Protein AF-A0A7R8W6T8-F1 (afdb_monomer_lite)

Secondary structure (DSSP, 8-state):
-----------------GGGTTTS--PPEEEEHHHHHHH--SPPP-HHHHHHHHHHHHHHHHHHHHTTEE-----TTSEEEETTS-EEE---TT-EEHHHHS-----S--------S-TTT--HHHH-TTS-SPP-HHHHHHHHHHHHHHHH---SSHHHHHHHHHHHHHH----HHHHHH-HHHHHHHHHHT-SSGGGSPPHHHHHHHHHHHS---SS---S---TTTHHHHHHHHHHHHHHHHHHHHHHHHHHHHHHHHHHHHHHGGGS----S----HHHHHHHHHHHHHHHTTPPPPHHHHHHHHHHHHHHHTSS-SEEEEPSS-EEE---TT-HHHHHHHHHHH--TTTS-EEE-S--SSSSS-HHHHHHHHHHHHHH-TTTEEEB--SSSSHHHHHHSSHHHHHHHHHSSTHHHHHHHHHHTTSBSEEEETTEE--

Structure (mmCIF, N/CA/C/O backbone):
data_AF-A0A7R8W6T8-F1
#
_entry.id   AF-A0A7R8W6T8-F1
#
loop_
_atom_site.group_PDB
_atom_site.id
_atom_site.type_symbol
_atom_site.label_atom_id
_atom_site.label_alt_id
_atom_site.label_comp_id
_atom_site.label_asym_id
_atom_site.label_entity_id
_atom_site.label_seq_id
_atom_site.pdbx_PDB_ins_code
_atom_site.Cartn_x
_atom_site.Cartn_y
_atom_site.Cartn_z
_atom_site.occupancy
_atom_site.B_iso_or_equiv
_atom_site.auth_seq_id
_atom_site.auth_comp_id
_atom_site.auth_asym_id
_atom_site.auth_atom_id
_atom_site.pdbx_PDB_model_num
ATOM 1 N N . MET A 1 1 ? -15.216 48.555 10.030 1.00 30.39 1 MET A N 1
ATOM 2 C CA . MET A 1 1 ? -15.518 48.638 8.583 1.00 30.39 1 MET A CA 1
ATOM 3 C C . MET A 1 1 ? -14.237 48.261 7.843 1.00 30.39 1 MET A C 1
ATOM 5 O O . MET A 1 1 ? -13.225 48.871 8.143 1.00 30.39 1 MET A O 1
ATOM 9 N N . PHE A 1 2 ? -14.154 47.048 7.277 1.00 25.89 2 PHE A N 1
ATOM 10 C CA . PHE A 1 2 ? -14.163 46.761 5.818 1.00 25.89 2 PHE A CA 1
ATOM 11 C C . PHE A 1 2 ? -13.056 47.513 5.044 1.00 25.89 2 PHE A C 1
ATOM 13 O O . PHE A 1 2 ? -12.998 48.726 5.148 1.00 25.89 2 PHE A O 1
ATOM 20 N N . GLY A 1 3 ? -12.166 46.914 4.243 1.00 25.41 3 GLY A N 1
ATOM 21 C CA . GLY A 1 3 ? -12.012 45.554 3.699 1.00 25.41 3 GLY A CA 1
ATOM 22 C C . GLY A 1 3 ? -10.555 45.352 3.219 1.00 25.41 3 GLY A C 1
ATOM 23 O O . GLY A 1 3 ? -9.828 46.316 3.020 1.00 25.41 3 GLY A O 1
ATOM 24 N N . ASN A 1 4 ? -9.989 44.143 3.263 1.00 27.11 4 ASN A N 1
ATOM 25 C CA . ASN A 1 4 ? -10.082 43.073 2.256 1.00 27.11 4 ASN A CA 1
ATOM 26 C C . ASN A 1 4 ? -9.732 43.510 0.819 1.00 27.11 4 ASN A C 1
ATOM 28 O O . ASN A 1 4 ? -10.568 44.109 0.164 1.00 27.11 4 ASN A O 1
ATOM 32 N N . THR A 1 5 ? -8.542 43.129 0.324 1.00 26.47 5 THR A N 1
ATOM 33 C CA . THR A 1 5 ? -8.365 42.051 -0.682 1.00 26.47 5 THR A CA 1
ATOM 34 C C . THR A 1 5 ? -6.877 41.818 -0.983 1.00 26.47 5 THR A C 1
ATOM 36 O O . THR A 1 5 ? -6.281 42.482 -1.823 1.00 26.47 5 THR A O 1
ATOM 39 N N . SER A 1 6 ? -6.283 40.815 -0.329 1.00 28.17 6 SER A N 1
ATOM 40 C CA . SER A 1 6 ? -5.093 40.128 -0.843 1.00 28.17 6 SER A CA 1
ATOM 41 C C . SER A 1 6 ? -5.524 39.189 -1.973 1.00 28.17 6 SER A C 1
ATOM 43 O O . SER A 1 6 ? -6.007 38.086 -1.719 1.00 28.17 6 SER A O 1
ATOM 45 N N . GLN A 1 7 ? -5.335 39.604 -3.225 1.00 27.08 7 GLN A N 1
ATOM 46 C CA . GLN A 1 7 ? -5.281 38.691 -4.368 1.00 27.08 7 GLN A CA 1
ATOM 47 C C . GLN A 1 7 ? -3.938 37.943 -4.343 1.00 27.08 7 GLN A C 1
ATOM 49 O O . GLN A 1 7 ? -3.032 38.217 -5.121 1.00 27.08 7 GLN A O 1
ATOM 54 N N . LYS A 1 8 ? -3.795 36.969 -3.437 1.00 31.09 8 LYS A N 1
ATOM 55 C CA . LYS A 1 8 ? -2.850 35.869 -3.658 1.00 31.09 8 LYS A CA 1
ATOM 56 C C . LYS A 1 8 ? -3.564 34.855 -4.541 1.00 31.09 8 LYS A C 1
ATOM 58 O O . LYS A 1 8 ? -4.551 34.247 -4.128 1.00 31.09 8 LYS A O 1
ATOM 63 N N . GLN A 1 9 ? -3.093 34.752 -5.780 1.00 26.25 9 GLN A N 1
ATOM 64 C CA . GLN A 1 9 ? -3.536 33.797 -6.786 1.00 26.25 9 GLN A CA 1
ATOM 65 C C . GLN A 1 9 ? -3.600 32.386 -6.188 1.00 26.25 9 GLN A C 1
ATOM 67 O O . GLN A 1 9 ? -2.596 31.698 -6.026 1.00 26.25 9 GLN A O 1
ATOM 72 N N . LYS A 1 10 ? -4.823 31.949 -5.872 1.00 26.31 10 LYS A N 1
ATOM 73 C CA . LYS A 1 10 ? -5.190 30.538 -5.809 1.00 26.31 10 LYS A CA 1
ATOM 74 C C . LYS A 1 10 ? -4.971 29.965 -7.209 1.00 26.31 10 LYS A C 1
ATOM 76 O O . LYS A 1 10 ? -5.869 30.043 -8.048 1.00 26.31 10 LYS A O 1
ATOM 81 N N . LEU A 1 11 ? -3.808 29.368 -7.457 1.00 24.78 11 LEU A N 1
ATOM 82 C CA . LEU A 1 11 ? -3.670 28.346 -8.491 1.00 24.78 11 LEU A CA 1
ATOM 83 C C . LEU A 1 11 ? -4.517 27.151 -8.040 1.00 24.78 11 LEU A C 1
ATOM 85 O O . LEU A 1 11 ? -4.062 26.234 -7.364 1.00 24.78 11 LEU A O 1
ATOM 89 N N . ARG A 1 12 ? -5.816 27.229 -8.353 1.00 24.45 12 ARG A N 1
ATOM 90 C CA . ARG A 1 12 ? -6.712 26.079 -8.405 1.00 24.45 12 ARG A CA 1
ATOM 91 C C . ARG A 1 12 ? -6.044 25.078 -9.343 1.00 24.45 12 ARG A C 1
ATOM 93 O O . ARG A 1 12 ? -6.051 25.293 -10.552 1.00 24.45 12 ARG A O 1
ATOM 100 N N . PHE A 1 13 ? -5.523 23.982 -8.795 1.00 25.42 13 PHE A N 1
ATOM 101 C CA . PHE A 1 13 ? -5.468 22.728 -9.531 1.00 25.42 13 PHE A CA 1
ATOM 102 C C . PHE A 1 13 ? -6.903 22.441 -9.976 1.00 25.42 13 PHE A C 1
ATOM 104 O O . PHE A 1 13 ? -7.748 21.999 -9.195 1.00 25.42 13 PHE A O 1
ATOM 111 N N . GLN A 1 14 ? -7.221 22.819 -11.213 1.00 26.86 14 GLN A N 1
ATOM 112 C CA . GLN A 1 14 ? -8.406 22.324 -11.880 1.00 26.86 14 GLN A CA 1
ATOM 113 C C . GLN A 1 14 ? -8.286 20.806 -11.850 1.00 26.86 14 GLN A C 1
ATOM 115 O O . GLN A 1 14 ? -7.311 20.241 -12.340 1.00 26.86 14 GLN A O 1
ATOM 120 N N . ARG A 1 15 ? -9.264 20.171 -11.199 1.00 31.78 15 ARG A N 1
ATOM 121 C CA . ARG A 1 15 ? -9.531 18.742 -11.297 1.00 31.78 15 ARG A CA 1
ATOM 122 C C . ARG A 1 15 ? -9.466 18.361 -12.776 1.00 31.78 15 ARG A C 1
ATOM 124 O O . ARG A 1 15 ? -10.402 18.640 -13.521 1.00 31.78 15 ARG A O 1
ATOM 131 N N . PHE A 1 16 ? -8.367 17.741 -13.195 1.00 31.56 16 PHE A N 1
ATOM 132 C CA . PHE A 1 16 ? -8.361 16.971 -14.427 1.00 31.56 16 PHE A CA 1
ATOM 133 C C . PHE A 1 16 ? -9.416 15.869 -14.266 1.00 31.56 16 PHE A C 1
ATOM 135 O O . PHE A 1 16 ? -9.489 15.257 -13.194 1.00 31.56 16 PHE A O 1
ATOM 142 N N . PRO A 1 17 ? -10.253 15.596 -15.277 1.00 29.56 17 PRO A N 1
ATOM 143 C CA . PRO A 1 17 ? -11.253 14.546 -15.191 1.00 29.56 17 PRO A CA 1
ATOM 144 C C . PRO A 1 17 ? -10.571 13.176 -15.351 1.00 29.56 17 PRO A C 1
ATOM 146 O O . PRO A 1 17 ? -10.719 12.492 -16.365 1.00 29.56 17 PRO A O 1
ATOM 149 N N . LEU A 1 18 ? -9.857 12.741 -14.306 1.00 35.06 18 LEU A N 1
ATOM 150 C CA . LEU A 1 18 ? -9.364 11.366 -14.117 1.00 35.06 18 LEU A CA 1
ATOM 151 C C . LEU A 1 18 ? -10.511 10.340 -14.057 1.00 35.06 18 LEU A C 1
ATOM 153 O O . LEU A 1 18 ? -10.280 9.137 -14.129 1.00 35.06 18 LEU A O 1
ATOM 157 N N . GLN A 1 19 ? -11.760 10.807 -13.993 1.00 31.64 19 GLN A N 1
ATOM 158 C CA . GLN A 1 19 ? -12.966 9.988 -14.079 1.00 31.64 19 GLN A CA 1
ATOM 159 C C . GLN A 1 19 ? -13.034 9.159 -15.374 1.00 31.64 19 GLN A C 1
ATOM 161 O O . GLN A 1 19 ? -13.584 8.066 -15.350 1.00 31.64 19 GLN A O 1
ATOM 166 N N . SER A 1 20 ? -12.412 9.622 -16.466 1.00 29.53 20 SER A N 1
ATOM 167 C CA . SER A 1 20 ? -12.320 8.859 -17.723 1.00 29.53 20 SER A CA 1
ATOM 168 C C . SER A 1 20 ? -11.230 7.772 -17.714 1.00 29.53 20 SER A C 1
ATOM 170 O O . SER A 1 20 ? -11.386 6.749 -18.375 1.00 29.53 20 SER A O 1
ATOM 172 N N . LEU A 1 21 ? -10.170 7.935 -16.909 1.00 35.84 21 LEU A N 1
ATOM 173 C CA . LEU A 1 21 ? -9.121 6.924 -16.689 1.00 35.84 21 LEU A CA 1
ATOM 174 C C . LEU A 1 21 ? -9.576 5.830 -15.706 1.00 35.84 21 LEU A C 1
ATOM 176 O O . LEU A 1 21 ? -9.237 4.661 -15.872 1.00 35.84 21 LEU A O 1
ATOM 180 N N . LEU A 1 22 ? -10.432 6.184 -14.744 1.00 35.41 22 LEU A N 1
ATOM 181 C CA . LEU A 1 22 ? -11.109 5.242 -13.841 1.00 35.41 22 LEU A CA 1
ATOM 182 C C . LEU A 1 22 ? -12.186 4.384 -14.536 1.00 35.41 22 LEU A C 1
ATOM 184 O O . LEU A 1 22 ? -12.655 3.406 -13.955 1.00 35.41 22 LEU A O 1
ATOM 188 N N . GLN A 1 23 ? -12.581 4.719 -15.771 1.00 33.34 23 GLN A N 1
ATOM 189 C CA . GLN A 1 23 ? -13.711 4.085 -16.460 1.00 33.34 23 GLN A CA 1
ATOM 190 C C . GLN A 1 23 ? -13.341 2.838 -17.285 1.00 33.34 23 GLN A C 1
ATOM 192 O O . GLN A 1 23 ? -14.231 2.126 -17.756 1.00 33.34 23 GLN A O 1
ATOM 197 N N . TYR A 1 24 ? -12.055 2.480 -17.389 1.00 33.53 24 TYR A N 1
ATOM 198 C CA . TYR A 1 24 ? -11.638 1.187 -17.946 1.00 33.53 24 TYR A CA 1
ATOM 199 C C . TYR A 1 24 ? -11.774 0.063 -16.899 1.00 33.53 24 TYR A C 1
ATOM 201 O O . TYR A 1 24 ? -10.810 -0.441 -16.328 1.00 33.53 24 TYR A O 1
ATOM 209 N N . HIS A 1 25 ? -13.030 -0.350 -16.708 1.00 35.59 25 HIS A N 1
ATOM 210 C CA . HIS A 1 25 ? -13.549 -1.580 -16.092 1.00 35.59 25 HIS A CA 1
ATOM 211 C C . HIS A 1 25 ? -13.512 -1.752 -14.560 1.00 35.59 25 HIS A C 1
ATOM 213 O O . HIS A 1 25 ? -12.481 -1.992 -13.935 1.00 35.59 25 HIS A O 1
ATOM 219 N N . LEU A 1 26 ? -14.728 -1.812 -14.015 1.00 36.34 26 LEU A N 1
ATOM 220 C CA . LEU A 1 26 ? -15.161 -2.347 -12.721 1.00 36.34 26 LEU A CA 1
ATOM 221 C C . LEU A 1 26 ? -14.934 -3.872 -12.616 1.00 36.34 26 LEU A C 1
ATOM 223 O O . LEU A 1 26 ? -15.868 -4.645 -12.428 1.00 36.34 26 LEU A O 1
ATOM 227 N N . SER A 1 27 ? -13.696 -4.328 -12.772 1.00 34.44 27 SER A N 1
ATOM 228 C CA . SER A 1 27 ? -13.297 -5.709 -12.482 1.00 34.44 27 SER A CA 1
ATOM 229 C C . SER A 1 27 ? -12.624 -5.733 -11.105 1.00 34.44 27 SER A C 1
ATOM 231 O O . SER A 1 27 ? -11.646 -4.995 -10.938 1.00 34.44 27 SER A O 1
ATOM 233 N N . PRO A 1 28 ? -13.083 -6.536 -10.126 1.00 43.97 28 PRO A N 1
ATOM 234 C CA . PRO A 1 28 ? -12.422 -6.609 -8.828 1.00 43.97 28 PRO A CA 1
ATOM 235 C C . PRO A 1 28 ? -10.939 -6.966 -9.012 1.00 43.97 28 PRO A C 1
ATOM 237 O O . PRO A 1 28 ? -10.585 -7.907 -9.723 1.00 43.97 28 PRO A O 1
ATOM 240 N N . LEU A 1 29 ? -10.062 -6.142 -8.440 1.00 49.09 29 LEU A N 1
ATOM 241 C CA . LEU A 1 29 ? -8.615 -6.342 -8.461 1.00 49.09 29 LEU A CA 1
ATOM 242 C C . LEU A 1 29 ? -8.265 -7.345 -7.368 1.00 49.09 29 LEU A C 1
ATOM 244 O O . LEU A 1 29 ? -8.671 -7.156 -6.222 1.00 49.09 29 LEU A O 1
ATOM 248 N N . ARG A 1 30 ? -7.546 -8.411 -7.720 1.00 49.72 30 ARG A N 1
ATOM 249 C CA . ARG A 1 30 ? -7.365 -9.568 -6.837 1.00 49.72 30 ARG A CA 1
ATOM 250 C C . ARG A 1 30 ? -5.975 -9.618 -6.201 1.00 49.72 30 ARG A C 1
ATOM 252 O O . ARG A 1 30 ? -5.889 -9.885 -5.011 1.00 49.72 30 ARG A O 1
ATOM 259 N N . PHE A 1 31 ? -4.913 -9.332 -6.963 1.00 63.97 31 PHE A N 1
ATOM 260 C CA . PHE A 1 31 ? -3.514 -9.462 -6.515 1.00 63.97 31 PHE A CA 1
ATOM 261 C C . PHE A 1 31 ? -2.583 -8.480 -7.241 1.00 63.97 31 PHE A C 1
ATOM 263 O O . PHE A 1 31 ? -2.912 -8.030 -8.337 1.00 63.97 31 PHE A O 1
ATOM 270 N N . ARG A 1 32 ? -1.418 -8.157 -6.669 1.00 71.75 32 ARG A N 1
ATOM 271 C CA . ARG A 1 32 ? -0.360 -7.374 -7.337 1.00 71.75 32 ARG A CA 1
ATOM 272 C C . ARG A 1 32 ? 0.651 -8.298 -8.013 1.00 71.75 32 ARG A C 1
ATOM 274 O O . ARG A 1 32 ? 0.847 -9.428 -7.566 1.00 71.75 32 ARG A O 1
ATOM 281 N N . ILE A 1 33 ? 1.368 -7.811 -9.028 1.00 73.75 33 ILE A N 1
ATOM 282 C CA . ILE A 1 33 ? 2.510 -8.555 -9.597 1.00 73.75 33 ILE A CA 1
ATOM 283 C C . ILE A 1 33 ? 3.551 -8.849 -8.514 1.00 73.75 33 ILE A C 1
ATOM 285 O O . ILE A 1 33 ? 4.144 -9.922 -8.516 1.00 73.75 33 ILE A O 1
ATOM 289 N N . TRP A 1 34 ? 3.727 -7.950 -7.543 1.00 68.69 34 TRP A N 1
ATOM 290 C CA . TRP A 1 34 ? 4.584 -8.197 -6.381 1.00 68.69 34 TRP A CA 1
ATOM 291 C C . TRP A 1 34 ? 4.239 -9.496 -5.636 1.00 68.69 34 TRP A C 1
ATOM 293 O O . TRP A 1 34 ? 5.136 -10.235 -5.235 1.00 68.69 34 TRP A O 1
ATOM 303 N N . ASP A 1 35 ? 2.951 -9.802 -5.479 1.00 65.50 35 ASP A N 1
ATOM 304 C CA . ASP A 1 35 ? 2.501 -11.005 -4.775 1.00 65.50 35 ASP A CA 1
ATOM 305 C C . ASP A 1 35 ? 2.845 -12.266 -5.596 1.00 65.50 35 ASP A C 1
ATOM 307 O O . ASP A 1 35 ? 3.329 -13.254 -5.046 1.00 65.50 35 ASP A O 1
ATOM 311 N N . TYR A 1 36 ? 2.710 -12.199 -6.927 1.00 72.88 36 TYR A N 1
ATOM 312 C CA . TYR A 1 36 ? 3.156 -13.253 -7.850 1.00 72.88 36 TYR A CA 1
ATOM 313 C C . TYR A 1 36 ? 4.676 -13.477 -7.797 1.00 72.88 36 TYR A C 1
ATOM 315 O O . TYR A 1 36 ? 5.130 -14.616 -7.682 1.00 72.88 36 TYR A O 1
ATOM 323 N N . LEU A 1 37 ? 5.467 -12.400 -7.834 1.00 71.62 37 LEU A N 1
ATOM 324 C CA . LEU A 1 37 ? 6.932 -12.473 -7.826 1.00 71.62 37 LEU A CA 1
ATOM 325 C C . LEU A 1 37 ? 7.494 -13.082 -6.535 1.00 71.62 37 LEU A C 1
ATOM 327 O O . LEU A 1 37 ? 8.539 -13.726 -6.594 1.00 71.62 37 LEU A O 1
ATOM 331 N N . ASN A 1 38 ? 6.815 -12.890 -5.399 1.00 68.69 38 ASN A N 1
ATOM 332 C CA . ASN A 1 38 ? 7.219 -13.459 -4.109 1.00 68.69 38 ASN A CA 1
ATOM 333 C C . ASN A 1 38 ? 6.684 -14.877 -3.872 1.00 68.69 38 ASN A C 1
ATOM 335 O O . ASN A 1 38 ? 7.285 -15.632 -3.114 1.00 68.69 38 ASN A O 1
ATOM 339 N N . ALA A 1 39 ? 5.551 -15.237 -4.483 1.00 63.88 39 ALA A N 1
ATOM 340 C CA . ALA A 1 39 ? 4.957 -16.564 -4.337 1.00 63.88 39 ALA A CA 1
ATOM 341 C C . ALA A 1 39 ? 5.543 -17.600 -5.308 1.00 63.88 39 ALA A C 1
ATOM 343 O O . ALA A 1 39 ? 5.455 -18.802 -5.045 1.00 63.88 39 ALA A O 1
ATOM 344 N N . ARG A 1 40 ? 6.115 -17.167 -6.441 1.00 64.88 40 ARG A N 1
ATOM 345 C CA . ARG A 1 40 ? 6.764 -18.081 -7.389 1.00 64.88 40 ARG A CA 1
ATOM 346 C C . ARG A 1 40 ? 8.043 -18.655 -6.769 1.00 64.88 40 ARG A C 1
ATOM 348 O O . ARG A 1 40 ? 8.844 -17.928 -6.194 1.00 64.88 40 ARG A O 1
ATOM 355 N N . GLY A 1 41 ? 8.232 -19.965 -6.896 1.00 59.25 41 GLY A N 1
ATOM 356 C CA . GLY A 1 41 ? 9.518 -20.609 -6.630 1.00 59.25 41 GLY A CA 1
ATOM 357 C C . GLY A 1 41 ? 10.462 -20.499 -7.838 1.00 59.25 41 GLY A C 1
ATOM 358 O O . GLY A 1 41 ? 10.132 -19.823 -8.813 1.00 59.25 41 GLY A O 1
ATOM 359 N N . PRO A 1 42 ? 11.587 -21.236 -7.851 1.00 61.50 42 PRO A N 1
ATOM 360 C CA . PRO A 1 42 ? 12.537 -21.276 -8.974 1.00 61.50 42 PRO A CA 1
ATOM 361 C C . PRO A 1 42 ? 11.985 -21.951 -10.248 1.00 61.50 42 PRO A C 1
ATOM 363 O O . PRO A 1 42 ? 12.729 -22.226 -11.186 1.00 61.50 42 PRO A O 1
ATOM 366 N N . THR A 1 43 ? 10.690 -22.273 -10.285 1.00 55.94 43 THR A N 1
ATOM 367 C CA . THR A 1 43 ? 10.010 -22.871 -11.438 1.00 55.94 43 THR A CA 1
ATOM 368 C C . THR A 1 43 ? 10.131 -22.005 -12.688 1.00 55.94 43 THR A C 1
ATOM 370 O O . THR A 1 43 ? 10.056 -20.780 -12.621 1.00 55.94 43 THR A O 1
ATOM 373 N N . GLN A 1 44 ? 10.275 -22.675 -13.834 1.00 54.59 44 GLN A N 1
ATOM 374 C CA . GLN A 1 44 ? 10.416 -22.060 -15.150 1.00 54.59 44 GLN A CA 1
ATOM 375 C C . GLN A 1 44 ? 9.265 -21.085 -15.426 1.00 54.59 44 GLN A C 1
ATOM 377 O O . GLN A 1 44 ? 8.091 -21.454 -15.359 1.00 54.59 44 GLN A O 1
ATOM 382 N N . VAL A 1 45 ? 9.612 -19.828 -15.699 1.00 63.34 45 VAL A N 1
ATOM 383 C CA . VAL A 1 45 ? 8.637 -18.772 -15.968 1.00 63.34 45 VAL A CA 1
ATOM 384 C C . VAL A 1 45 ? 8.092 -18.938 -17.386 1.00 63.34 45 VAL A C 1
ATOM 386 O O . VAL A 1 45 ? 8.864 -19.122 -18.324 1.00 63.34 45 VAL A O 1
ATOM 389 N N . SER A 1 46 ? 6.767 -18.891 -17.555 1.00 75.62 46 SER A N 1
ATOM 390 C CA . SER A 1 46 ? 6.159 -18.938 -18.889 1.00 75.62 46 SER A CA 1
ATOM 391 C C . SER A 1 46 ? 6.453 -17.635 -19.630 1.00 75.62 46 SER A C 1
ATOM 393 O O . SER A 1 46 ? 5.971 -16.566 -19.249 1.00 75.62 46 SER A O 1
ATOM 395 N N . ASP A 1 47 ? 7.249 -17.735 -20.694 1.00 78.94 47 ASP A N 1
ATOM 396 C CA . ASP A 1 47 ? 7.598 -16.609 -21.563 1.00 78.94 47 ASP A CA 1
ATOM 397 C C . ASP A 1 47 ? 6.338 -15.942 -22.137 1.00 78.94 47 ASP A C 1
ATOM 399 O O . ASP A 1 47 ? 6.186 -14.725 -22.061 1.00 78.94 47 ASP A O 1
ATOM 403 N N . GLY A 1 48 ? 5.363 -16.739 -22.590 1.00 76.06 48 GLY A N 1
ATOM 404 C CA . GLY A 1 48 ? 4.084 -16.234 -23.098 1.00 76.06 48 GLY A CA 1
ATOM 405 C C . GLY A 1 48 ? 3.275 -15.464 -22.048 1.00 76.06 48 GLY A C 1
ATOM 406 O O . GLY A 1 48 ? 2.679 -14.430 -22.356 1.00 76.06 48 GLY A O 1
ATOM 407 N N . PHE A 1 49 ? 3.293 -15.907 -20.786 1.00 79.44 49 PHE A N 1
ATOM 408 C CA . PHE A 1 49 ? 2.627 -15.185 -19.698 1.00 79.44 49 PHE A CA 1
ATOM 409 C C . PHE A 1 49 ? 3.305 -13.840 -19.402 1.00 79.44 49 PHE A C 1
ATOM 411 O O . PHE A 1 49 ? 2.626 -12.817 -19.292 1.00 79.44 49 PHE A O 1
ATOM 418 N N . ASN A 1 50 ? 4.639 -13.815 -19.342 1.00 86.00 50 ASN A N 1
ATOM 419 C CA . ASN A 1 50 ? 5.404 -12.582 -19.152 1.00 86.00 50 ASN A CA 1
ATOM 420 C C . ASN A 1 50 ? 5.210 -11.597 -20.316 1.00 86.00 50 ASN A C 1
ATOM 422 O O . ASN A 1 50 ? 5.045 -10.399 -20.084 1.00 86.00 50 ASN A O 1
ATOM 426 N N . GLN A 1 51 ? 5.163 -12.092 -21.554 1.00 85.06 51 GLN A N 1
ATOM 427 C CA . GLN A 1 51 ? 4.880 -11.280 -22.740 1.00 85.06 51 GLN A CA 1
ATOM 428 C C . GLN A 1 51 ? 3.465 -10.700 -22.721 1.00 85.06 51 GLN A C 1
ATOM 430 O O . GLN A 1 51 ? 3.283 -9.538 -23.082 1.00 85.06 51 GLN A O 1
ATOM 435 N N . LYS A 1 52 ? 2.467 -11.457 -22.242 1.00 82.81 52 LYS A N 1
ATOM 436 C CA . LYS A 1 52 ? 1.106 -10.936 -22.046 1.00 82.81 52 LYS A CA 1
ATOM 437 C C . LYS A 1 52 ? 1.089 -9.789 -21.032 1.00 82.81 52 LYS A C 1
ATOM 439 O O . LYS A 1 52 ? 0.478 -8.757 -21.298 1.00 82.81 52 LYS A O 1
ATOM 444 N N . ILE A 1 53 ? 1.785 -9.946 -19.901 1.00 85.38 53 ILE A N 1
ATOM 445 C CA . ILE A 1 53 ? 1.924 -8.878 -18.899 1.00 85.38 53 ILE A CA 1
ATOM 446 C C . ILE A 1 53 ? 2.576 -7.643 -19.524 1.00 85.38 53 ILE A C 1
ATOM 448 O O . ILE A 1 53 ? 2.073 -6.533 -19.361 1.00 85.38 53 ILE A O 1
ATOM 452 N N . LEU A 1 54 ? 3.677 -7.835 -20.256 1.00 92.69 54 LEU A N 1
ATOM 453 C CA . LEU A 1 54 ? 4.385 -6.755 -20.933 1.00 92.69 54 LEU A CA 1
ATOM 454 C C . LEU A 1 54 ? 3.475 -6.021 -21.930 1.00 92.69 54 LEU A C 1
ATOM 456 O O . LEU A 1 54 ? 3.426 -4.794 -21.916 1.00 92.69 54 LEU A O 1
ATOM 460 N N . TYR A 1 55 ? 2.731 -6.760 -22.753 1.00 88.69 55 TYR A N 1
ATOM 461 C CA . TYR A 1 55 ? 1.792 -6.203 -23.725 1.00 88.69 55 TYR A CA 1
ATOM 462 C C . TYR A 1 55 ? 0.724 -5.329 -23.054 1.00 88.69 55 TYR A C 1
ATOM 464 O O . TYR A 1 55 ? 0.509 -4.187 -23.455 1.00 88.69 55 TYR A O 1
ATOM 472 N N . GLU A 1 56 ? 0.083 -5.830 -21.996 1.00 87.06 56 GLU A N 1
ATOM 473 C CA . GLU A 1 56 ? -0.969 -5.094 -21.287 1.00 87.06 56 GLU A CA 1
ATOM 474 C C . GLU A 1 56 ? -0.421 -3.863 -20.540 1.00 87.06 56 GLU A C 1
ATOM 476 O O . GLU A 1 56 ? -1.070 -2.814 -20.524 1.00 87.06 56 GLU A O 1
ATOM 481 N N . LEU A 1 57 ? 0.797 -3.940 -19.991 1.00 91.88 57 LEU A N 1
ATOM 482 C CA . LEU A 1 57 ? 1.481 -2.789 -19.390 1.00 91.88 57 LEU A CA 1
ATOM 483 C C . LEU A 1 57 ? 1.832 -1.718 -20.417 1.00 91.88 57 LEU A C 1
ATOM 485 O O . LEU A 1 57 ? 1.615 -0.534 -20.166 1.00 91.88 57 LEU A O 1
ATOM 489 N N . LEU A 1 58 ? 2.342 -2.121 -21.578 1.00 94.75 58 LEU A N 1
ATOM 490 C CA . LEU A 1 58 ? 2.651 -1.199 -22.662 1.00 94.75 58 LEU A CA 1
ATOM 491 C C . LEU A 1 58 ? 1.387 -0.534 -23.224 1.00 94.75 58 LEU A C 1
ATOM 493 O O . LEU A 1 58 ? 1.415 0.662 -23.503 1.00 94.75 58 LEU A O 1
ATOM 497 N N . LEU A 1 59 ? 0.262 -1.255 -23.323 1.00 90.25 59 LEU A N 1
ATOM 498 C CA . LEU A 1 59 ? -1.034 -0.662 -23.676 1.00 90.25 59 LEU A CA 1
ATOM 499 C C . LEU A 1 59 ? -1.468 0.401 -22.661 1.00 90.25 59 LEU A C 1
ATOM 501 O O . LEU A 1 59 ? -1.905 1.486 -23.053 1.00 90.25 59 LEU A O 1
ATOM 505 N N . ALA A 1 60 ? -1.337 0.103 -21.365 1.00 88.00 60 ALA A N 1
ATOM 506 C CA . ALA A 1 60 ? -1.681 1.039 -20.301 1.00 88.00 60 ALA A CA 1
ATOM 507 C C . ALA A 1 60 ? -0.788 2.289 -20.332 1.00 88.00 60 ALA A C 1
ATOM 509 O O . ALA A 1 60 ? -1.304 3.406 -20.296 1.00 88.00 60 ALA A O 1
ATOM 510 N N . LEU A 1 61 ? 0.532 2.115 -20.453 1.00 93.12 61 LEU A N 1
ATOM 511 C CA . LEU A 1 61 ? 1.480 3.227 -20.549 1.00 93.12 61 LEU A CA 1
ATOM 512 C C . LEU A 1 61 ? 1.242 4.065 -21.801 1.00 93.12 61 LEU A C 1
ATOM 514 O O . LEU A 1 61 ? 1.119 5.275 -21.683 1.00 93.12 61 LEU A O 1
ATOM 518 N N . ASN A 1 62 ? 1.066 3.442 -22.969 1.00 93.94 62 ASN A N 1
ATOM 519 C CA . ASN A 1 62 ? 0.770 4.163 -24.207 1.00 93.94 62 ASN A CA 1
ATOM 520 C C . ASN A 1 62 ? -0.496 5.022 -24.069 1.00 93.94 62 ASN A C 1
ATOM 522 O O . ASN A 1 62 ? -0.523 6.182 -24.475 1.00 93.94 62 ASN A O 1
ATOM 526 N N . HIS A 1 63 ? -1.537 4.488 -23.424 1.00 87.44 63 HIS A N 1
ATOM 527 C CA . HIS A 1 63 ? -2.740 5.259 -23.135 1.00 87.44 63 HIS A CA 1
ATOM 528 C C . HIS A 1 63 ? -2.460 6.449 -22.206 1.00 87.44 63 HIS A C 1
ATOM 530 O O . HIS A 1 63 ? -2.863 7.569 -22.518 1.00 87.44 63 HIS A O 1
ATOM 536 N N . VAL A 1 64 ? -1.758 6.234 -21.092 1.00 86.88 64 VAL A N 1
ATOM 537 C CA . VAL A 1 64 ? -1.425 7.285 -20.115 1.00 86.88 64 VAL A CA 1
ATOM 538 C C . VAL A 1 64 ? -0.544 8.373 -20.751 1.00 86.88 64 VAL A C 1
ATOM 540 O O . VAL A 1 64 ? -0.860 9.561 -20.649 1.00 86.88 64 VAL A O 1
ATOM 543 N N . HIS A 1 65 ? 0.483 7.976 -21.502 1.00 92.62 65 HIS A N 1
ATOM 544 C CA . HIS A 1 65 ? 1.401 8.864 -22.221 1.00 92.62 65 HIS A CA 1
ATOM 545 C C . HIS A 1 65 ? 0.690 9.648 -23.329 1.00 92.62 65 HIS A C 1
ATOM 547 O O . HIS A 1 65 ? 0.916 10.847 -23.465 1.00 92.62 65 HIS A O 1
ATOM 553 N N . SER A 1 66 ? -0.265 9.040 -24.047 1.00 88.06 66 SER A N 1
ATOM 554 C CA . SER A 1 66 ? -1.080 9.749 -25.057 1.00 88.06 66 SER A CA 1
ATOM 555 C C . SER A 1 66 ? -1.939 10.880 -24.473 1.00 88.06 66 SER A C 1
ATOM 557 O O . SER A 1 66 ? -2.388 11.771 -25.193 1.00 88.06 66 SER A O 1
ATOM 559 N N . LYS A 1 67 ? -2.175 10.859 -23.155 1.00 87.06 67 LYS A N 1
ATOM 560 C CA . LYS A 1 67 ? -2.850 11.929 -22.408 1.00 87.06 67 LYS A CA 1
ATOM 561 C C . LYS A 1 67 ? -1.876 12.959 -21.829 1.00 87.06 67 LYS A C 1
ATOM 563 O O . LYS A 1 67 ? -2.311 13.835 -21.085 1.00 87.06 67 LYS A O 1
ATOM 568 N N . GLY A 1 68 ? -0.587 12.866 -22.155 1.00 83.69 68 GLY A N 1
ATOM 569 C CA . GLY A 1 68 ? 0.463 13.745 -21.643 1.00 83.69 68 GLY A CA 1
ATOM 570 C C . GLY A 1 68 ? 0.746 13.549 -20.153 1.00 83.69 68 GLY A C 1
ATOM 571 O O . GLY A 1 68 ? 1.179 14.493 -19.495 1.00 83.69 68 GLY A O 1
ATOM 572 N N . VAL A 1 69 ? 0.461 12.365 -19.603 1.00 83.75 69 VAL A N 1
ATOM 573 C CA . VAL A 1 69 ? 0.712 12.016 -18.197 1.00 83.75 69 VAL A CA 1
ATOM 574 C C . VAL A 1 69 ? 1.883 11.044 -18.133 1.00 83.75 69 VAL A C 1
ATOM 576 O O . VAL A 1 69 ? 1.938 10.118 -18.929 1.00 83.75 69 VAL A O 1
ATOM 579 N N . ILE A 1 70 ? 2.790 11.227 -17.175 1.00 86.31 70 ILE A N 1
ATOM 580 C CA . ILE A 1 70 ? 3.883 10.292 -16.864 1.00 86.31 70 ILE A CA 1
ATOM 581 C C . ILE A 1 70 ? 3.595 9.690 -15.488 1.00 86.31 70 ILE A C 1
ATOM 583 O O . ILE A 1 70 ? 3.274 10.435 -14.559 1.00 86.31 70 ILE A O 1
ATOM 587 N N . HIS A 1 71 ? 3.697 8.369 -15.341 1.00 86.00 71 HIS A N 1
ATOM 588 C CA . HIS A 1 71 ? 3.341 7.656 -14.111 1.00 86.00 71 HIS A CA 1
ATOM 589 C C . HIS A 1 71 ? 4.357 7.875 -12.979 1.00 86.00 71 HIS A C 1
ATOM 591 O O . HIS A 1 71 ? 3.972 8.109 -11.835 1.00 86.00 71 HIS A O 1
ATOM 597 N N . ARG A 1 72 ? 5.659 7.817 -13.290 1.00 83.69 72 ARG A N 1
ATOM 598 C CA . ARG A 1 72 ? 6.821 8.095 -12.415 1.00 83.69 72 ARG A CA 1
ATOM 599 C C . ARG A 1 72 ? 7.069 7.135 -11.247 1.00 83.69 72 ARG A C 1
ATOM 601 O O . ARG A 1 72 ? 8.164 7.164 -10.691 1.00 83.69 72 ARG A O 1
ATOM 608 N N . ASP A 1 73 ? 6.119 6.266 -10.903 1.00 80.75 73 ASP A N 1
ATOM 609 C CA . ASP A 1 73 ? 6.299 5.220 -9.875 1.00 80.75 73 ASP A CA 1
ATOM 610 C C . ASP A 1 73 ? 5.842 3.827 -10.346 1.00 80.75 73 ASP A C 1
ATOM 612 O O . ASP A 1 73 ? 5.096 3.120 -9.668 1.00 80.75 73 ASP A O 1
ATOM 616 N N . LEU A 1 74 ? 6.245 3.437 -11.559 1.00 87.69 74 LEU A N 1
ATOM 617 C CA . LEU A 1 74 ? 5.962 2.102 -12.082 1.00 87.69 74 LEU A CA 1
ATOM 618 C C . LEU A 1 74 ? 6.812 1.050 -11.347 1.00 87.69 74 LEU A C 1
ATOM 620 O O . LEU A 1 74 ? 8.040 1.059 -11.407 1.00 87.69 74 LEU A O 1
ATOM 624 N N . LYS A 1 75 ? 6.145 0.128 -10.652 1.00 83.88 75 LYS A N 1
ATOM 625 C CA . LYS A 1 75 ? 6.763 -0.958 -9.876 1.00 83.88 75 LYS A CA 1
ATOM 626 C C . LYS A 1 75 ? 5.768 -2.109 -9.680 1.00 83.88 75 LYS A C 1
ATOM 628 O O . LYS A 1 75 ? 4.563 -1.874 -9.761 1.00 83.88 75 LYS A O 1
ATOM 633 N N . PRO A 1 76 ? 6.205 -3.339 -9.359 1.00 80.50 76 PRO A N 1
ATOM 634 C CA . PRO A 1 76 ? 5.323 -4.494 -9.195 1.00 80.50 76 PRO A CA 1
ATOM 635 C C . PRO A 1 76 ? 4.218 -4.316 -8.147 1.00 80.50 76 PRO A C 1
ATOM 637 O O . PRO A 1 76 ? 3.195 -4.991 -8.234 1.00 80.50 76 PRO A O 1
ATOM 640 N N . GLN A 1 77 ? 4.405 -3.440 -7.153 1.00 77.31 77 GLN A N 1
ATOM 641 C CA . GLN A 1 77 ? 3.383 -3.112 -6.153 1.00 77.31 77 GLN A CA 1
ATOM 642 C C . GLN A 1 77 ? 2.221 -2.296 -6.742 1.00 77.31 77 GLN A C 1
ATOM 644 O O . GLN A 1 77 ? 1.101 -2.395 -6.248 1.00 77.31 77 GLN A O 1
ATOM 649 N N . ASN A 1 78 ? 2.486 -1.543 -7.809 1.00 80.56 78 ASN A N 1
ATOM 650 C CA . ASN A 1 78 ? 1.537 -0.646 -8.469 1.00 80.56 78 ASN A CA 1
ATOM 651 C C . ASN A 1 78 ? 0.915 -1.291 -9.720 1.00 80.56 78 ASN A C 1
ATOM 653 O O . ASN A 1 78 ? 0.111 -0.679 -10.418 1.00 80.56 78 ASN A O 1
ATOM 657 N N . ILE A 1 79 ? 1.253 -2.556 -9.993 1.00 80.94 79 ILE A N 1
ATOM 658 C CA . ILE A 1 79 ? 0.710 -3.337 -11.102 1.00 80.94 79 ILE A CA 1
ATOM 659 C C . ILE A 1 79 ? -0.189 -4.436 -10.544 1.00 80.94 79 ILE A C 1
ATOM 661 O O . ILE A 1 79 ? 0.237 -5.249 -9.722 1.00 80.94 79 ILE A O 1
ATOM 665 N N . LEU A 1 80 ? -1.437 -4.466 -10.997 1.00 74.44 80 LEU A N 1
ATOM 666 C CA . LEU A 1 80 ? -2.506 -5.274 -10.423 1.00 74.44 80 LEU A CA 1
ATOM 667 C C . LEU A 1 80 ? -3.085 -6.249 -11.447 1.00 74.44 80 LEU A C 1
ATOM 669 O O . LEU A 1 80 ? -3.268 -5.895 -12.606 1.00 74.44 80 LEU A O 1
ATOM 673 N N . PHE A 1 81 ? -3.457 -7.441 -10.992 1.00 66.50 81 PHE A N 1
ATOM 674 C CA . PHE A 1 81 ? -4.274 -8.384 -11.741 1.00 66.50 81 PHE A CA 1
ATOM 675 C C . PHE A 1 81 ? -5.751 -8.228 -11.390 1.00 66.50 81 PHE A C 1
ATOM 677 O O . PHE A 1 81 ? -6.143 -8.174 -10.217 1.00 66.50 81 PHE A O 1
ATOM 684 N N . THR A 1 82 ? -6.587 -8.208 -12.415 1.00 60.59 82 THR A N 1
ATOM 685 C CA . THR A 1 82 ? -8.035 -8.339 -12.292 1.00 60.59 82 THR A CA 1
ATOM 686 C C . THR A 1 82 ? -8.436 -9.802 -12.085 1.00 60.59 82 THR A C 1
ATOM 688 O O . THR A 1 82 ? -7.665 -10.723 -12.366 1.00 60.59 82 THR A O 1
ATOM 691 N N . VAL A 1 83 ? -9.666 -10.040 -11.619 1.00 52.56 83 VAL A N 1
ATOM 692 C CA . VAL A 1 83 ? -10.240 -11.398 -11.520 1.00 52.56 83 VAL A CA 1
ATOM 693 C C . VAL A 1 83 ? -10.254 -12.169 -12.845 1.00 52.56 83 VAL A C 1
ATOM 695 O O . VAL A 1 83 ? -10.164 -13.392 -12.819 1.00 52.56 83 VAL A O 1
ATOM 698 N N . ASP A 1 84 ? -10.335 -11.476 -13.984 1.00 59.25 84 ASP A N 1
ATOM 699 C CA . ASP A 1 84 ? -10.283 -12.044 -15.338 1.00 59.25 84 ASP A CA 1
ATOM 700 C C . ASP A 1 84 ? -8.849 -12.200 -15.885 1.00 59.25 84 ASP A C 1
ATOM 702 O O . ASP A 1 84 ? -8.662 -12.566 -17.044 1.00 59.25 84 ASP A O 1
ATOM 706 N N . GLY A 1 85 ? -7.822 -11.960 -15.060 1.00 60.84 85 GLY A N 1
ATOM 707 C CA . GLY A 1 85 ? -6.422 -12.190 -15.427 1.00 60.84 85 GLY A CA 1
ATOM 708 C C . GLY A 1 85 ? -5.848 -11.155 -16.399 1.00 60.84 85 GLY A C 1
ATOM 709 O O . GLY A 1 85 ? -4.953 -11.496 -17.180 1.00 60.84 85 GLY A O 1
ATOM 710 N N . LYS A 1 86 ? -6.374 -9.922 -16.366 1.00 71.31 86 LYS A N 1
ATOM 711 C CA . LYS A 1 86 ? -5.808 -8.743 -17.039 1.00 71.31 86 LYS A CA 1
ATOM 712 C C . LYS A 1 86 ? -4.953 -7.933 -16.074 1.00 71.31 86 LYS A C 1
ATOM 714 O O . LYS A 1 86 ? -5.217 -7.900 -14.873 1.00 71.31 86 LYS A O 1
ATOM 719 N N . VAL A 1 87 ? -3.970 -7.235 -16.612 1.00 77.94 87 VAL A N 1
ATOM 720 C CA . VAL A 1 87 ? -3.057 -6.349 -15.907 1.00 77.94 87 VAL A CA 1
ATOM 721 C C . VAL A 1 87 ? -3.580 -4.919 -15.963 1.00 77.94 87 VAL A C 1
ATOM 723 O O . VAL A 1 87 ? -4.002 -4.422 -17.007 1.00 77.94 87 VAL A O 1
ATOM 726 N N . LYS A 1 88 ? -3.547 -4.241 -14.817 1.00 76.38 88 LYS A N 1
ATOM 727 C CA . LYS A 1 88 ? -3.886 -2.828 -14.674 1.00 76.38 88 LYS A CA 1
ATOM 728 C C . LYS A 1 88 ? -2.800 -2.084 -13.926 1.00 76.38 88 LYS A C 1
ATOM 730 O O . LYS A 1 88 ? -2.272 -2.570 -12.928 1.00 76.38 88 LYS A O 1
ATOM 735 N N . LEU A 1 89 ? -2.524 -0.878 -14.400 1.00 79.12 89 LEU A N 1
ATOM 736 C CA . LEU A 1 89 ? -1.662 0.075 -13.725 1.00 79.12 89 LEU A CA 1
ATOM 737 C C . LEU A 1 89 ? -2.480 0.858 -12.688 1.00 79.12 89 LEU A C 1
ATOM 739 O O . LEU A 1 89 ? -3.591 1.301 -12.983 1.00 79.12 89 LEU A O 1
ATOM 743 N N . GLY A 1 90 ? -1.958 0.988 -11.473 1.00 72.75 90 GLY A N 1
ATOM 744 C CA . GLY A 1 90 ? -2.573 1.734 -10.378 1.00 72.75 90 GLY A CA 1
ATOM 745 C C . GLY A 1 90 ? -1.563 2.624 -9.658 1.00 72.75 90 GLY A C 1
ATOM 746 O O . GLY A 1 90 ? -0.381 2.568 -9.955 1.00 72.75 90 GLY A O 1
ATOM 747 N N . ASP A 1 91 ? -2.052 3.402 -8.689 1.00 68.12 91 ASP A N 1
ATOM 748 C CA . ASP A 1 91 ? -1.270 4.354 -7.883 1.00 68.12 91 ASP A CA 1
ATOM 749 C C . ASP A 1 91 ? -0.568 5.464 -8.696 1.00 68.12 91 ASP A C 1
ATOM 751 O O . ASP A 1 91 ? 0.630 5.446 -8.963 1.00 68.12 91 ASP A O 1
ATOM 755 N N . PHE A 1 92 ? -1.355 6.486 -9.043 1.00 73.94 92 PHE A N 1
ATOM 756 C CA . PHE A 1 92 ? -0.905 7.691 -9.745 1.00 73.94 92 PHE A CA 1
ATOM 757 C C . PHE A 1 92 ? -0.489 8.817 -8.779 1.00 73.94 92 PHE A C 1
ATOM 759 O O . PHE A 1 92 ? -0.460 9.981 -9.180 1.00 73.94 92 PHE A O 1
ATOM 766 N N . GLY A 1 93 ? -0.181 8.512 -7.510 1.00 55.84 93 GLY A N 1
ATOM 767 C CA . GLY A 1 93 ? 0.131 9.524 -6.489 1.00 55.84 93 GLY A CA 1
ATOM 768 C C . GLY A 1 93 ? 1.345 10.403 -6.817 1.00 55.84 93 GLY A C 1
ATOM 769 O O . GLY A 1 93 ? 1.457 11.519 -6.315 1.00 55.84 93 GLY A O 1
ATOM 770 N N . LEU A 1 94 ? 2.229 9.926 -7.700 1.00 62.44 94 LEU A N 1
ATOM 771 C CA . LEU A 1 94 ? 3.423 10.636 -8.172 1.00 62.44 94 LEU A CA 1
ATOM 772 C C . LEU A 1 94 ? 3.344 11.043 -9.654 1.00 62.44 94 LEU A C 1
ATOM 774 O O . LEU A 1 94 ? 4.319 11.575 -10.197 1.00 62.44 94 LEU A O 1
ATOM 778 N N . ALA A 1 95 ? 2.199 10.812 -10.304 1.00 75.12 95 ALA A N 1
ATOM 779 C CA . ALA A 1 95 ? 2.023 11.097 -11.718 1.00 75.12 95 ALA A CA 1
ATOM 780 C C . ALA A 1 95 ? 2.053 12.606 -11.991 1.00 75.12 95 ALA A C 1
ATOM 782 O O . ALA A 1 95 ? 1.531 13.410 -11.216 1.00 75.12 95 ALA A O 1
ATOM 783 N N . ALA A 1 96 ? 2.659 13.000 -13.110 1.00 73.62 96 ALA A N 1
ATOM 784 C CA . ALA A 1 96 ? 2.822 14.406 -13.468 1.00 73.62 96 ALA A CA 1
ATOM 785 C C . ALA A 1 96 ? 2.551 14.657 -14.960 1.00 73.62 96 ALA A C 1
ATOM 787 O O . ALA A 1 96 ? 2.820 13.779 -15.785 1.00 73.62 96 ALA A O 1
ATOM 788 N N . PRO A 1 97 ? 2.055 15.852 -15.332 1.00 76.44 97 PRO A N 1
ATOM 789 C CA . PRO A 1 97 ? 1.960 16.259 -16.727 1.00 76.44 97 PRO A CA 1
ATOM 790 C C . PRO A 1 97 ? 3.346 16.368 -17.371 1.00 76.44 97 PRO A C 1
ATOM 792 O O . PRO A 1 97 ? 4.246 16.999 -16.815 1.00 76.44 97 PRO A O 1
ATOM 795 N N . GLN A 1 98 ? 3.495 15.841 -18.583 1.00 70.12 98 GLN A N 1
ATOM 796 C CA . GLN A 1 98 ? 4.746 15.869 -19.346 1.00 70.12 98 GLN A CA 1
ATOM 797 C C . GLN A 1 98 ? 5.247 17.302 -19.599 1.00 70.12 98 GLN A C 1
ATOM 799 O O . GLN A 1 98 ? 6.430 17.586 -19.436 1.00 70.12 98 GLN A O 1
ATOM 804 N N . VAL A 1 99 ? 4.338 18.240 -19.883 1.00 59.84 99 VAL A N 1
ATOM 805 C CA . VAL A 1 99 ? 4.658 19.651 -20.188 1.00 59.84 99 VAL A CA 1
ATOM 806 C C . VAL A 1 99 ? 5.288 20.396 -19.003 1.00 59.84 99 VAL A C 1
ATOM 808 O O . VAL A 1 99 ? 6.104 21.294 -19.197 1.00 59.84 99 VAL A O 1
ATOM 811 N N . GLN A 1 100 ? 4.936 20.028 -17.766 1.00 57.22 100 GLN A N 1
ATOM 812 C CA . GLN A 1 100 ? 5.498 20.664 -16.567 1.00 57.22 100 GLN A CA 1
ATOM 813 C C . GLN A 1 100 ? 6.956 20.267 -16.323 1.00 57.22 100 GLN A C 1
ATOM 815 O O . GLN A 1 100 ? 7.674 20.975 -15.625 1.00 57.22 100 GLN A O 1
ATOM 820 N N . LEU A 1 101 ? 7.391 19.150 -16.905 1.00 56.25 101 LEU A N 1
ATOM 821 C CA . LEU A 1 101 ? 8.732 18.610 -16.727 1.00 56.25 101 LEU A CA 1
ATOM 822 C C . LEU A 1 101 ? 9.674 19.065 -17.853 1.00 56.25 101 LEU A C 1
ATOM 824 O O . LEU A 1 101 ? 10.856 19.258 -17.598 1.00 56.25 101 LEU A O 1
ATOM 828 N N . THR A 1 102 ? 9.165 19.337 -19.063 1.00 51.88 102 THR A N 1
ATOM 829 C CA . THR A 1 102 ? 9.966 19.697 -20.255 1.00 51.88 102 THR A CA 1
ATOM 830 C C . THR A 1 102 ? 10.354 21.176 -20.389 1.00 51.88 102 THR A C 1
ATOM 832 O O . THR A 1 102 ? 10.858 21.580 -21.436 1.00 51.88 102 THR A O 1
ATOM 835 N N . GLY A 1 103 ? 10.145 21.994 -19.352 1.00 51.84 103 GLY A N 1
ATOM 836 C CA . GLY A 1 103 ? 10.781 23.310 -19.200 1.00 51.84 103 GLY A CA 1
ATOM 837 C C . GLY A 1 103 ? 10.706 24.247 -20.413 1.00 51.84 103 GLY A C 1
ATOM 838 O O . GLY A 1 103 ? 11.743 24.638 -20.931 1.00 51.84 103 GLY A O 1
ATOM 839 N N . HIS A 1 104 ? 9.505 24.632 -20.859 1.00 37.94 104 HIS A N 1
ATOM 840 C CA . HIS A 1 104 ? 9.309 25.699 -21.861 1.00 37.94 104 HIS A CA 1
ATOM 841 C C . HIS A 1 104 ? 8.163 26.646 -21.461 1.00 37.94 104 HIS A C 1
ATOM 843 O O . HIS A 1 104 ? 7.201 26.854 -22.194 1.00 37.94 104 HIS A O 1
ATOM 849 N N . GLY A 1 105 ? 8.254 27.224 -20.264 1.00 33.53 105 GLY A N 1
ATOM 850 C CA . GLY A 1 105 ? 7.342 28.269 -19.801 1.00 33.53 105 GLY A CA 1
ATOM 851 C C . GLY A 1 105 ? 8.036 29.144 -18.769 1.00 33.53 105 GLY A C 1
ATOM 852 O O . GLY A 1 105 ? 8.266 28.709 -17.645 1.00 33.53 105 GLY A O 1
ATOM 853 N N . GLY A 1 106 ? 8.426 30.351 -19.176 1.00 42.69 106 GLY A N 1
ATOM 854 C CA . GLY A 1 106 ? 9.094 31.321 -18.316 1.00 42.69 106 GLY A CA 1
ATOM 855 C C . GLY A 1 106 ? 8.237 31.755 -17.122 1.00 42.69 106 GLY A C 1
ATOM 856 O O . GLY A 1 106 ? 7.018 31.860 -17.219 1.00 42.69 106 GLY A O 1
ATOM 857 N N . ASN A 1 107 ? 8.941 32.075 -16.033 1.00 36.72 107 ASN A N 1
ATOM 858 C CA . ASN A 1 107 ? 8.488 32.646 -14.761 1.00 36.72 107 ASN A CA 1
ATOM 859 C C . ASN A 1 107 ? 7.728 31.732 -13.789 1.00 36.72 107 ASN A C 1
ATOM 861 O O . ASN A 1 107 ? 6.506 31.637 -13.808 1.00 36.72 107 ASN A O 1
ATOM 865 N N . SER A 1 108 ? 8.479 31.205 -12.814 1.00 33.94 108 SER A N 1
ATOM 866 C CA . SER A 1 108 ? 8.352 31.460 -11.360 1.00 33.94 108 SER A CA 1
ATOM 867 C C . SER A 1 108 ? 8.738 30.214 -10.552 1.00 33.94 108 SER A C 1
ATOM 869 O O . SER A 1 108 ? 8.157 29.154 -10.736 1.00 33.94 108 SER A O 1
ATOM 871 N N . ASN A 1 109 ? 9.736 30.351 -9.667 1.00 33.94 109 ASN A N 1
ATOM 872 C CA . ASN A 1 109 ? 10.064 29.459 -8.542 1.00 33.94 109 ASN A CA 1
ATOM 873 C C . ASN A 1 109 ? 9.792 27.954 -8.736 1.00 33.94 109 ASN A C 1
ATOM 875 O O . ASN A 1 109 ? 9.185 27.311 -7.878 1.00 33.94 109 ASN A O 1
ATOM 879 N N . SER A 1 110 ? 10.262 27.374 -9.839 1.00 36.81 110 SER A N 1
ATOM 880 C CA . SER A 1 110 ? 10.227 25.931 -10.049 1.00 36.81 110 SER A CA 1
ATOM 881 C C . SER A 1 110 ? 11.248 25.281 -9.120 1.00 36.81 110 SER A C 1
ATOM 883 O O . SER A 1 110 ? 12.443 25.237 -9.412 1.00 36.81 110 SER A O 1
ATOM 885 N N . SER A 1 111 ? 10.753 24.831 -7.966 1.00 32.19 111 SER A N 1
ATOM 886 C CA . SER A 1 111 ? 11.403 23.873 -7.080 1.00 32.19 111 SER A CA 1
ATOM 887 C C . SER A 1 111 ? 12.119 22.819 -7.917 1.00 32.19 111 SER A C 1
ATOM 889 O O . SER A 1 111 ? 11.463 22.114 -8.688 1.00 32.19 111 SER A O 1
ATOM 891 N N . ALA A 1 112 ? 13.445 22.744 -7.780 1.00 33.78 112 ALA A N 1
ATOM 892 C CA . ALA A 1 112 ? 14.252 21.679 -8.355 1.00 33.78 112 ALA A CA 1
ATOM 893 C C . ALA A 1 112 ? 13.529 20.339 -8.152 1.00 33.78 112 ALA A C 1
ATOM 895 O O . ALA A 1 112 ? 13.025 20.065 -7.059 1.00 33.78 112 ALA A O 1
ATOM 896 N N . ALA A 1 113 ? 13.408 19.551 -9.220 1.00 41.09 113 ALA A N 1
ATOM 897 C CA . ALA A 1 113 ? 12.735 18.264 -9.178 1.00 41.09 113 ALA A CA 1
ATOM 898 C C . ALA A 1 113 ? 13.494 17.351 -8.204 1.00 41.09 113 ALA A C 1
ATOM 900 O O . ALA A 1 113 ? 14.554 16.825 -8.528 1.00 41.09 113 ALA A O 1
ATOM 901 N N . TYR A 1 114 ? 12.984 17.220 -6.978 1.00 39.53 114 TYR A N 1
ATOM 902 C CA . TYR A 1 114 ? 13.521 16.291 -5.990 1.00 39.53 114 TYR A CA 1
ATOM 903 C C . TYR A 1 114 ? 13.482 14.855 -6.546 1.00 39.53 114 TYR A C 1
ATOM 905 O O . TYR A 1 114 ? 12.625 14.557 -7.386 1.00 39.53 114 TYR A O 1
ATOM 913 N N . PRO A 1 115 ? 14.356 13.946 -6.078 1.00 48.78 115 PRO A N 1
ATOM 914 C CA . PRO A 1 115 ? 14.263 12.533 -6.423 1.00 48.78 115 PRO A CA 1
ATOM 915 C C . PRO A 1 115 ? 12.886 11.997 -6.010 1.00 48.78 115 PRO A C 1
ATOM 917 O O . PRO A 1 115 ? 12.545 11.992 -4.828 1.00 48.78 115 PRO A O 1
ATOM 920 N N . VAL A 1 116 ? 12.071 11.580 -6.980 1.00 46.81 116 VAL A N 1
ATOM 921 C CA . VAL A 1 116 ? 10.715 11.053 -6.757 1.00 46.81 116 VAL A CA 1
ATOM 922 C C . VAL A 1 116 ? 10.618 9.646 -7.340 1.00 46.81 116 VAL A C 1
ATOM 924 O O . VAL A 1 116 ? 11.097 9.394 -8.446 1.00 46.81 116 VAL A O 1
ATOM 927 N N . GLY A 1 117 ? 9.953 8.752 -6.605 1.00 51.78 117 GLY A N 1
ATOM 928 C CA . GLY A 1 117 ? 9.722 7.358 -6.981 1.00 51.78 117 GLY A CA 1
ATOM 929 C C . GLY A 1 117 ? 10.529 6.371 -6.139 1.00 51.78 117 GLY A C 1
ATOM 930 O O . GLY A 1 117 ? 11.412 6.730 -5.357 1.00 51.78 117 GLY A O 1
ATOM 931 N N . THR A 1 118 ? 10.220 5.085 -6.284 1.00 61.44 118 THR A N 1
ATOM 932 C CA . THR A 1 118 ? 10.973 4.025 -5.601 1.00 61.44 118 THR A CA 1
ATOM 933 C C . THR A 1 118 ? 12.364 3.883 -6.236 1.00 61.44 118 THR A C 1
ATOM 935 O O . THR A 1 118 ? 12.484 3.348 -7.337 1.00 61.44 118 THR A O 1
ATOM 938 N N . ALA A 1 119 ? 13.421 4.314 -5.532 1.00 73.19 119 ALA A N 1
ATOM 939 C CA . ALA A 1 119 ? 14.797 4.462 -6.050 1.00 73.19 119 ALA A CA 1
ATOM 940 C C . ALA A 1 119 ? 15.347 3.268 -6.861 1.00 73.19 119 ALA A C 1
ATOM 942 O O . ALA A 1 119 ? 16.150 3.443 -7.773 1.00 73.19 119 ALA A O 1
ATOM 943 N N . LEU A 1 120 ? 14.900 2.047 -6.554 1.00 82.12 120 LEU A N 1
ATOM 944 C CA . LEU A 1 120 ? 15.321 0.834 -7.253 1.00 82.12 120 LEU A CA 1
ATOM 945 C C . LEU A 1 120 ? 14.849 0.773 -8.721 1.00 82.12 120 LEU A C 1
ATOM 947 O O . LEU A 1 120 ? 15.594 0.281 -9.565 1.00 82.12 120 LEU A O 1
ATOM 951 N N . TYR A 1 121 ? 13.648 1.282 -9.009 1.00 86.75 121 TYR A N 1
ATOM 952 C CA . TYR A 1 121 ? 13.018 1.288 -10.340 1.00 86.75 121 TYR A CA 1
ATOM 953 C C . TYR A 1 121 ? 13.199 2.608 -11.080 1.00 86.75 121 TYR A C 1
ATOM 955 O O . TYR A 1 121 ? 13.065 2.651 -12.299 1.00 86.75 121 TYR A O 1
ATOM 963 N N . ALA A 1 122 ? 13.487 3.674 -10.334 1.00 87.94 122 ALA A N 1
ATOM 964 C CA . ALA A 1 122 ? 13.639 5.013 -10.869 1.00 87.94 122 ALA A CA 1
ATOM 965 C C . ALA A 1 122 ? 14.760 5.068 -11.917 1.00 87.94 122 ALA A C 1
ATOM 967 O O . ALA A 1 122 ? 15.878 4.579 -11.683 1.00 87.94 122 ALA A O 1
ATOM 968 N N . ALA A 1 123 ? 14.447 5.683 -13.056 1.00 90.31 123 ALA A N 1
ATOM 969 C CA . ALA A 1 123 ? 15.380 5.913 -14.146 1.00 90.31 123 ALA A CA 1
ATOM 970 C C . ALA A 1 123 ? 16.548 6.819 -13.704 1.00 90.31 123 ALA A C 1
ATOM 972 O O . ALA A 1 123 ? 16.397 7.569 -12.737 1.00 90.31 123 ALA A O 1
ATOM 973 N N . PRO A 1 124 ? 17.724 6.766 -14.359 1.00 89.38 124 PRO A N 1
ATOM 974 C CA . PRO A 1 124 ? 18.877 7.594 -13.999 1.00 89.38 124 PRO A CA 1
ATOM 975 C C . PRO A 1 124 ? 18.548 9.086 -13.886 1.00 89.38 124 PRO A C 1
ATOM 977 O O . PRO A 1 124 ? 18.933 9.718 -12.906 1.00 89.38 124 PRO A O 1
ATOM 980 N N . GLU A 1 125 ? 17.750 9.616 -14.813 1.00 86.31 125 GLU A N 1
ATOM 981 C CA . GLU A 1 125 ? 17.296 11.007 -14.806 1.00 86.31 125 GLU A CA 1
ATOM 982 C C . GLU A 1 125 ? 16.390 11.363 -13.615 1.00 86.31 125 GLU A C 1
ATOM 984 O O . GLU A 1 125 ? 16.299 12.528 -13.244 1.00 86.31 125 GLU A O 1
ATOM 989 N N . GLN A 1 126 ? 15.732 10.380 -12.988 1.00 80.12 126 GLN A N 1
ATOM 990 C CA . GLN A 1 126 ? 14.867 10.596 -11.821 1.00 80.12 126 GLN A CA 1
ATOM 991 C C . GLN A 1 126 ? 15.645 10.659 -10.501 1.00 80.12 126 GLN A C 1
ATOM 993 O O . GLN A 1 126 ? 15.109 11.128 -9.498 1.00 80.12 126 GLN A O 1
ATOM 998 N N . ILE A 1 127 ? 16.876 10.143 -10.477 1.00 79.12 127 ILE A N 1
ATOM 999 C CA . ILE A 1 127 ? 17.721 10.070 -9.275 1.00 79.12 127 ILE A CA 1
ATOM 1000 C C . ILE A 1 127 ? 18.976 10.939 -9.386 1.00 79.12 127 ILE A C 1
ATOM 1002 O O . ILE A 1 127 ? 19.820 10.908 -8.490 1.00 79.12 127 ILE A O 1
ATOM 1006 N N . GLU A 1 128 ? 19.118 11.694 -10.478 1.00 71.19 128 GLU A N 1
ATOM 1007 C CA . GLU A 1 128 ? 20.272 12.551 -10.697 1.00 71.19 128 GLU A CA 1
ATOM 1008 C C . GLU A 1 128 ? 20.287 13.703 -9.668 1.00 71.19 128 GLU A C 1
ATOM 1010 O O . GLU A 1 128 ? 19.361 14.517 -9.640 1.00 71.19 128 GLU A O 1
ATOM 1015 N N . PRO A 1 129 ? 21.344 13.836 -8.842 1.00 57.19 129 PRO A N 1
ATOM 1016 C CA . PRO A 1 129 ? 21.396 14.845 -7.779 1.00 57.19 129 PRO A CA 1
ATOM 1017 C C . PRO A 1 129 ? 21.396 16.291 -8.288 1.00 57.19 129 PRO A C 1
ATOM 1019 O O . PRO A 1 129 ? 21.125 17.215 -7.525 1.00 57.19 129 PRO A O 1
ATOM 1022 N N . SER A 1 130 ? 21.746 16.498 -9.561 1.00 60.81 130 SER A N 1
ATOM 1023 C CA . SER A 1 130 ? 21.872 17.821 -10.172 1.00 60.81 130 SER A CA 1
ATOM 1024 C C . SER A 1 130 ? 20.516 18.472 -10.478 1.00 60.81 130 SER A C 1
ATOM 1026 O O . SER A 1 130 ? 20.474 19.682 -10.702 1.00 60.81 130 SER A O 1
ATOM 1028 N N . GLY A 1 131 ? 19.424 17.690 -10.511 1.00 56.84 131 GLY A N 1
ATOM 1029 C CA . GLY A 1 131 ? 18.077 18.158 -10.856 1.00 56.84 131 GLY A CA 1
ATOM 1030 C C . GLY A 1 131 ? 17.950 18.730 -12.275 1.00 56.84 131 GLY A C 1
ATOM 1031 O O . GLY A 1 131 ? 16.959 19.393 -12.571 1.00 56.84 131 GLY A O 1
ATOM 1032 N N . LYS A 1 132 ? 18.963 18.525 -13.133 1.00 56.25 132 LYS A N 1
ATOM 1033 C CA . LYS A 1 132 ? 19.012 19.061 -14.502 1.00 56.25 132 LYS A CA 1
ATOM 1034 C C . LYS A 1 132 ? 18.296 18.175 -15.516 1.00 56.25 132 LYS A C 1
ATOM 1036 O O . LYS A 1 132 ? 17.848 18.692 -16.537 1.00 56.25 132 LYS A O 1
ATOM 1041 N N . SER A 1 133 ? 18.198 16.873 -15.257 1.00 62.66 133 SER A N 1
ATOM 1042 C CA . SER A 1 133 ? 17.550 15.956 -16.190 1.00 62.66 133 SER A CA 1
ATOM 1043 C C . SER A 1 133 ? 16.029 15.993 -16.078 1.00 62.66 133 SER A C 1
ATOM 1045 O O . SER A 1 133 ? 15.441 15.952 -14.997 1.00 62.66 133 SER A O 1
ATOM 1047 N N . VAL A 1 134 ? 15.388 16.063 -17.241 1.00 74.12 134 VAL A N 1
ATOM 1048 C CA . VAL A 1 134 ? 13.936 16.128 -17.388 1.00 74.12 134 VAL A CA 1
ATOM 1049 C C . VAL A 1 134 ? 13.358 14.717 -17.430 1.00 74.12 134 VAL A C 1
ATOM 1051 O O . VAL A 1 134 ? 13.713 13.913 -18.289 1.00 74.12 134 VAL A O 1
ATOM 1054 N N . CYS A 1 135 ? 12.413 14.429 -16.535 1.00 78.88 135 CYS A N 1
ATOM 1055 C CA . CYS A 1 135 ? 11.617 13.205 -16.607 1.00 78.88 135 CYS A CA 1
ATOM 1056 C C . CYS A 1 135 ? 10.675 13.256 -17.818 1.00 78.88 135 CYS A C 1
ATOM 1058 O O . CYS A 1 135 ? 9.959 14.241 -18.013 1.00 78.88 135 CYS A O 1
ATOM 1060 N N . THR A 1 136 ? 10.630 12.175 -18.591 1.00 88.25 136 THR A N 1
ATOM 1061 C CA . THR A 1 136 ? 9.759 12.027 -19.768 1.00 88.25 136 THR A CA 1
ATOM 1062 C C . THR A 1 136 ? 8.948 10.736 -19.664 1.00 88.25 136 THR A C 1
ATOM 1064 O O . THR A 1 136 ? 9.111 9.963 -18.719 1.00 88.25 136 THR A O 1
ATOM 1067 N N . ASP A 1 137 ? 8.081 10.465 -20.637 1.00 89.88 137 ASP A N 1
ATOM 1068 C CA . ASP A 1 137 ? 7.411 9.166 -20.781 1.00 89.88 137 ASP A CA 1
ATOM 1069 C C . ASP A 1 137 ? 8.411 7.988 -20.810 1.00 89.88 137 ASP A C 1
ATOM 1071 O O . ASP A 1 137 ? 8.123 6.900 -20.301 1.00 89.88 137 ASP A O 1
ATOM 1075 N N . LYS A 1 138 ? 9.643 8.229 -21.284 1.00 94.75 138 LYS A N 1
ATOM 1076 C CA . LYS A 1 138 ? 10.740 7.250 -21.313 1.00 94.75 138 LYS A CA 1
ATOM 1077 C C . LYS A 1 138 ? 11.237 6.844 -19.924 1.00 94.75 138 LYS A C 1
ATOM 1079 O O . LYS A 1 138 ? 11.881 5.798 -19.793 1.00 94.75 138 LYS A O 1
ATOM 1084 N N . SER A 1 139 ? 10.941 7.616 -18.879 1.00 93.19 139 SER A N 1
ATOM 1085 C CA . SER A 1 139 ? 11.248 7.233 -17.496 1.00 93.19 139 SER A CA 1
ATOM 1086 C C . SER A 1 139 ? 10.384 6.048 -17.041 1.00 93.19 139 SER A C 1
ATOM 1088 O O . SER A 1 139 ? 10.889 5.132 -16.392 1.00 93.19 139 SER A O 1
ATOM 1090 N N . ASP A 1 140 ? 9.116 5.984 -17.467 1.00 94.88 140 ASP A N 1
ATOM 1091 C CA . ASP A 1 140 ? 8.249 4.831 -17.184 1.00 94.88 140 ASP A CA 1
ATOM 1092 C C . ASP A 1 140 ? 8.703 3.581 -17.952 1.00 94.88 140 ASP A C 1
ATOM 1094 O O . ASP A 1 140 ? 8.629 2.468 -17.431 1.00 94.88 140 ASP A O 1
ATOM 1098 N N . ILE A 1 141 ? 9.229 3.755 -19.170 1.00 97.31 141 ILE A N 1
ATOM 1099 C CA . ILE A 1 141 ? 9.782 2.655 -19.976 1.00 97.31 141 ILE A CA 1
ATOM 1100 C C . ILE A 1 141 ? 10.993 2.025 -19.287 1.00 97.31 141 ILE A C 1
ATOM 1102 O O . ILE A 1 141 ? 11.103 0.801 -19.225 1.00 97.31 141 ILE A O 1
ATOM 1106 N N . TYR A 1 142 ? 11.858 2.835 -18.679 1.00 96.81 142 TYR A N 1
ATOM 1107 C CA . TYR A 1 142 ? 12.967 2.319 -17.878 1.00 96.81 142 TYR A CA 1
ATOM 1108 C C . TYR A 1 142 ? 12.492 1.466 -16.707 1.00 96.81 142 TYR A C 1
ATOM 1110 O O . TYR A 1 142 ? 12.950 0.333 -16.529 1.00 96.81 142 TYR A O 1
ATOM 1118 N N . ALA A 1 143 ? 11.539 1.986 -15.933 1.00 95.31 143 ALA A N 1
ATOM 1119 C CA . ALA A 1 143 ? 10.962 1.262 -14.812 1.00 95.31 143 ALA A CA 1
ATOM 1120 C C . ALA A 1 143 ? 10.305 -0.056 -15.267 1.00 95.31 143 ALA A C 1
ATOM 1122 O O . ALA A 1 143 ? 10.466 -1.087 -14.606 1.00 95.31 143 ALA A O 1
ATOM 1123 N N . LEU A 1 144 ? 9.654 -0.065 -16.437 1.00 96.88 144 LEU A N 1
ATOM 1124 C CA . LEU A 1 144 ? 9.092 -1.271 -17.049 1.00 96.88 144 LEU A CA 1
ATOM 1125 C C . LEU A 1 144 ? 10.179 -2.298 -17.387 1.00 96.88 144 LEU A C 1
ATOM 1127 O O . LEU A 1 144 ? 9.978 -3.488 -17.162 1.00 96.88 144 LEU A O 1
ATOM 1131 N N . GLY A 1 145 ? 11.340 -1.860 -17.876 1.00 97.12 145 GLY A N 1
ATOM 1132 C CA . GLY A 1 145 ? 12.483 -2.739 -18.126 1.00 97.12 145 GLY A CA 1
ATOM 1133 C C . GLY A 1 145 ? 13.006 -3.419 -16.855 1.00 97.12 145 GLY A C 1
ATOM 1134 O O . GLY A 1 145 ? 13.337 -4.606 -16.883 1.00 97.12 145 GLY A O 1
ATOM 1135 N N . ILE A 1 146 ? 13.000 -2.714 -15.718 1.00 96.06 146 ILE A N 1
ATOM 1136 C CA . ILE A 1 146 ? 13.328 -3.310 -14.412 1.00 96.06 146 ILE A CA 1
ATOM 1137 C C . ILE A 1 146 ? 12.252 -4.314 -13.984 1.00 96.06 146 ILE A C 1
ATOM 1139 O O . ILE A 1 146 ? 12.595 -5.419 -13.573 1.00 96.06 146 ILE A O 1
ATOM 1143 N N . VAL A 1 147 ? 10.962 -3.988 -14.133 1.00 93.88 147 VAL A N 1
ATOM 1144 C CA . VAL A 1 147 ? 9.859 -4.937 -13.875 1.00 93.88 147 VAL A CA 1
ATOM 1145 C C . VAL A 1 147 ? 9.994 -6.191 -14.744 1.00 93.88 147 VAL A C 1
ATOM 1147 O O . VAL A 1 147 ? 9.781 -7.299 -14.259 1.00 93.88 147 VAL A O 1
ATOM 1150 N N . LEU A 1 148 ? 10.389 -6.036 -16.007 1.00 94.81 148 LEU A N 1
ATOM 1151 C CA . LEU A 1 148 ? 10.579 -7.143 -16.937 1.00 94.81 148 LEU A CA 1
ATOM 1152 C C . LEU A 1 148 ? 11.748 -8.042 -16.519 1.00 94.81 148 LEU A C 1
ATOM 1154 O O . LEU A 1 148 ? 11.594 -9.260 -16.511 1.00 94.81 148 LEU A O 1
ATOM 1158 N N . LEU A 1 149 ? 12.875 -7.467 -16.083 1.00 94.38 149 LEU A N 1
ATOM 1159 C CA . LEU A 1 149 ? 13.953 -8.233 -15.449 1.00 94.38 149 LEU A CA 1
ATOM 1160 C C . LEU A 1 149 ? 13.413 -9.071 -14.283 1.00 94.38 149 LEU A C 1
ATOM 1162 O O . LEU A 1 149 ? 13.739 -10.251 -14.180 1.00 94.38 149 LEU A O 1
ATOM 1166 N N . GLU A 1 150 ? 12.552 -8.493 -13.441 1.00 91.25 150 GLU A N 1
ATOM 1167 C CA . GLU A 1 150 ? 11.948 -9.236 -12.334 1.00 91.25 150 GLU A CA 1
ATOM 1168 C C . GLU A 1 150 ? 11.058 -10.371 -12.819 1.00 91.25 150 GLU A C 1
ATOM 1170 O O . GLU A 1 150 ? 11.091 -11.456 -12.254 1.00 91.25 150 GLU A O 1
ATOM 1175 N N . LEU A 1 151 ? 10.291 -10.176 -13.886 1.00 88.94 151 LEU A N 1
ATOM 1176 C CA . LEU A 1 151 ? 9.449 -11.234 -14.436 1.00 88.94 151 LEU A CA 1
ATOM 1177 C C . LEU A 1 151 ? 10.266 -12.432 -14.944 1.00 88.94 151 LEU A C 1
ATOM 1179 O O . LEU A 1 151 ? 9.796 -13.559 -14.800 1.00 88.94 151 LEU A O 1
ATOM 1183 N N . TYR A 1 152 ? 11.479 -12.231 -15.463 1.00 89.94 152 TYR A N 1
ATOM 1184 C CA . TYR A 1 152 ? 12.302 -13.311 -16.029 1.00 89.94 152 TYR A CA 1
ATOM 1185 C C . TYR A 1 152 ? 13.355 -13.899 -15.082 1.00 89.94 152 TYR A C 1
ATOM 1187 O O . TYR A 1 152 ? 13.757 -15.043 -15.284 1.00 89.94 152 TYR A O 1
ATOM 1195 N N . GLU A 1 153 ? 13.775 -13.170 -14.048 1.00 88.50 153 GLU A N 1
ATOM 1196 C CA . GLU A 1 153 ? 14.790 -13.632 -13.094 1.00 88.50 153 GLU A CA 1
ATOM 1197 C C . GLU A 1 153 ? 14.174 -13.958 -11.733 1.00 88.50 153 GLU A C 1
ATOM 1199 O O . GLU A 1 153 ? 13.431 -13.150 -11.179 1.00 88.50 153 GLU A O 1
ATOM 1204 N N . PHE A 1 154 ? 14.514 -15.116 -11.164 1.00 82.06 154 PHE A N 1
ATOM 1205 C CA . PHE A 1 154 ? 14.174 -15.480 -9.787 1.00 82.06 154 PHE A CA 1
ATOM 1206 C C . PHE A 1 154 ? 15.381 -15.267 -8.867 1.00 82.06 154 PHE A C 1
ATOM 1208 O O . PHE A 1 154 ? 16.506 -15.610 -9.214 1.00 82.06 154 PHE A O 1
ATOM 1215 N N . TRP A 1 155 ? 15.144 -14.761 -7.662 1.00 77.44 155 TRP A N 1
ATOM 1216 C CA . TRP A 1 155 ? 16.161 -14.612 -6.621 1.00 77.44 155 TRP A CA 1
ATOM 1217 C C . TRP A 1 155 ? 15.594 -15.057 -5.282 1.00 77.44 155 TRP A C 1
ATOM 1219 O O . TRP A 1 155 ? 14.385 -15.015 -5.048 1.00 77.44 155 TRP A O 1
ATOM 1229 N N . THR A 1 156 ? 16.489 -15.430 -4.374 1.00 67.50 156 THR A N 1
ATOM 1230 C CA . THR A 1 156 ? 16.113 -15.904 -3.039 1.00 67.50 156 THR A CA 1
ATOM 1231 C C . THR A 1 156 ? 16.182 -14.796 -1.998 1.00 67.50 156 THR A C 1
ATOM 1233 O O . THR A 1 156 ? 15.421 -14.806 -1.031 1.00 67.50 156 THR A O 1
ATOM 1236 N N . THR A 1 157 ? 17.052 -13.799 -2.202 1.00 71.25 157 THR A N 1
ATOM 1237 C CA . THR A 1 157 ? 17.263 -12.717 -1.232 1.00 71.25 157 THR A CA 1
ATOM 1238 C C . THR A 1 157 ? 17.115 -11.318 -1.828 1.00 71.25 157 THR A C 1
ATOM 1240 O O . THR A 1 157 ? 17.368 -11.059 -3.006 1.00 71.25 157 THR A O 1
ATOM 1243 N N . ARG A 1 158 ? 16.774 -10.350 -0.965 1.00 67.81 158 ARG A N 1
ATOM 1244 C CA . ARG A 1 158 ? 16.729 -8.921 -1.324 1.00 67.81 158 ARG A CA 1
ATOM 1245 C C . ARG A 1 158 ? 18.093 -8.386 -1.781 1.00 67.81 158 ARG A C 1
ATOM 1247 O O . ARG A 1 158 ? 18.135 -7.498 -2.629 1.00 67.81 158 ARG A O 1
ATOM 1254 N N . MET A 1 159 ? 19.192 -8.912 -1.234 1.00 68.88 159 MET A N 1
ATOM 1255 C CA . MET A 1 159 ? 20.545 -8.498 -1.619 1.00 68.88 159 MET A CA 1
ATOM 1256 C C . MET A 1 159 ? 20.910 -8.959 -3.030 1.00 68.88 159 MET A C 1
ATOM 1258 O O . MET A 1 159 ? 21.484 -8.180 -3.786 1.00 68.88 159 MET A O 1
ATOM 1262 N N . GLU A 1 160 ? 20.568 -10.194 -3.405 1.00 78.00 160 GLU A N 1
ATOM 1263 C CA . GLU A 1 160 ? 20.759 -10.699 -4.774 1.00 78.00 160 GLU A CA 1
ATOM 1264 C C . GLU A 1 160 ? 20.016 -9.829 -5.782 1.00 78.00 160 GLU A C 1
ATOM 1266 O O . GLU A 1 160 ? 20.612 -9.335 -6.738 1.00 78.00 160 GLU A O 1
ATOM 1271 N N . ARG A 1 161 ? 18.743 -9.548 -5.493 1.00 82.12 161 ARG A N 1
ATOM 1272 C CA . ARG A 1 161 ? 17.901 -8.658 -6.292 1.00 82.12 161 ARG A CA 1
ATOM 1273 C C . ARG A 1 161 ? 18.547 -7.288 -6.514 1.00 82.12 161 ARG A C 1
ATOM 1275 O O . ARG A 1 161 ? 18.639 -6.823 -7.647 1.00 82.12 161 ARG A O 1
ATOM 1282 N N . GLN A 1 162 ? 19.034 -6.649 -5.448 1.00 80.31 162 GLN A N 1
ATOM 1283 C CA . GLN A 1 162 ? 19.706 -5.349 -5.548 1.00 80.31 162 GLN A CA 1
ATOM 1284 C C . GLN A 1 162 ? 21.011 -5.423 -6.346 1.00 80.31 162 GLN A C 1
ATOM 1286 O O . GLN A 1 162 ? 21.262 -4.539 -7.158 1.00 80.31 162 GLN A O 1
ATOM 1291 N N . LYS A 1 163 ? 21.820 -6.474 -6.161 1.00 85.31 163 LYS A N 1
ATOM 1292 C CA . LYS A 1 163 ? 23.075 -6.663 -6.905 1.00 85.31 163 LYS A CA 1
ATOM 1293 C C . LYS A 1 163 ? 22.838 -6.841 -8.404 1.00 85.31 163 LYS A C 1
ATOM 1295 O O . LYS A 1 163 ? 23.566 -6.250 -9.194 1.00 85.31 163 LYS A O 1
ATOM 1300 N N . ILE A 1 164 ? 21.834 -7.628 -8.796 1.00 88.56 164 ILE A N 1
ATOM 1301 C CA . ILE A 1 164 ? 21.509 -7.866 -10.211 1.00 88.56 164 ILE A CA 1
ATOM 1302 C C . ILE A 1 164 ? 21.002 -6.580 -10.863 1.00 88.56 164 ILE A C 1
ATOM 1304 O O . ILE A 1 164 ? 21.494 -6.202 -11.925 1.00 88.56 164 ILE A O 1
ATOM 1308 N N . ILE A 1 165 ? 20.075 -5.873 -10.208 1.00 90.69 165 ILE A N 1
ATOM 1309 C CA . ILE A 1 165 ? 19.579 -4.588 -10.711 1.00 90.69 165 ILE A CA 1
ATOM 1310 C C . ILE A 1 165 ? 20.735 -3.592 -10.820 1.00 90.69 165 ILE A C 1
ATOM 1312 O O . ILE A 1 165 ? 20.912 -2.991 -11.872 1.00 90.69 165 ILE A O 1
ATOM 1316 N N . GLN A 1 166 ? 21.578 -3.468 -9.791 1.00 88.62 166 GLN A N 1
ATOM 1317 C CA . GLN A 1 166 ? 22.736 -2.576 -9.833 1.00 88.62 166 GLN A CA 1
ATOM 1318 C C . GLN A 1 166 ? 23.678 -2.915 -10.994 1.00 88.62 166 GLN A C 1
ATOM 1320 O O . GLN A 1 166 ? 24.088 -2.011 -11.714 1.00 88.62 166 GLN A O 1
ATOM 1325 N N . ARG A 1 167 ? 23.960 -4.202 -11.227 1.00 93.00 167 ARG A N 1
ATOM 1326 C CA . ARG A 1 167 ? 24.791 -4.662 -12.346 1.00 93.00 167 ARG A CA 1
ATOM 1327 C C . ARG A 1 167 ? 24.189 -4.292 -13.702 1.00 93.00 167 ARG A C 1
ATOM 1329 O O . ARG A 1 167 ? 24.912 -3.826 -14.578 1.00 93.00 167 ARG A O 1
ATOM 1336 N N . LEU A 1 168 ? 22.876 -4.433 -13.878 1.00 94.50 168 LEU A N 1
ATOM 1337 C CA . LEU A 1 168 ? 22.202 -3.970 -15.095 1.00 94.50 168 LEU A CA 1
ATOM 1338 C C . LEU A 1 168 ? 22.362 -2.452 -15.278 1.00 94.50 168 LEU A C 1
ATOM 1340 O O . LEU A 1 168 ? 22.614 -1.998 -16.394 1.00 94.50 168 LEU A O 1
ATOM 1344 N N . ARG A 1 169 ? 22.257 -1.675 -14.191 1.00 91.31 169 ARG A N 1
ATOM 1345 C CA . ARG A 1 169 ? 22.376 -0.208 -14.219 1.00 91.31 169 ARG A CA 1
ATOM 1346 C C . ARG A 1 169 ? 23.786 0.266 -14.568 1.00 91.31 169 ARG A C 1
ATOM 1348 O O . ARG A 1 169 ? 23.918 1.195 -15.355 1.00 91.31 169 ARG A O 1
ATOM 1355 N N . THR A 1 170 ? 24.818 -0.336 -13.977 1.00 89.31 170 THR A N 1
ATOM 1356 C CA . THR A 1 170 ? 26.207 0.135 -14.114 1.00 89.31 170 THR A CA 1
ATOM 1357 C C . THR A 1 170 ? 26.971 -0.548 -15.236 1.00 89.31 170 THR A C 1
ATOM 1359 O O . THR A 1 170 ? 27.742 0.101 -15.930 1.00 89.31 170 THR A O 1
ATOM 1362 N N . GLU A 1 171 ? 26.771 -1.852 -15.420 1.00 94.19 171 GLU A N 1
ATOM 1363 C CA . GLU A 1 171 ? 27.544 -2.674 -16.361 1.00 94.19 171 GLU A CA 1
ATOM 1364 C C . GLU A 1 171 ? 26.741 -3.056 -17.608 1.00 94.19 171 GLU A C 1
ATOM 1366 O O . GLU A 1 171 ? 27.278 -3.712 -18.496 1.00 94.19 171 GLU A O 1
ATOM 1371 N N . ARG A 1 172 ? 25.447 -2.703 -17.678 1.00 94.00 172 ARG A N 1
ATOM 1372 C CA . ARG A 1 172 ? 24.537 -3.112 -18.768 1.00 94.00 172 ARG A CA 1
ATOM 1373 C C . ARG A 1 172 ? 24.474 -4.636 -18.952 1.00 94.00 172 ARG A C 1
ATOM 1375 O O . ARG A 1 172 ? 24.172 -5.123 -20.038 1.00 94.00 172 ARG A O 1
ATOM 1382 N N . ARG A 1 173 ? 24.734 -5.400 -17.882 1.00 93.69 173 ARG A N 1
ATOM 1383 C CA . ARG A 1 173 ? 24.858 -6.862 -17.930 1.00 93.69 173 ARG A CA 1
ATOM 1384 C C . ARG A 1 173 ? 23.678 -7.564 -17.261 1.00 93.69 173 ARG A C 1
ATOM 1386 O O . ARG A 1 173 ? 23.407 -7.354 -16.081 1.00 93.69 173 ARG A O 1
ATOM 1393 N N . LEU A 1 174 ? 23.027 -8.444 -18.020 1.00 94.38 174 LEU A N 1
ATOM 1394 C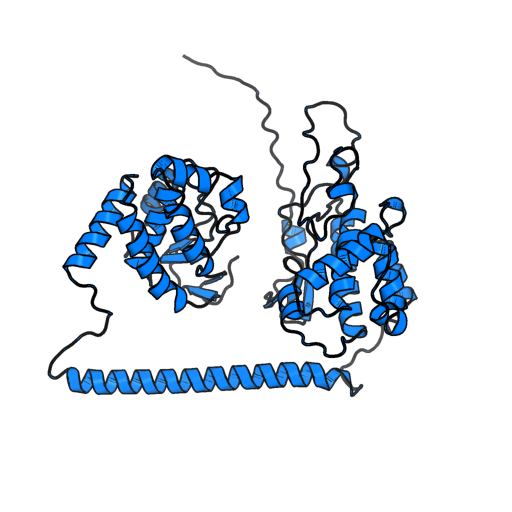 CA . LEU A 1 174 ? 21.964 -9.329 -17.541 1.00 94.38 174 LEU A CA 1
ATOM 1395 C C . LEU A 1 174 ? 22.519 -10.668 -17.028 1.00 94.38 174 LEU A C 1
ATOM 1397 O O . LEU A 1 174 ? 23.627 -11.056 -17.408 1.00 94.38 174 LEU A O 1
ATOM 1401 N N . PRO A 1 175 ? 21.759 -11.397 -16.191 1.00 93.00 175 PRO A N 1
ATOM 1402 C CA . PRO A 1 175 ? 22.057 -12.789 -15.872 1.00 93.00 175 PRO A CA 1
ATOM 1403 C C . PRO A 1 175 ? 22.147 -13.653 -17.137 1.00 93.00 175 PRO A C 1
ATOM 1405 O O . PRO A 1 175 ? 21.286 -13.578 -18.018 1.00 93.00 175 PRO A O 1
ATOM 1408 N N . ASP A 1 176 ? 23.157 -14.527 -17.209 1.00 90.62 176 ASP A N 1
ATOM 1409 C CA . ASP A 1 176 ? 23.376 -15.374 -18.390 1.00 90.62 176 ASP A CA 1
ATOM 1410 C C . ASP A 1 176 ? 22.191 -16.322 -18.660 1.00 90.62 176 ASP A C 1
ATOM 1412 O O . ASP A 1 176 ? 21.971 -16.742 -19.795 1.00 90.62 176 ASP A O 1
ATOM 1416 N N . GLY A 1 177 ? 21.409 -16.652 -17.624 1.00 88.06 177 GLY A N 1
ATOM 1417 C CA . GLY A 1 177 ? 20.176 -17.430 -17.752 1.00 88.06 177 GLY A CA 1
ATOM 1418 C C . GLY A 1 177 ? 19.140 -16.746 -18.645 1.00 88.06 177 GLY A C 1
ATOM 1419 O O . GLY A 1 177 ? 18.569 -17.403 -19.512 1.00 88.06 177 GLY A O 1
ATOM 1420 N N . ILE A 1 178 ? 18.954 -15.430 -18.503 1.00 90.69 178 ILE A N 1
ATOM 1421 C CA . ILE A 1 178 ? 18.027 -14.657 -19.342 1.00 90.69 178 ILE A CA 1
ATOM 1422 C C . ILE A 1 178 ? 18.553 -14.578 -20.774 1.00 90.69 178 ILE A C 1
ATOM 1424 O O . ILE A 1 178 ? 17.803 -14.821 -21.712 1.00 90.69 178 ILE A O 1
ATOM 1428 N N . LEU A 1 179 ? 19.849 -14.300 -20.947 1.00 90.88 179 LEU A N 1
ATOM 1429 C CA . LEU A 1 179 ? 20.471 -14.195 -22.272 1.00 90.88 179 LEU A CA 1
ATOM 1430 C C . LEU A 1 179 ? 20.354 -15.499 -23.073 1.00 90.88 179 LEU A C 1
ATOM 1432 O O . LEU A 1 179 ? 20.086 -15.457 -24.271 1.00 90.88 179 LEU A O 1
ATOM 1436 N N . ARG A 1 180 ? 20.534 -16.652 -22.415 1.00 88.69 180 ARG A N 1
ATOM 1437 C CA . ARG A 1 180 ? 20.434 -17.968 -23.062 1.00 88.69 180 ARG A CA 1
ATOM 1438 C C . ARG A 1 180 ? 18.996 -18.408 -23.310 1.00 88.69 180 ARG A C 1
ATOM 1440 O O . ARG A 1 180 ? 18.708 -18.928 -24.381 1.00 88.69 180 ARG A O 1
ATOM 1447 N N . ASN A 1 181 ? 18.115 -18.236 -22.325 1.00 86.56 181 ASN A N 1
ATOM 1448 C CA . ASN A 1 181 ? 16.775 -18.828 -22.368 1.00 86.56 181 ASN A CA 1
ATOM 1449 C C . ASN A 1 181 ? 15.726 -17.897 -22.990 1.00 86.56 181 ASN A C 1
ATOM 1451 O O . ASN A 1 181 ? 14.748 -18.382 -23.549 1.00 86.56 181 ASN A O 1
ATOM 1455 N N . TYR A 1 182 ? 15.925 -16.577 -22.906 1.00 91.06 182 TYR A N 1
ATOM 1456 C CA . TYR A 1 182 ? 14.964 -15.561 -23.346 1.00 91.06 182 TYR A CA 1
ATOM 1457 C C . TYR A 1 182 ? 15.666 -14.400 -24.077 1.00 91.06 182 TYR A C 1
ATOM 1459 O O . TYR A 1 182 ? 15.584 -13.249 -23.642 1.00 91.06 182 TYR A O 1
ATOM 1467 N N . PRO A 1 183 ? 16.362 -14.655 -25.202 1.00 90.44 183 PRO A N 1
ATOM 1468 C CA . PRO A 1 183 ? 17.162 -13.638 -25.893 1.00 90.44 183 PRO A CA 1
ATOM 1469 C C . PRO A 1 183 ? 16.331 -12.443 -26.387 1.00 90.44 183 PRO A C 1
ATOM 1471 O O . PRO A 1 183 ? 16.800 -11.306 -26.363 1.00 90.44 183 PRO A O 1
ATOM 1474 N N . ILE A 1 184 ? 15.073 -12.677 -26.776 1.00 90.12 184 ILE A N 1
ATOM 1475 C CA . ILE A 1 184 ? 14.150 -11.607 -27.178 1.00 90.12 184 ILE A CA 1
ATOM 1476 C C . ILE A 1 184 ? 13.799 -10.735 -25.963 1.00 90.12 184 ILE A C 1
ATOM 1478 O O . ILE A 1 184 ? 13.952 -9.515 -26.022 1.00 90.12 184 ILE A O 1
ATOM 1482 N N . ALA A 1 185 ? 13.430 -11.343 -24.832 1.00 91.50 185 ALA A N 1
ATOM 1483 C CA . ALA A 1 185 ? 13.152 -10.603 -23.604 1.00 91.50 185 ALA A CA 1
ATOM 1484 C C . ALA A 1 185 ? 14.381 -9.842 -23.09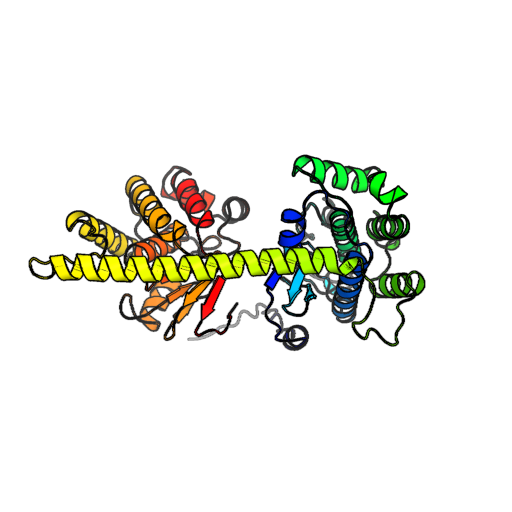3 1.00 91.50 185 ALA A C 1
ATOM 1486 O O . ALA A 1 185 ? 14.260 -8.692 -22.673 1.00 91.50 185 ALA A O 1
ATOM 1487 N N . ALA A 1 186 ? 15.574 -10.435 -23.195 1.00 94.06 186 ALA A N 1
ATOM 1488 C CA . ALA A 1 186 ? 16.828 -9.764 -22.875 1.00 94.06 186 ALA A CA 1
ATOM 1489 C C . ALA A 1 186 ? 17.028 -8.493 -23.717 1.00 94.06 186 ALA A C 1
ATOM 1491 O O . ALA A 1 186 ? 17.429 -7.463 -23.176 1.00 94.06 186 ALA A O 1
ATOM 1492 N N . SER A 1 187 ? 16.696 -8.540 -25.014 1.00 94.88 187 SER A N 1
ATOM 1493 C CA . SER A 1 187 ? 16.773 -7.370 -25.897 1.00 94.88 187 SER A CA 1
ATOM 1494 C C . SER A 1 187 ? 15.825 -6.248 -25.459 1.00 94.88 187 SER A C 1
ATOM 1496 O O . SER A 1 187 ? 16.242 -5.091 -25.406 1.00 94.88 187 SER A O 1
ATOM 1498 N N . TRP A 1 188 ? 14.598 -6.581 -25.040 1.00 95.81 188 TRP A N 1
ATOM 1499 C CA . TRP A 1 188 ? 13.649 -5.601 -24.504 1.00 95.81 188 TRP A CA 1
ATOM 1500 C C . TRP A 1 188 ? 14.137 -5.013 -23.183 1.00 95.81 188 TRP A C 1
ATOM 1502 O O . TRP A 1 188 ? 14.170 -3.795 -23.042 1.00 95.81 188 TRP A O 1
ATOM 1512 N N . ILE A 1 189 ? 14.581 -5.851 -22.236 1.00 96.88 189 ILE A N 1
ATOM 1513 C CA . ILE A 1 189 ? 15.114 -5.381 -20.948 1.00 96.88 189 ILE A CA 1
ATOM 1514 C C . ILE A 1 189 ? 16.281 -4.417 -21.187 1.00 96.88 189 ILE A C 1
ATOM 1516 O O . ILE A 1 189 ? 16.328 -3.345 -20.580 1.00 96.88 189 ILE A O 1
ATOM 1520 N N . LEU A 1 190 ? 17.209 -4.759 -22.087 1.00 96.88 190 LEU A N 1
ATOM 1521 C CA . LEU A 1 190 ? 18.358 -3.908 -22.393 1.00 96.88 190 LEU A CA 1
ATOM 1522 C C . LEU A 1 190 ? 17.947 -2.601 -23.081 1.00 96.88 190 LEU A C 1
ATOM 1524 O O . LEU A 1 190 ? 18.422 -1.541 -22.672 1.00 96.88 190 LEU A O 1
ATOM 1528 N N . SER A 1 191 ? 17.052 -2.661 -24.065 1.00 96.62 191 SER A N 1
ATOM 1529 C CA . SER A 1 191 ? 16.540 -1.483 -24.774 1.00 96.62 191 SER A CA 1
ATOM 1530 C C . SER A 1 191 ? 15.786 -0.532 -23.839 1.00 96.62 191 SER A C 1
ATOM 1532 O O . SER A 1 191 ? 15.998 0.677 -23.869 1.00 96.62 191 SER A O 1
ATOM 1534 N N . TYR A 1 192 ? 14.954 -1.064 -22.944 1.00 97.69 192 TYR A N 1
ATOM 1535 C CA . TYR A 1 192 ? 14.140 -0.246 -22.046 1.00 97.69 192 TYR A CA 1
ATOM 1536 C C . TYR A 1 192 ? 14.980 0.382 -20.936 1.00 97.69 192 TYR A C 1
ATOM 1538 O O . TYR A 1 192 ? 14.715 1.504 -20.521 1.00 97.69 192 TYR A O 1
ATOM 1546 N N . THR A 1 193 ? 16.032 -0.306 -20.482 1.00 96.81 193 THR A N 1
ATOM 1547 C CA . THR A 1 193 ? 16.917 0.178 -19.409 1.00 96.81 193 THR A CA 1
ATOM 1548 C C . THR A 1 193 ? 18.146 0.944 -19.915 1.00 96.81 193 THR A C 1
ATOM 1550 O O . THR A 1 193 ? 19.163 1.013 -19.220 1.00 96.81 193 THR A O 1
ATOM 1553 N N . CYS A 1 194 ? 18.083 1.529 -21.119 1.00 95.69 194 CYS A N 1
ATOM 1554 C CA . CYS A 1 194 ? 19.125 2.434 -21.615 1.00 95.69 194 CYS A CA 1
ATOM 1555 C C . CYS A 1 194 ? 19.344 3.617 -20.655 1.00 95.69 194 CYS A C 1
ATOM 1557 O O . CYS A 1 194 ? 18.365 4.195 -20.183 1.00 95.69 194 CYS A O 1
ATOM 1559 N N . PRO A 1 195 ? 20.599 3.993 -20.330 1.00 92.25 195 PRO A N 1
ATOM 1560 C CA . PRO A 1 195 ? 20.855 5.117 -19.436 1.00 92.25 195 PRO A CA 1
ATOM 1561 C C . PRO A 1 195 ? 20.267 6.426 -19.959 1.00 92.25 195 PRO A C 1
ATOM 1563 O O . PRO A 1 195 ? 19.611 7.128 -19.196 1.00 92.25 195 PRO A O 1
ATOM 1566 N N . GLN A 1 196 ? 20.432 6.694 -21.256 1.00 90.88 196 GLN A N 1
ATOM 1567 C CA . GLN A 1 196 ? 19.878 7.873 -21.910 1.00 90.88 196 GLN A CA 1
ATOM 1568 C C . GLN A 1 196 ? 18.398 7.653 -22.270 1.00 90.88 196 GLN A C 1
ATOM 1570 O O . GLN A 1 196 ? 18.070 6.610 -22.848 1.00 90.88 196 GLN A O 1
ATOM 1575 N N . PRO A 1 197 ? 17.485 8.574 -21.907 1.00 92.38 197 PRO A N 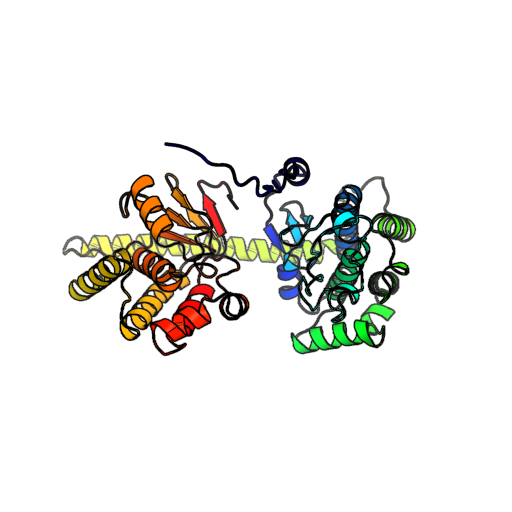1
ATOM 1576 C CA . PRO A 1 197 ? 16.059 8.469 -22.232 1.00 92.38 197 PRO A CA 1
ATOM 1577 C C . PRO A 1 197 ? 15.755 8.377 -23.734 1.00 92.38 197 PRO A C 1
ATOM 1579 O O . PRO A 1 197 ? 14.840 7.655 -24.129 1.00 92.38 197 PRO A O 1
ATOM 1582 N N . GLU A 1 198 ? 16.515 9.083 -24.569 1.00 91.38 198 GLU A N 1
ATOM 1583 C CA . GLU A 1 198 ? 16.369 9.140 -26.028 1.00 91.38 198 GLU A CA 1
ATOM 1584 C C . GLU A 1 198 ? 16.593 7.789 -26.717 1.00 91.38 198 GLU A C 1
ATOM 1586 O O . GLU A 1 198 ? 15.937 7.503 -27.716 1.00 91.38 198 GLU A O 1
ATOM 1591 N N . ASP A 1 199 ? 17.436 6.933 -26.136 1.00 94.44 199 ASP A N 1
ATOM 1592 C CA . ASP A 1 199 ? 17.746 5.597 -26.656 1.00 94.44 199 ASP A CA 1
ATOM 1593 C C . ASP A 1 199 ? 16.695 4.543 -26.267 1.00 94.44 199 ASP A C 1
ATOM 1595 O O . ASP A 1 199 ? 16.765 3.386 -26.697 1.00 94.44 199 ASP A O 1
ATOM 1599 N N . ARG A 1 200 ? 15.731 4.903 -25.412 1.00 96.25 200 ARG A N 1
ATOM 1600 C CA . ARG A 1 200 ? 14.612 4.026 -25.042 1.00 96.25 200 ARG A CA 1
ATOM 1601 C C . ARG A 1 200 ? 13.491 4.199 -26.064 1.00 96.25 200 ARG A C 1
ATOM 1603 O O . ARG A 1 200 ? 13.250 5.323 -26.494 1.00 96.25 200 ARG A O 1
ATOM 1610 N N . PRO A 1 201 ? 12.729 3.156 -26.413 1.00 96.94 201 PRO A N 1
ATOM 1611 C CA . PRO A 1 201 ? 11.531 3.316 -27.234 1.00 96.94 201 PRO A CA 1
ATOM 1612 C C . PRO A 1 201 ? 10.426 4.041 -26.455 1.00 96.94 201 PRO A C 1
ATOM 1614 O O . PRO A 1 201 ? 10.406 4.021 -25.224 1.00 96.94 201 PRO A O 1
ATOM 1617 N N . SER A 1 202 ? 9.484 4.671 -27.152 1.00 96.56 202 SER A N 1
ATOM 1618 C CA . SER A 1 202 ? 8.189 5.047 -26.571 1.00 96.56 202 SER A CA 1
ATOM 1619 C C . SER A 1 202 ? 7.342 3.803 -26.292 1.00 96.56 202 SER A C 1
ATOM 1621 O O . SER A 1 202 ? 7.603 2.721 -26.826 1.00 96.56 202 SER A O 1
ATOM 1623 N N . ALA A 1 203 ? 6.289 3.940 -25.482 1.00 95.25 203 ALA A N 1
ATOM 1624 C CA . ALA A 1 203 ? 5.350 2.839 -25.258 1.00 95.25 203 ALA A CA 1
ATOM 1625 C C . ALA A 1 203 ? 4.721 2.343 -26.578 1.00 95.25 203 ALA A C 1
ATOM 1627 O O . ALA A 1 203 ? 4.527 1.142 -26.759 1.00 95.25 203 ALA A O 1
ATOM 1628 N N . GLU A 1 204 ? 4.455 3.249 -27.524 1.00 94.69 204 GLU A N 1
ATOM 1629 C CA . GLU A 1 204 ? 3.931 2.915 -28.852 1.00 94.69 204 GLU A CA 1
ATOM 1630 C C . GLU A 1 204 ? 4.947 2.130 -29.699 1.00 94.69 204 GLU A C 1
ATOM 1632 O O . GLU A 1 204 ? 4.604 1.119 -30.314 1.00 94.69 204 GLU A O 1
ATOM 1637 N N . GLU A 1 205 ? 6.207 2.570 -29.725 1.00 94.56 205 GLU A N 1
ATOM 1638 C CA . GLU A 1 205 ? 7.291 1.894 -30.450 1.00 94.56 205 GLU A CA 1
ATOM 1639 C C . GLU A 1 205 ? 7.559 0.502 -29.872 1.00 94.56 205 GLU A C 1
ATOM 1641 O O . GLU A 1 205 ? 7.695 -0.470 -30.618 1.00 94.56 205 GLU A O 1
ATOM 1646 N N . ALA A 1 206 ? 7.556 0.389 -28.543 1.00 94.25 206 ALA A N 1
ATOM 1647 C CA . ALA A 1 206 ? 7.684 -0.873 -27.826 1.00 94.25 206 ALA A CA 1
ATOM 1648 C C . ALA A 1 206 ? 6.521 -1.836 -28.132 1.00 94.25 206 ALA A C 1
ATOM 1650 O O . ALA A 1 206 ? 6.763 -3.021 -28.367 1.00 94.25 206 ALA A O 1
ATOM 1651 N N . LEU A 1 207 ? 5.273 -1.344 -28.203 1.00 91.44 207 LEU A N 1
ATOM 1652 C CA . LEU A 1 207 ? 4.116 -2.147 -28.629 1.00 91.44 207 LEU A CA 1
ATOM 1653 C C . LEU A 1 207 ? 4.297 -2.686 -30.044 1.00 91.44 207 LEU A C 1
ATOM 1655 O O . LEU A 1 207 ? 4.141 -3.888 -30.258 1.00 91.44 207 LEU A O 1
ATOM 1659 N N . LYS A 1 208 ? 4.662 -1.815 -30.995 1.00 88.25 208 LYS A N 1
ATOM 1660 C CA . LYS A 1 208 ? 4.907 -2.205 -32.391 1.00 88.25 208 LYS A CA 1
ATOM 1661 C C . LYS A 1 208 ? 5.995 -3.273 -32.467 1.00 88.25 208 LYS A C 1
ATOM 1663 O O . LYS A 1 208 ? 5.788 -4.306 -33.104 1.00 88.25 208 LYS A O 1
ATOM 1668 N N . GLY A 1 209 ? 7.110 -3.061 -31.766 1.00 82.94 209 GLY A N 1
ATOM 1669 C CA . GLY A 1 209 ? 8.219 -4.010 -31.675 1.00 82.94 209 GLY A CA 1
ATOM 1670 C C . GLY A 1 209 ? 7.789 -5.371 -31.128 1.00 82.94 209 GLY A C 1
ATOM 1671 O O . GLY A 1 209 ? 8.151 -6.396 -31.707 1.00 82.94 209 GLY A O 1
ATOM 1672 N N . LEU A 1 210 ? 6.957 -5.388 -30.081 1.00 81.44 210 LEU A N 1
ATOM 1673 C CA . LEU A 1 210 ? 6.406 -6.611 -29.499 1.00 81.44 210 LEU A CA 1
ATOM 1674 C C . LEU A 1 210 ? 5.521 -7.359 -30.505 1.00 81.44 210 LEU A C 1
ATOM 1676 O O . LEU A 1 210 ? 5.748 -8.541 -30.733 1.00 81.44 210 LEU A O 1
ATOM 1680 N N . THR A 1 211 ? 4.585 -6.687 -31.183 1.00 73.38 211 THR A N 1
ATOM 1681 C CA . THR A 1 211 ? 3.728 -7.304 -32.224 1.00 73.38 211 THR A CA 1
ATOM 1682 C C . THR A 1 211 ? 4.466 -7.742 -33.491 1.00 73.38 211 THR A C 1
ATOM 1684 O O . THR A 1 211 ? 3.963 -8.589 -34.218 1.00 73.38 211 THR A O 1
ATOM 1687 N N . LEU A 1 212 ? 5.637 -7.174 -33.791 1.00 62.03 212 LEU A N 1
ATOM 1688 C CA . LEU A 1 212 ? 6.458 -7.596 -34.934 1.00 62.03 212 LEU A CA 1
ATOM 1689 C C . LEU A 1 212 ? 7.316 -8.823 -34.603 1.00 62.03 212 LEU A C 1
ATOM 1691 O O . LEU A 1 212 ? 7.550 -9.668 -35.464 1.00 62.03 212 LEU A O 1
ATOM 1695 N N . THR A 1 213 ? 7.780 -8.929 -33.356 1.00 61.97 213 THR A N 1
ATOM 1696 C CA . THR A 1 213 ? 8.571 -10.076 -32.876 1.00 61.97 213 THR A CA 1
ATOM 1697 C C . THR A 1 213 ? 7.703 -11.263 -32.473 1.00 61.97 213 THR A C 1
ATOM 1699 O O . THR A 1 213 ? 8.130 -12.408 -32.608 1.00 61.97 213 THR A O 1
ATOM 1702 N N . SER A 1 214 ? 6.470 -11.014 -32.038 1.00 51.91 214 SER A N 1
ATOM 1703 C CA . SER A 1 214 ? 5.486 -12.048 -31.740 1.00 51.91 214 SER A CA 1
ATOM 1704 C C . SER A 1 214 ? 4.458 -12.119 -32.865 1.00 51.91 214 SER A C 1
ATOM 1706 O O . SER A 1 214 ? 3.743 -11.163 -33.139 1.00 51.91 214 SER A O 1
ATOM 1708 N N . ARG A 1 215 ? 4.329 -13.274 -33.525 1.00 44.69 215 ARG A N 1
ATOM 1709 C CA . ARG A 1 215 ? 3.142 -13.571 -34.340 1.00 44.69 215 ARG A CA 1
ATOM 1710 C C . ARG A 1 215 ? 1.926 -13.696 -33.409 1.00 44.69 215 ARG A C 1
ATOM 1712 O O . ARG A 1 215 ? 1.449 -14.803 -33.179 1.00 44.69 215 ARG A O 1
ATOM 1719 N N . PHE A 1 216 ? 1.430 -12.598 -32.839 1.00 41.31 216 PHE A N 1
ATOM 1720 C CA . PHE A 1 216 ? 0.116 -12.587 -32.201 1.00 41.31 216 PHE A CA 1
ATOM 1721 C C . PHE A 1 216 ? -0.906 -12.878 -33.300 1.00 41.31 216 PHE A C 1
ATOM 1723 O O . PHE A 1 216 ? -1.217 -12.009 -34.114 1.00 41.31 216 PHE A O 1
ATOM 1730 N N . SER A 1 217 ? -1.404 -14.115 -33.373 1.00 33.75 217 SER A N 1
ATOM 1731 C CA . SER A 1 217 ? -2.516 -14.438 -34.259 1.00 33.75 217 SER A CA 1
ATOM 1732 C C . SER A 1 217 ? -3.756 -13.700 -33.756 1.00 33.75 217 SER A C 1
ATOM 1734 O O . SER A 1 217 ? -4.469 -14.147 -32.855 1.00 33.75 217 SER A O 1
ATOM 1736 N N . ALA A 1 218 ? -4.018 -12.538 -34.342 1.00 33.88 218 ALA A N 1
ATOM 1737 C CA . ALA A 1 218 ? -5.326 -11.914 -34.322 1.00 33.88 218 ALA A CA 1
ATOM 1738 C C . ALA A 1 218 ? -6.290 -12.815 -35.118 1.00 33.88 218 ALA A C 1
ATOM 1740 O O . ALA A 1 218 ? -6.496 -12.635 -36.312 1.00 33.88 218 ALA A O 1
ATOM 1741 N N . GLY A 1 219 ? -6.806 -13.856 -34.467 1.00 30.38 219 GLY A N 1
ATOM 1742 C CA . GLY A 1 219 ? -7.698 -14.846 -35.067 1.00 30.38 219 GLY A CA 1
ATOM 1743 C C . GLY A 1 219 ? -7.630 -16.164 -34.304 1.00 30.38 219 GLY A C 1
ATOM 1744 O O . GLY A 1 219 ? -6.595 -16.815 -34.304 1.00 30.38 219 GLY A O 1
ATOM 1745 N N . SER A 1 220 ? -8.729 -16.518 -33.633 1.00 30.28 220 SER A N 1
ATOM 1746 C CA . SER A 1 220 ? -8.960 -17.762 -32.879 1.00 30.28 220 SER A CA 1
ATOM 1747 C C . SER A 1 220 ? -7.969 -18.079 -31.749 1.00 30.28 220 SER A C 1
ATOM 1749 O O . SER A 1 220 ? -7.117 -18.947 -31.877 1.00 30.28 220 SER A O 1
ATOM 1751 N N . CYS A 1 221 ? -8.175 -17.472 -30.578 1.00 28.22 221 CYS A N 1
ATOM 1752 C CA . CYS A 1 221 ? -7.875 -18.158 -29.319 1.00 28.22 221 CYS A CA 1
ATOM 1753 C C . CYS A 1 221 ? -9.201 -18.651 -28.726 1.00 28.22 221 CYS A C 1
ATOM 1755 O O . CYS A 1 221 ? -9.726 -18.122 -27.748 1.00 28.22 221 CYS A O 1
ATOM 1757 N N . SER A 1 222 ? -9.803 -19.626 -29.406 1.00 27.12 222 SER A N 1
ATOM 1758 C CA . SER A 1 222 ? -10.718 -20.565 -28.768 1.00 27.12 222 SER A CA 1
ATOM 1759 C C . SER A 1 222 ? -9.868 -21.496 -27.910 1.00 27.12 222 SER A C 1
ATOM 1761 O O . SER A 1 222 ? -8.937 -22.125 -28.408 1.00 27.12 222 SER A O 1
ATOM 1763 N N . LEU A 1 223 ? -10.175 -21.538 -26.615 1.00 33.69 223 LEU A N 1
ATOM 1764 C CA . LEU A 1 223 ? -9.560 -22.401 -25.609 1.00 33.69 223 LEU A CA 1
ATOM 1765 C C . LEU A 1 223 ? -9.734 -23.887 -25.977 1.00 33.69 223 LEU A C 1
ATOM 1767 O O . LEU A 1 223 ? -10.644 -24.548 -25.485 1.00 33.69 223 LEU A O 1
ATOM 1771 N N . SER A 1 224 ? -8.871 -24.427 -26.833 1.00 30.12 224 SER A N 1
ATOM 1772 C CA . SER A 1 224 ? -8.780 -25.870 -27.074 1.00 30.12 224 SER A CA 1
ATOM 1773 C C . SER A 1 224 ? -7.429 -26.243 -27.696 1.00 30.12 224 SER A C 1
ATOM 1775 O O . SER A 1 224 ? -7.277 -26.226 -28.913 1.00 30.12 224 SER A O 1
ATOM 1777 N N . GLY A 1 225 ? -6.472 -26.619 -26.839 1.00 30.94 225 GLY A N 1
ATOM 1778 C CA . GLY A 1 225 ? -5.107 -27.049 -27.190 1.00 30.94 225 GLY A CA 1
ATOM 1779 C C . GLY A 1 225 ? -4.129 -25.877 -27.089 1.00 30.94 225 GLY A C 1
ATOM 1780 O O . GLY A 1 225 ? -4.323 -24.879 -27.755 1.00 30.94 225 GLY A O 1
ATOM 1781 N N . GLU A 1 226 ? -3.123 -25.869 -26.215 1.00 30.77 226 GLU A N 1
ATOM 1782 C CA . GLU A 1 226 ? -2.051 -26.862 -26.127 1.00 30.77 226 GLU A CA 1
ATOM 1783 C C . GLU A 1 226 ? -1.606 -27.158 -24.676 1.00 30.77 226 GLU A C 1
ATOM 1785 O O . GLU A 1 226 ? -1.675 -26.344 -23.757 1.00 30.77 226 GLU A O 1
ATOM 1790 N N . ARG A 1 227 ? -1.168 -28.402 -24.470 1.00 36.72 227 ARG A N 1
ATOM 1791 C CA . ARG A 1 227 ? -1.176 -29.180 -23.216 1.00 36.72 227 ARG A CA 1
ATOM 1792 C C . ARG A 1 227 ? -0.072 -28.863 -22.186 1.00 36.72 227 ARG A C 1
ATOM 1794 O O . ARG A 1 227 ? 0.112 -29.652 -21.259 1.00 36.72 227 ARG A O 1
ATOM 1801 N N . SER A 1 228 ? 0.625 -27.732 -22.284 1.00 35.94 228 SER A N 1
ATOM 1802 C CA . SER A 1 228 ? 1.749 -27.403 -21.379 1.00 35.94 228 SER A CA 1
ATOM 1803 C C . SER A 1 228 ? 1.435 -26.266 -20.397 1.00 35.94 228 SER A C 1
ATOM 1805 O O . SER A 1 228 ? 1.819 -26.356 -19.230 1.00 35.94 228 SER A O 1
ATOM 1807 N N . ASP A 1 229 ? 0.627 -25.279 -20.799 1.00 41.09 229 ASP A N 1
ATOM 1808 C CA . ASP A 1 229 ? 0.153 -24.186 -19.925 1.00 41.09 229 ASP A CA 1
ATOM 1809 C C . ASP A 1 229 ? -0.929 -24.632 -18.930 1.00 41.09 229 ASP A C 1
ATOM 1811 O O . ASP A 1 229 ? -1.139 -24.012 -17.883 1.00 41.09 229 ASP A O 1
ATOM 1815 N N . SER A 1 230 ? -1.576 -25.773 -19.190 1.00 41.81 230 SER A N 1
ATOM 1816 C CA . SER A 1 230 ? -2.523 -26.350 -18.242 1.00 41.81 230 SER A CA 1
ATOM 1817 C C . SER A 1 230 ? -1.856 -26.751 -16.936 1.00 41.81 230 SER A C 1
ATOM 1819 O O . SER A 1 230 ? -2.538 -26.725 -15.933 1.00 41.81 230 SER A O 1
ATOM 1821 N N . ARG A 1 231 ? -0.563 -27.093 -16.859 1.00 39.22 231 ARG A N 1
ATOM 1822 C CA . ARG A 1 231 ? -0.003 -27.546 -15.572 1.00 39.22 231 ARG A CA 1
ATOM 1823 C C . ARG A 1 231 ? 0.081 -26.437 -14.537 1.00 39.22 231 ARG A C 1
ATOM 1825 O O . ARG A 1 231 ? -0.250 -26.711 -13.399 1.00 39.22 231 ARG A O 1
ATOM 1832 N N . VAL A 1 232 ? 0.466 -25.213 -14.892 1.00 39.34 232 VAL A N 1
ATOM 1833 C CA . VAL A 1 232 ? 0.583 -24.121 -13.907 1.00 39.34 232 VAL A CA 1
ATOM 1834 C C . VAL A 1 232 ? -0.788 -23.569 -13.545 1.00 39.34 232 VAL A C 1
ATOM 1836 O O . VAL A 1 232 ? -1.061 -23.378 -12.367 1.00 39.34 232 VAL A O 1
ATOM 1839 N N . VAL A 1 233 ? -1.688 -23.404 -14.519 1.00 44.00 233 VAL A N 1
ATOM 1840 C CA . VAL A 1 233 ? -3.075 -23.008 -14.239 1.00 44.00 233 VAL A CA 1
ATOM 1841 C C . VAL A 1 233 ? -3.802 -24.101 -13.460 1.00 44.00 233 VAL A C 1
ATOM 1843 O O . VAL A 1 233 ? -4.473 -23.776 -12.496 1.00 44.00 233 VAL A O 1
ATOM 1846 N N . VAL A 1 234 ? -3.604 -25.385 -13.775 1.00 45.22 234 VAL A N 1
ATOM 1847 C CA . VAL A 1 234 ? -4.165 -26.512 -13.008 1.00 45.22 234 VAL A CA 1
ATOM 1848 C C . VAL A 1 234 ? -3.480 -26.663 -11.658 1.00 45.22 234 VAL A C 1
ATOM 1850 O O . VAL A 1 234 ? -4.152 -27.035 -10.715 1.00 45.22 234 VAL A O 1
ATOM 1853 N N . VAL A 1 235 ? -2.184 -26.387 -11.506 1.00 43.69 235 VAL A N 1
ATOM 1854 C CA . VAL A 1 235 ? -1.504 -26.417 -10.198 1.00 43.69 235 VAL A CA 1
ATOM 1855 C C . VAL A 1 235 ? -1.982 -25.257 -9.339 1.00 43.69 235 VAL A C 1
ATOM 1857 O O . VAL A 1 235 ? -2.315 -25.483 -8.187 1.00 43.69 235 VAL A O 1
ATOM 1860 N N . LEU A 1 236 ? -2.105 -24.047 -9.887 1.00 45.72 236 LEU A N 1
ATOM 1861 C CA . LEU A 1 236 ? -2.657 -22.897 -9.176 1.00 45.72 236 LEU A CA 1
ATOM 1862 C C . LEU A 1 236 ? -4.143 -23.098 -8.876 1.00 45.72 236 LEU A C 1
ATOM 1864 O O . LEU A 1 236 ? -4.548 -22.851 -7.753 1.00 45.72 236 LEU A O 1
ATOM 1868 N N . GLN A 1 237 ? -4.942 -23.614 -9.812 1.00 48.28 237 GLN A N 1
ATOM 1869 C CA . GLN A 1 237 ? -6.344 -23.974 -9.580 1.00 48.28 237 GLN A CA 1
ATOM 1870 C C . GLN A 1 237 ? -6.478 -25.112 -8.575 1.00 48.28 237 GLN A C 1
ATOM 1872 O O . GLN A 1 237 ? -7.355 -25.036 -7.731 1.00 48.28 237 GLN A O 1
ATOM 1877 N N . LYS A 1 238 ? -5.607 -26.128 -8.604 1.00 47.16 238 LYS A N 1
ATOM 1878 C CA . LYS A 1 238 ? -5.587 -27.210 -7.611 1.00 47.16 238 LYS A CA 1
ATOM 1879 C C . LYS A 1 238 ? -5.165 -26.698 -6.249 1.00 47.16 238 LYS A C 1
ATOM 1881 O O . LYS A 1 238 ? -5.758 -27.105 -5.267 1.00 47.16 238 LYS A O 1
ATOM 1886 N N . GLU A 1 239 ? -4.181 -25.812 -6.166 1.00 48.34 239 GLU A N 1
ATOM 1887 C CA . GLU A 1 239 ? -3.730 -25.250 -4.893 1.00 48.34 239 GLU A CA 1
ATOM 1888 C C . GLU A 1 239 ? -4.753 -24.248 -4.338 1.00 48.34 239 GLU A C 1
ATOM 1890 O O . GLU A 1 239 ? -4.951 -24.183 -3.129 1.00 48.34 239 GLU A O 1
ATOM 1895 N N . ILE A 1 240 ? -5.449 -23.509 -5.211 1.00 50.31 240 ILE A N 1
ATOM 1896 C CA . ILE A 1 240 ? -6.614 -22.677 -4.873 1.00 50.31 240 ILE A CA 1
ATOM 1897 C C . ILE A 1 240 ? -7.755 -23.567 -4.388 1.00 50.31 240 ILE A C 1
ATOM 1899 O O . ILE A 1 240 ? -8.244 -23.342 -3.295 1.00 50.31 240 ILE A O 1
ATOM 1903 N N . GLN A 1 241 ? -8.107 -24.625 -5.117 1.00 54.97 241 GLN A N 1
ATOM 1904 C CA . GLN A 1 241 ? -9.162 -25.563 -4.739 1.00 54.97 241 GLN A CA 1
ATOM 1905 C C . GLN A 1 241 ? -8.833 -26.272 -3.424 1.00 54.97 241 GLN A C 1
ATOM 1907 O O . GLN A 1 241 ? -9.690 -26.393 -2.564 1.00 54.97 241 GLN A O 1
ATOM 1912 N N . LYS A 1 242 ? -7.571 -26.644 -3.206 1.00 53.91 242 LYS A N 1
ATOM 1913 C CA . LYS A 1 242 ? -7.090 -27.248 -1.959 1.00 53.91 242 LYS A CA 1
ATOM 1914 C C . LYS A 1 242 ? -7.112 -26.256 -0.794 1.00 53.91 242 LYS A C 1
ATOM 1916 O O . LYS A 1 242 ? -7.362 -26.654 0.342 1.00 53.91 242 LYS A O 1
ATOM 1921 N N . ARG A 1 243 ? -6.866 -24.964 -1.052 1.00 53.75 243 ARG A N 1
ATOM 1922 C CA . ARG A 1 243 ? -7.021 -23.888 -0.059 1.00 53.75 243 ARG A CA 1
ATOM 1923 C C . ARG A 1 243 ? -8.488 -23.579 0.220 1.00 53.75 243 ARG A C 1
ATOM 1925 O O . ARG A 1 243 ? -8.818 -23.437 1.387 1.00 53.75 243 ARG A O 1
ATOM 1932 N N . ASP A 1 244 ? -9.345 -23.542 -0.792 1.00 58.53 244 ASP A N 1
ATOM 1933 C CA . ASP A 1 244 ? -10.786 -23.315 -0.665 1.00 58.53 244 ASP A CA 1
ATOM 1934 C C . ASP A 1 244 ? -11.456 -24.489 0.063 1.00 58.53 244 ASP A C 1
ATOM 1936 O O . ASP A 1 244 ? -12.234 -24.271 0.983 1.00 58.53 244 ASP A O 1
ATOM 1940 N N . GLU A 1 245 ? -11.084 -25.735 -0.251 1.00 72.31 245 GLU A N 1
ATOM 1941 C CA . GLU A 1 245 ? -11.491 -26.933 0.492 1.00 72.31 245 GLU A CA 1
ATOM 1942 C C . GLU A 1 245 ? -11.021 -26.860 1.942 1.00 72.31 245 GLU A C 1
ATOM 1944 O O . GLU A 1 245 ? -11.805 -27.122 2.849 1.00 72.31 245 GLU A O 1
ATOM 1949 N N . LYS A 1 246 ? -9.769 -26.453 2.189 1.00 67.06 246 LYS A N 1
ATOM 1950 C CA . LYS A 1 246 ? -9.249 -26.284 3.550 1.00 67.06 246 LYS A CA 1
ATOM 1951 C C . LYS A 1 246 ? -9.964 -25.164 4.302 1.00 67.06 246 LYS A C 1
ATOM 1953 O O . LYS A 1 246 ? -10.233 -25.339 5.483 1.00 67.06 246 LYS A O 1
ATOM 1958 N N . ILE A 1 247 ? -10.296 -24.054 3.644 1.00 68.44 247 ILE A N 1
ATOM 1959 C CA . ILE A 1 247 ? -11.106 -22.971 4.213 1.00 68.44 247 ILE A CA 1
ATOM 1960 C C . ILE A 1 247 ? -12.488 -23.506 4.564 1.00 68.44 247 ILE A C 1
ATOM 1962 O O . ILE A 1 247 ? -12.926 -23.311 5.685 1.00 68.44 247 ILE A O 1
ATOM 1966 N N . LEU A 1 248 ? -13.134 -24.246 3.668 1.00 74.00 248 LEU A N 1
ATOM 1967 C CA . LEU A 1 248 ? -14.476 -24.785 3.882 1.00 74.00 248 LEU A CA 1
ATOM 1968 C C . LEU A 1 248 ? -14.499 -25.841 5.002 1.00 74.00 248 LEU A C 1
ATOM 1970 O O . LEU A 1 248 ? -15.442 -25.906 5.789 1.00 74.00 248 LEU A O 1
ATOM 1974 N N . LEU A 1 249 ? -13.432 -26.635 5.116 1.00 77.75 249 LEU A N 1
ATOM 1975 C CA . LEU A 1 249 ? -13.243 -27.624 6.179 1.00 77.75 249 LEU A CA 1
ATOM 1976 C C . LEU A 1 249 ? -12.952 -26.942 7.521 1.00 77.75 249 LEU A C 1
ATOM 1978 O O . LEU A 1 249 ? -13.563 -27.305 8.523 1.00 77.75 249 LEU A O 1
ATOM 1982 N N . LEU A 1 250 ? -12.110 -25.904 7.525 1.00 72.81 250 LEU A N 1
ATOM 1983 C CA . LEU A 1 250 ? -11.870 -25.056 8.693 1.00 72.81 250 LEU A CA 1
ATOM 1984 C C . LEU A 1 250 ? -13.137 -24.298 9.097 1.00 72.81 250 LEU A C 1
ATOM 1986 O O . LEU A 1 250 ? -13.431 -24.228 10.277 1.00 72.81 250 LEU A O 1
ATOM 1990 N N . GLU A 1 251 ? -13.938 -23.790 8.163 1.00 82.12 251 GLU A N 1
ATOM 1991 C CA . GLU A 1 251 ? -15.225 -23.143 8.437 1.00 82.12 251 GLU A CA 1
ATOM 1992 C C . GLU A 1 251 ? -16.232 -24.133 9.034 1.00 82.12 251 GLU A C 1
ATOM 1994 O O . GLU A 1 251 ? -16.952 -23.793 9.976 1.00 82.12 251 GLU A O 1
ATOM 1999 N N . ALA A 1 252 ? -16.267 -25.374 8.537 1.00 79.00 252 ALA A N 1
ATOM 2000 C CA . ALA A 1 252 ? -17.094 -26.443 9.090 1.00 79.00 252 ALA A CA 1
ATOM 2001 C C . ALA A 1 252 ? -16.627 -26.868 10.491 1.00 79.00 252 ALA A C 1
ATOM 2003 O O . ALA A 1 252 ? -17.455 -27.068 11.383 1.00 79.00 252 ALA A O 1
ATOM 2004 N N . GLU A 1 253 ? -15.317 -26.960 10.712 1.00 82.75 253 GLU A N 1
ATOM 2005 C CA . GLU A 1 253 ? -14.717 -27.258 12.012 1.00 82.75 253 GLU A CA 1
ATOM 2006 C C . GLU A 1 253 ? -14.960 -26.120 13.004 1.00 82.75 253 GLU A C 1
ATOM 2008 O O . GLU A 1 253 ? -15.405 -26.359 14.121 1.00 82.75 253 GLU A O 1
ATOM 2013 N N . LEU A 1 254 ? -14.818 -24.873 12.567 1.00 74.88 254 LEU A N 1
ATOM 2014 C CA . LEU A 1 254 ? -15.097 -23.671 13.344 1.00 74.88 254 LEU A CA 1
ATOM 2015 C C . LEU A 1 254 ? -16.596 -23.566 13.659 1.00 74.88 254 LEU A C 1
ATOM 2017 O O . LEU A 1 254 ? -16.970 -23.182 14.765 1.00 74.88 254 LEU A O 1
ATOM 2021 N N . LYS A 1 255 ? -17.479 -24.003 12.753 1.00 80.00 255 LYS A N 1
ATOM 2022 C CA . LYS A 1 255 ? -18.923 -24.150 13.010 1.00 80.00 255 LYS A CA 1
ATOM 2023 C C . LYS A 1 255 ? -19.222 -25.271 14.011 1.00 80.00 255 LYS A C 1
ATOM 2025 O O . LYS A 1 255 ? -20.084 -25.093 14.874 1.00 80.00 255 LYS A O 1
ATOM 2030 N N . ARG A 1 256 ? -18.515 -26.404 13.939 1.00 80.25 256 ARG A N 1
ATOM 2031 C CA . ARG A 1 256 ? -18.643 -27.529 14.882 1.00 80.25 256 ARG A CA 1
ATOM 2032 C C . ARG A 1 256 ? -18.142 -27.149 16.274 1.00 80.25 256 ARG A C 1
ATOM 2034 O O . ARG A 1 256 ? -18.853 -27.396 17.242 1.00 80.25 256 ARG A O 1
ATOM 2041 N N . LEU A 1 257 ? -16.987 -26.494 16.365 1.00 71.56 257 LEU A N 1
ATOM 2042 C CA . LEU A 1 257 ? -16.419 -25.951 17.598 1.00 71.56 257 LEU A CA 1
ATOM 2043 C C . LEU A 1 257 ? -17.332 -24.874 18.183 1.00 71.56 257 LEU A C 1
ATOM 2045 O O . LEU A 1 257 ? -17.668 -24.956 19.353 1.00 71.56 257 LEU A O 1
ATOM 2049 N N . LYS A 1 258 ? -17.871 -23.952 17.374 1.00 70.62 258 LYS A N 1
ATOM 2050 C CA . LYS A 1 258 ? -18.901 -22.997 17.828 1.00 70.62 258 LYS A CA 1
ATOM 2051 C C . LYS A 1 258 ? -20.164 -23.690 18.353 1.00 70.62 258 LYS A C 1
ATOM 2053 O O . LYS A 1 258 ? -20.786 -23.195 19.289 1.00 70.62 258 LYS A O 1
ATOM 2058 N N . CYS A 1 259 ? -20.563 -24.823 17.772 1.00 66.94 259 CYS A N 1
ATOM 2059 C CA . CYS A 1 259 ? -21.706 -25.608 18.246 1.00 66.94 259 CYS A CA 1
ATOM 2060 C C . CYS A 1 259 ? -21.395 -26.360 19.552 1.00 66.94 259 CYS A C 1
ATOM 2062 O O . CYS A 1 259 ? -22.257 -26.430 20.424 1.00 66.94 259 CYS A O 1
ATOM 2064 N N . LEU A 1 260 ? -20.169 -26.868 19.709 1.00 67.50 260 LEU A N 1
ATOM 2065 C CA . LEU A 1 260 ? -19.679 -27.482 20.947 1.00 67.50 260 LEU A CA 1
ATOM 2066 C C . LEU A 1 260 ? -19.546 -26.449 22.065 1.00 67.50 260 LEU A C 1
ATOM 2068 O O . LEU A 1 260 ? -20.101 -26.672 23.129 1.00 67.50 260 LEU A O 1
ATOM 2072 N N . VAL A 1 261 ? -18.973 -25.277 21.788 1.00 66.19 261 VAL A N 1
ATOM 2073 C CA . VAL A 1 261 ? -18.932 -24.135 22.715 1.00 66.19 261 VAL A CA 1
ATOM 2074 C C . VAL A 1 261 ? -20.346 -23.677 23.085 1.00 66.19 261 VAL A C 1
ATOM 2076 O O . VAL A 1 261 ? -20.606 -23.376 24.243 1.00 66.19 261 VAL A O 1
ATOM 2079 N N . LYS A 1 262 ? -21.311 -23.694 22.151 1.00 62.16 262 LYS A N 1
ATOM 2080 C CA . LYS A 1 262 ? -22.730 -23.455 22.478 1.00 62.16 262 LYS A CA 1
ATOM 2081 C C . LYS A 1 262 ? -23.349 -24.557 23.344 1.00 62.16 262 LYS A C 1
ATOM 2083 O O . LYS A 1 262 ? -24.226 -24.245 24.139 1.00 62.16 262 LYS A O 1
ATOM 2088 N N . LYS A 1 263 ? -22.946 -25.823 23.195 1.00 57.06 263 LYS A N 1
ATOM 2089 C CA . LYS A 1 263 ? -23.451 -26.951 24.002 1.00 57.06 263 LYS A CA 1
ATOM 2090 C C . LYS A 1 263 ? -22.812 -27.012 25.390 1.00 57.06 263 LYS A C 1
ATOM 2092 O O . LYS A 1 263 ? -23.530 -27.243 26.355 1.00 57.06 263 LYS A O 1
ATOM 2097 N N . GLU A 1 264 ? -21.516 -26.747 25.508 1.00 53.44 264 GLU A N 1
ATOM 2098 C CA . GLU A 1 264 ? -20.822 -26.586 26.791 1.00 53.44 264 GLU A CA 1
ATOM 2099 C C . GLU A 1 264 ? -21.288 -25.309 27.500 1.00 53.44 264 GLU A C 1
ATOM 2101 O O . GLU A 1 264 ? -21.590 -25.346 28.689 1.00 53.44 264 GLU A O 1
ATOM 2106 N N . GLY A 1 265 ? -21.504 -24.221 26.755 1.00 43.88 265 GLY A N 1
ATOM 2107 C CA . GLY A 1 265 ? -22.161 -23.007 27.244 1.00 43.88 265 GLY A CA 1
ATOM 2108 C C . GLY A 1 265 ? -23.619 -23.227 27.663 1.00 43.88 265 GLY A C 1
ATOM 2109 O O . GLY A 1 265 ? -24.076 -22.599 28.609 1.00 43.88 265 GLY A O 1
ATOM 2110 N N . ALA A 1 266 ? -24.348 -24.157 27.032 1.00 44.28 266 ALA A N 1
ATOM 2111 C CA . ALA A 1 266 ? -25.701 -24.537 27.446 1.00 44.28 266 ALA A CA 1
ATOM 2112 C C . ALA A 1 266 ? -25.711 -25.423 28.705 1.00 44.28 266 ALA A C 1
ATOM 2114 O O . ALA A 1 266 ? -26.617 -25.291 29.522 1.00 44.28 266 ALA A O 1
ATOM 2115 N N . PHE A 1 267 ? -24.696 -26.271 28.904 1.00 35.69 267 PHE A N 1
ATOM 2116 C CA . PHE A 1 267 ? -24.527 -27.052 30.137 1.00 35.69 267 PHE A CA 1
ATOM 2117 C C . PHE A 1 267 ? -24.055 -26.175 31.315 1.00 35.69 267 PHE A C 1
ATOM 2119 O O . PHE A 1 267 ? -24.404 -26.426 32.467 1.00 35.69 267 PHE A O 1
ATOM 2126 N N . LEU A 1 268 ? -23.349 -25.081 31.014 1.00 38.31 268 LEU A N 1
ATOM 2127 C CA . LEU A 1 268 ? -23.024 -24.002 31.951 1.00 38.31 268 LEU A CA 1
ATOM 2128 C C . LEU A 1 268 ? -24.157 -22.969 32.100 1.00 38.31 268 LEU A C 1
ATOM 2130 O O . LEU A 1 268 ? -24.133 -22.166 33.018 1.00 38.31 268 LEU A O 1
ATOM 2134 N N . CYS A 1 269 ? -25.210 -22.981 31.279 1.00 34.88 269 CYS A N 1
ATOM 2135 C CA . CYS A 1 269 ? -26.340 -22.050 31.435 1.00 34.88 269 CYS A CA 1
ATOM 2136 C C . CYS A 1 269 ? -27.392 -22.501 32.461 1.00 34.88 269 CYS A C 1
ATOM 2138 O O . CYS A 1 269 ? -28.323 -21.749 32.738 1.00 34.88 269 CYS A O 1
ATOM 2140 N N . SER A 1 270 ? -27.207 -23.661 33.097 1.00 37.28 270 SER A N 1
ATOM 2141 C CA . SER A 1 270 ? -27.813 -23.976 34.403 1.00 37.28 270 SER A CA 1
ATOM 2142 C C . SER A 1 270 ? -26.966 -23.502 35.600 1.00 37.28 270 SER A C 1
ATOM 2144 O O . SER A 1 270 ? -27.374 -23.678 36.743 1.00 37.28 270 SER A O 1
ATOM 2146 N N . GLY A 1 271 ? -25.823 -22.853 35.359 1.00 39.56 271 GLY A N 1
ATOM 2147 C CA . GLY A 1 271 ? -24.964 -22.234 36.374 1.00 39.56 271 GLY A CA 1
ATOM 2148 C C . GLY A 1 271 ? -24.058 -21.193 35.719 1.00 39.56 271 GLY A C 1
ATOM 2149 O O . GLY A 1 271 ? -22.921 -21.495 35.382 1.00 39.56 271 GLY A O 1
ATOM 2150 N N . GLY A 1 272 ? -24.626 -20.013 35.446 1.00 42.88 272 GLY A N 1
ATOM 2151 C CA . GLY A 1 272 ? -24.216 -19.106 34.369 1.00 42.88 272 GLY A CA 1
ATOM 2152 C C . GLY A 1 272 ? -22.728 -18.776 34.198 1.00 42.88 272 GLY A C 1
ATOM 2153 O O . GLY A 1 272 ? -21.992 -18.651 35.166 1.00 42.88 272 GLY A O 1
ATOM 2154 N N . CYS A 1 273 ? -22.330 -18.498 32.948 1.00 32.06 273 CYS A N 1
ATOM 2155 C CA . CYS A 1 273 ? -21.304 -17.498 32.632 1.00 32.06 273 CYS A CA 1
ATOM 2156 C C . CYS A 1 273 ? -21.318 -17.090 31.142 1.00 32.06 273 CYS A C 1
ATOM 2158 O O . CYS A 1 273 ? -21.433 -17.928 30.249 1.00 32.06 273 CYS A O 1
ATOM 2160 N N . PHE A 1 274 ? -21.175 -15.785 30.902 1.00 33.12 274 PHE A N 1
ATOM 2161 C CA . PHE A 1 274 ? -20.857 -15.126 29.630 1.00 33.12 274 PHE A CA 1
ATOM 2162 C C . PHE A 1 274 ? -19.395 -15.423 29.237 1.00 33.12 274 PHE A C 1
ATOM 2164 O O . PHE A 1 274 ? -18.509 -15.249 30.066 1.00 33.12 274 PHE A O 1
ATOM 2171 N N . PHE A 1 275 ? -19.114 -15.757 27.973 1.00 33.44 275 PHE A N 1
ATOM 2172 C CA . PHE A 1 275 ? -17.756 -15.683 27.404 1.00 33.44 275 PHE A CA 1
ATOM 2173 C C . PHE A 1 275 ? -17.691 -14.552 26.370 1.00 33.44 275 PHE A C 1
ATOM 2175 O O . PHE A 1 275 ? -17.685 -14.768 25.161 1.00 33.44 275 PHE A O 1
ATOM 2182 N N . ALA A 1 276 ? -17.679 -13.322 26.878 1.00 35.06 276 ALA A N 1
ATOM 2183 C CA . ALA A 1 276 ? -16.880 -12.250 26.303 1.00 35.06 276 ALA A CA 1
ATOM 2184 C C . ALA A 1 276 ? -15.627 -12.179 27.180 1.00 35.06 276 ALA A C 1
ATOM 2186 O O . ALA A 1 276 ? -15.765 -12.234 28.401 1.00 35.06 276 ALA A O 1
ATOM 2187 N N . SER A 1 277 ? -14.436 -12.126 26.586 1.00 39.94 277 SER A N 1
ATOM 2188 C CA . SER A 1 277 ? -13.165 -12.006 27.306 1.00 39.94 277 SER A CA 1
ATOM 2189 C C . SER A 1 277 ? -13.285 -10.937 28.394 1.00 39.94 277 SER A C 1
ATOM 2191 O O . SER A 1 277 ? -13.437 -9.750 28.105 1.00 39.94 277 SER A O 1
ATOM 2193 N N . THR A 1 278 ? -13.321 -11.368 29.652 1.00 38.69 278 THR A N 1
ATOM 2194 C CA . THR A 1 278 ? -13.607 -10.511 30.798 1.00 38.69 278 THR A CA 1
ATOM 2195 C C . THR A 1 278 ? -12.385 -9.646 31.075 1.00 38.69 278 THR A C 1
ATOM 2197 O O . THR A 1 278 ? -11.475 -10.050 31.795 1.00 38.69 278 THR A O 1
ATOM 2200 N N . MET A 1 279 ? -12.362 -8.434 30.510 1.00 47.72 279 MET A N 1
ATOM 2201 C CA . MET A 1 279 ? -11.547 -7.360 31.075 1.00 47.72 279 MET A CA 1
ATOM 2202 C C . MET A 1 279 ? -11.941 -7.202 32.545 1.00 47.72 279 MET A C 1
ATOM 2204 O O . MET A 1 279 ? -13.129 -7.154 32.877 1.00 47.72 279 MET A O 1
ATOM 2208 N N . THR A 1 280 ? -10.959 -7.136 33.440 1.00 43.00 280 THR A N 1
ATOM 2209 C CA . THR A 1 280 ? -11.255 -6.883 34.852 1.00 43.00 280 THR A CA 1
ATOM 2210 C C . THR A 1 280 ? -11.869 -5.482 35.007 1.00 43.00 280 THR A C 1
ATOM 2212 O O . THR A 1 280 ? -11.542 -4.565 34.251 1.00 43.00 280 THR A O 1
ATOM 2215 N N . ILE A 1 281 ? -12.756 -5.277 35.991 1.00 55.38 281 ILE A N 1
ATOM 2216 C CA . ILE A 1 281 ? -13.399 -3.966 36.255 1.00 55.38 281 ILE A CA 1
ATOM 2217 C C . ILE A 1 281 ? -12.342 -2.852 36.419 1.00 55.38 281 ILE A C 1
ATOM 2219 O O . ILE A 1 281 ? -12.534 -1.731 35.951 1.00 55.38 281 ILE A O 1
ATOM 2223 N N . SER A 1 282 ? -11.192 -3.195 37.014 1.00 55.53 282 SER A N 1
ATOM 2224 C CA . SER A 1 282 ? -10.019 -2.324 37.149 1.00 55.53 282 SER A CA 1
ATOM 2225 C C . SER A 1 282 ? -9.453 -1.876 35.797 1.00 55.53 282 SER A C 1
ATOM 2227 O O . SER A 1 282 ? -9.160 -0.700 35.608 1.00 55.53 282 SER A O 1
ATOM 2229 N N . GLU A 1 283 ? -9.303 -2.790 34.839 1.00 59.62 283 GLU A N 1
ATOM 2230 C CA . GLU A 1 283 ? -8.703 -2.487 33.536 1.00 59.62 283 GLU A CA 1
ATOM 2231 C C . GLU A 1 283 ? -9.640 -1.735 32.594 1.00 59.62 283 GLU A C 1
ATOM 2233 O O . GLU A 1 283 ? -9.170 -0.917 31.801 1.00 59.62 283 GLU A O 1
ATOM 2238 N N . CYS A 1 284 ? -10.950 -1.989 32.676 1.00 61.69 284 CYS A N 1
ATOM 2239 C CA . CYS A 1 284 ? -11.943 -1.192 31.953 1.00 61.69 284 CYS A CA 1
ATOM 2240 C C . CYS A 1 284 ? -11.919 0.260 32.453 1.00 61.69 284 CYS A C 1
ATOM 2242 O O . CYS A 1 284 ? -11.879 1.189 31.648 1.00 61.69 284 CYS A O 1
ATOM 2244 N N . SER A 1 285 ? -11.830 0.450 33.776 1.00 70.69 285 SER A N 1
ATOM 2245 C CA . SER A 1 285 ? -11.705 1.775 34.392 1.00 70.69 285 SER A CA 1
ATOM 2246 C C . SER A 1 285 ? -10.441 2.520 33.941 1.00 70.69 285 SER A C 1
ATOM 2248 O O . SER A 1 285 ? -10.484 3.734 33.736 1.00 70.69 285 SER A O 1
ATOM 2250 N N . ASP A 1 286 ? -9.313 1.824 33.775 1.00 85.62 286 ASP A N 1
ATOM 2251 C CA . ASP A 1 286 ? -8.072 2.441 33.295 1.00 85.62 286 ASP A CA 1
ATOM 2252 C C . ASP A 1 286 ? -8.123 2.821 31.813 1.00 85.62 286 ASP A C 1
ATOM 2254 O O . ASP A 1 286 ? -7.658 3.901 31.442 1.00 85.62 286 ASP A O 1
ATOM 2258 N N . LEU A 1 287 ? -8.708 1.974 30.964 1.00 90.69 287 LEU A N 1
ATOM 2259 C CA . LEU A 1 287 ? -8.850 2.265 29.538 1.00 90.69 287 LEU A CA 1
ATOM 2260 C C . LEU A 1 287 ? -9.822 3.430 29.295 1.00 90.69 287 LEU A C 1
ATOM 2262 O O . LEU A 1 287 ? -9.516 4.331 28.516 1.00 90.69 287 LEU A O 1
ATOM 2266 N N . ASP A 1 288 ? -10.948 3.474 30.010 1.00 92.81 288 ASP A N 1
ATOM 2267 C CA . ASP A 1 288 ? -11.919 4.571 29.907 1.00 92.81 288 ASP A CA 1
ATOM 2268 C C . ASP A 1 288 ? -11.320 5.906 30.403 1.00 92.81 288 ASP A C 1
ATOM 2270 O O . ASP A 1 288 ? -11.563 6.971 29.817 1.00 92.81 288 ASP A O 1
ATOM 2274 N N . ARG A 1 289 ? -10.452 5.859 31.428 1.00 95.69 289 ARG A N 1
ATOM 2275 C CA . ARG A 1 289 ? -9.645 7.010 31.873 1.00 95.69 289 ARG A CA 1
ATOM 2276 C C . ARG A 1 289 ? -8.684 7.477 30.778 1.00 95.69 289 ARG A C 1
ATOM 2278 O O . ARG A 1 289 ? -8.646 8.674 30.489 1.00 95.69 289 ARG A O 1
ATOM 2285 N N . GLN A 1 290 ? -7.944 6.558 30.153 1.00 95.06 290 GLN A N 1
ATOM 2286 C CA . GLN A 1 290 ? -7.027 6.868 29.048 1.00 95.06 290 GLN A CA 1
ATOM 2287 C C . GLN A 1 290 ? -7.765 7.484 27.855 1.00 95.06 290 GLN A C 1
ATOM 2289 O O . GLN A 1 290 ? -7.320 8.501 27.328 1.00 95.06 290 GLN A O 1
ATOM 2294 N N . ILE A 1 291 ? -8.922 6.937 27.467 1.00 95.56 291 ILE A N 1
ATOM 2295 C CA . ILE A 1 291 ? -9.767 7.493 26.396 1.00 95.56 291 ILE A CA 1
ATOM 2296 C C . ILE A 1 291 ? -10.215 8.911 26.754 1.00 95.56 291 ILE A C 1
ATOM 2298 O O . ILE A 1 291 ? -10.120 9.819 25.928 1.00 95.56 291 ILE A O 1
ATOM 2302 N N . SER A 1 292 ? -10.672 9.125 27.989 1.00 95.25 292 SER A N 1
ATOM 2303 C CA . SER A 1 292 ? -11.124 10.441 28.458 1.00 95.25 292 SER A CA 1
ATOM 2304 C C . SER A 1 292 ? -10.005 11.484 28.430 1.00 95.25 292 SER A C 1
ATOM 2306 O O . SER A 1 292 ? -10.238 12.628 28.038 1.00 95.25 292 SER A O 1
ATOM 2308 N N . GLN A 1 293 ? -8.790 11.090 28.814 1.00 95.94 293 GLN A N 1
ATOM 2309 C CA . GLN A 1 293 ? -7.592 11.927 28.763 1.00 95.94 293 GLN A CA 1
ATOM 2310 C C . GLN A 1 293 ? -7.196 12.244 27.311 1.00 95.94 293 GLN A C 1
ATOM 2312 O O . GLN A 1 293 ? -7.071 13.410 26.934 1.00 95.94 293 GLN A O 1
ATOM 2317 N N . LEU A 1 294 ? -7.128 11.227 26.450 1.00 96.12 294 LEU A N 1
ATOM 2318 C CA . LEU A 1 294 ? -6.808 11.397 25.032 1.00 96.12 294 LEU A CA 1
ATOM 2319 C C . LEU A 1 294 ? -7.838 12.276 24.310 1.00 96.12 294 LEU A C 1
ATOM 2321 O O . LEU A 1 294 ? -7.443 13.126 23.523 1.00 96.12 294 LEU A O 1
ATOM 2325 N N . ARG A 1 295 ? -9.140 12.185 24.630 1.00 94.62 295 ARG A N 1
ATOM 2326 C CA . ARG A 1 295 ? -10.199 13.069 24.081 1.00 94.62 295 ARG A CA 1
ATOM 2327 C C . ARG A 1 295 ? -10.024 14.551 24.439 1.00 94.62 295 ARG A C 1
ATOM 2329 O O . ARG A 1 295 ? -10.531 15.432 23.727 1.00 94.62 295 ARG A O 1
ATOM 2336 N N . LYS A 1 296 ? -9.307 14.845 25.524 1.00 94.19 296 LYS A N 1
ATOM 2337 C CA . LYS A 1 296 ? -8.907 16.207 25.911 1.00 94.19 296 LYS A CA 1
ATOM 2338 C C . LYS A 1 296 ? -7.624 16.672 25.217 1.00 94.19 296 LYS A C 1
ATOM 2340 O O . LYS A 1 296 ? -7.233 17.813 25.425 1.00 94.19 296 LYS A O 1
ATOM 2345 N N . CYS A 1 297 ? -7.036 15.849 24.343 1.00 94.75 297 CYS A N 1
ATOM 2346 C CA . CYS A 1 297 ? -5.724 16.071 23.732 1.00 94.75 297 CYS A CA 1
ATOM 2347 C C . CYS A 1 297 ? -4.575 16.021 24.759 1.00 94.75 297 CYS A C 1
ATOM 2349 O O . CYS A 1 297 ? -3.563 16.701 24.600 1.00 94.75 297 CYS A O 1
ATOM 2351 N N . GLU A 1 298 ? -4.736 15.239 25.829 1.00 94.38 298 GLU A N 1
ATOM 2352 C CA . GLU A 1 298 ? -3.726 15.061 26.873 1.00 94.38 298 GLU A CA 1
ATOM 2353 C C . GLU A 1 298 ? -2.996 13.721 26.692 1.00 94.38 298 GLU A C 1
ATOM 2355 O O . GLU A 1 298 ? -3.606 12.692 26.396 1.00 94.38 298 GLU A O 1
ATOM 2360 N N . LEU A 1 299 ? -1.677 13.722 26.893 1.00 93.56 299 LEU A N 1
ATOM 2361 C CA . LEU A 1 299 ? -0.831 12.544 26.693 1.00 93.56 299 LEU A CA 1
ATOM 2362 C C . LEU A 1 299 ? -0.933 11.554 27.854 1.00 93.56 299 LEU A C 1
ATOM 2364 O O . LEU A 1 299 ? -0.787 11.941 29.012 1.00 93.56 299 LEU A O 1
ATOM 2368 N N . ILE A 1 300 ? -1.095 10.270 27.535 1.00 95.94 300 ILE A N 1
ATOM 2369 C CA . ILE A 1 300 ? -0.972 9.159 28.493 1.00 95.94 300 ILE A CA 1
ATOM 2370 C C . ILE A 1 300 ? 0.502 8.790 28.711 1.00 95.94 300 ILE A C 1
ATOM 2372 O O . ILE A 1 300 ? 1.350 9.109 27.876 1.00 95.94 300 ILE A O 1
ATOM 2376 N N . LYS A 1 301 ? 0.835 8.114 29.815 1.00 95.50 301 LYS A N 1
ATOM 2377 C CA . LYS A 1 301 ? 2.225 7.756 30.166 1.00 95.50 301 LYS A CA 1
ATOM 2378 C C . LYS A 1 301 ? 2.815 6.740 29.183 1.00 95.50 301 LYS A C 1
ATOM 2380 O O . LYS A 1 301 ? 2.101 5.898 28.653 1.00 95.50 301 LYS A O 1
ATOM 2385 N N . GLU A 1 302 ? 4.141 6.728 29.016 1.00 95.50 302 GLU A N 1
ATOM 2386 C CA . GLU A 1 302 ? 4.827 5.754 28.141 1.00 95.50 302 GLU A CA 1
ATOM 2387 C C . GLU A 1 302 ? 4.492 4.289 28.505 1.00 95.50 302 GLU A C 1
ATOM 2389 O O . GLU A 1 302 ? 4.289 3.453 27.623 1.00 95.50 302 GLU A O 1
ATOM 2394 N N . SER A 1 303 ? 4.366 3.972 29.799 1.00 94.25 303 SER A N 1
ATOM 2395 C CA . SER A 1 303 ? 3.955 2.640 30.268 1.00 94.25 303 SER A CA 1
ATOM 2396 C C . SER A 1 303 ? 2.512 2.288 29.889 1.00 94.25 303 SER A C 1
ATOM 2398 O O . SER A 1 303 ? 2.219 1.131 29.589 1.00 94.25 303 SER A O 1
ATOM 2400 N N . GLU A 1 304 ? 1.623 3.282 29.877 1.00 95.62 304 GLU A N 1
ATOM 2401 C CA . GLU A 1 304 ? 0.228 3.137 29.454 1.00 95.62 304 GLU A CA 1
ATOM 2402 C C . GLU A 1 304 ? 0.153 2.924 27.940 1.00 95.62 304 GLU A C 1
ATOM 2404 O O . GLU A 1 304 ? -0.545 2.014 27.503 1.00 95.62 304 GLU A O 1
ATOM 2409 N N . VAL A 1 305 ? 0.956 3.654 27.150 1.00 96.69 305 VAL A N 1
ATOM 2410 C CA . VAL A 1 305 ? 1.094 3.422 25.700 1.00 96.69 305 VAL A CA 1
ATOM 2411 C C . VAL A 1 305 ? 1.547 1.992 25.418 1.00 96.69 305 VAL A C 1
ATOM 2413 O O . VAL A 1 305 ? 0.945 1.304 24.598 1.00 96.69 305 VAL A O 1
ATOM 2416 N N . LYS A 1 306 ? 2.578 1.511 26.123 1.00 93.56 306 LYS A N 1
ATOM 2417 C CA . LYS A 1 306 ? 3.080 0.140 25.961 1.00 93.56 306 LYS A CA 1
ATOM 2418 C C . LYS A 1 306 ? 1.985 -0.902 26.206 1.00 93.56 306 LYS A C 1
ATOM 2420 O O . LYS A 1 306 ? 1.845 -1.838 25.420 1.00 93.56 306 LYS A O 1
ATOM 2425 N N . SER A 1 307 ? 1.230 -0.742 27.295 1.00 93.12 307 SER A N 1
ATOM 2426 C CA . SER A 1 307 ? 0.123 -1.637 27.652 1.00 93.12 307 SER A CA 1
ATOM 2427 C C . SER A 1 307 ? -1.003 -1.579 26.616 1.00 93.12 307 SER A C 1
ATOM 2429 O O . SER A 1 307 ? -1.484 -2.618 26.167 1.00 93.12 307 SER A O 1
ATOM 2431 N N . LEU A 1 308 ? -1.360 -0.374 26.163 1.00 95.81 308 LEU A N 1
ATOM 2432 C CA . LEU A 1 308 ? -2.373 -0.168 25.133 1.00 95.81 308 LEU A CA 1
ATOM 2433 C C . LEU A 1 308 ? -1.986 -0.840 23.809 1.00 95.81 308 LEU A C 1
ATOM 2435 O O . LEU A 1 308 ? -2.794 -1.566 23.234 1.00 95.81 308 LEU A O 1
ATOM 2439 N N . CYS A 1 309 ? -0.747 -0.655 23.346 1.00 93.25 309 CYS A N 1
ATOM 2440 C CA . CYS A 1 309 ? -0.240 -1.319 22.147 1.00 93.25 309 CYS A CA 1
ATOM 2441 C C . CYS A 1 309 ? -0.248 -2.847 22.304 1.00 93.25 309 CYS A C 1
ATOM 2443 O O . CY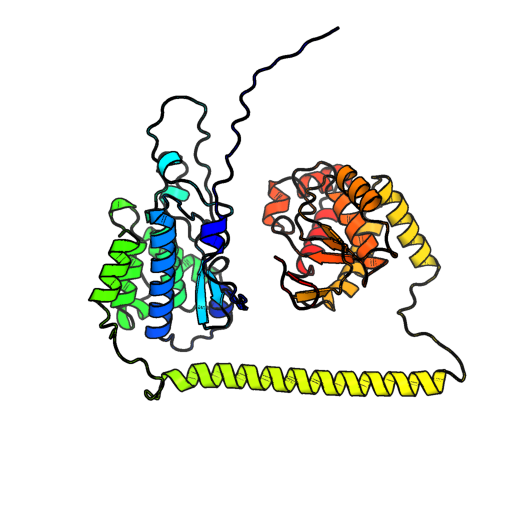S A 1 309 ? -0.671 -3.546 21.389 1.00 93.25 309 CYS A O 1
ATOM 2445 N N . ALA A 1 310 ? 0.150 -3.384 23.462 1.00 85.38 310 ALA A N 1
ATOM 2446 C CA . ALA A 1 310 ? 0.103 -4.827 23.700 1.00 85.38 310 ALA A CA 1
ATOM 2447 C C . ALA A 1 310 ? -1.323 -5.392 23.560 1.00 85.38 310 ALA A C 1
ATOM 2449 O O . ALA A 1 310 ? -1.510 -6.365 22.831 1.00 85.38 310 ALA A O 1
ATOM 2450 N N . LYS A 1 311 ? -2.321 -4.727 24.160 1.00 88.00 311 LYS A N 1
ATOM 2451 C CA . LYS A 1 311 ? -3.742 -5.101 24.044 1.00 88.00 311 LYS A CA 1
ATOM 2452 C C . LYS A 1 311 ? -4.259 -4.973 22.613 1.00 88.00 311 LYS A C 1
ATOM 2454 O O . LYS A 1 311 ? -4.963 -5.847 22.121 1.00 88.00 311 LYS A O 1
ATOM 2459 N N . ALA A 1 312 ? -3.882 -3.905 21.913 1.00 90.00 312 ALA A N 1
ATOM 2460 C CA . ALA A 1 312 ? -4.267 -3.732 20.519 1.00 90.00 312 ALA A CA 1
ATOM 2461 C C . ALA A 1 312 ? -3.686 -4.826 19.619 1.00 90.00 312 ALA A C 1
ATOM 2463 O O . ALA A 1 312 ? -4.386 -5.322 18.744 1.00 90.00 312 ALA A O 1
ATOM 2464 N N . ARG A 1 313 ? -2.437 -5.242 19.847 1.00 82.88 313 ARG A N 1
ATOM 2465 C CA . ARG A 1 313 ? -1.806 -6.333 19.095 1.00 82.88 313 ARG A CA 1
ATOM 2466 C C . ARG A 1 313 ? -2.556 -7.656 19.264 1.00 82.88 313 ARG A C 1
ATOM 2468 O O . ARG A 1 313 ? -2.721 -8.361 18.278 1.00 82.88 313 ARG A O 1
ATOM 2475 N N . GLU A 1 314 ? -3.018 -7.976 20.474 1.00 79.75 314 GLU A N 1
ATOM 2476 C CA . GLU A 1 314 ? -3.817 -9.187 20.743 1.00 79.75 314 GLU A CA 1
ATOM 2477 C C . GLU A 1 314 ? -5.128 -9.217 19.945 1.00 79.75 314 GLU A C 1
ATOM 2479 O O . GLU A 1 314 ? -5.571 -10.283 19.535 1.00 79.75 314 GLU A O 1
ATOM 2484 N N . ILE A 1 315 ? -5.723 -8.051 19.683 1.00 79.88 315 ILE A N 1
ATOM 2485 C CA . ILE A 1 315 ? -6.942 -7.926 18.875 1.00 79.88 315 ILE A CA 1
ATOM 2486 C C . ILE A 1 315 ? -6.603 -7.971 17.379 1.00 79.88 315 ILE A C 1
ATOM 2488 O O . ILE A 1 315 ? -7.179 -8.747 16.624 1.00 79.88 315 ILE A O 1
ATOM 2492 N N . LEU A 1 316 ? -5.645 -7.146 16.949 1.00 76.56 316 LEU A N 1
ATOM 2493 C CA . LEU A 1 316 ? -5.316 -6.944 15.537 1.00 76.56 316 LEU A CA 1
ATOM 2494 C C . LEU A 1 316 ? -4.633 -8.163 14.893 1.00 76.56 316 LEU A C 1
ATOM 2496 O O . LEU A 1 316 ? -4.689 -8.312 13.678 1.00 76.56 316 LEU A O 1
ATOM 2500 N N . VAL A 1 317 ? -3.995 -9.046 15.669 1.00 75.69 317 VAL A N 1
ATOM 2501 C CA . VAL A 1 317 ? -3.386 -10.275 15.126 1.00 75.69 317 VAL A CA 1
ATOM 2502 C C . VAL A 1 317 ? -4.430 -11.301 14.671 1.00 75.69 317 VAL A C 1
ATOM 2504 O O . VAL A 1 317 ? -4.177 -12.055 13.734 1.00 75.69 317 VAL A O 1
ATOM 2507 N N . GLU A 1 318 ? -5.605 -11.306 15.303 1.00 71.75 318 GLU A N 1
ATOM 2508 C CA . GLU A 1 318 ? -6.730 -12.183 14.952 1.00 71.75 318 GLU A CA 1
ATOM 2509 C C . GLU A 1 318 ? -7.568 -11.613 13.795 1.00 71.75 318 GLU A C 1
ATOM 2511 O O . GLU A 1 318 ? -8.421 -12.290 13.215 1.00 71.75 318 GLU A O 1
ATOM 2516 N N . GLU A 1 319 ? -7.328 -10.352 13.436 1.00 77.56 319 GLU A N 1
ATOM 2517 C CA . GLU A 1 319 ? -8.034 -9.662 12.372 1.00 77.56 319 GLU A CA 1
ATOM 2518 C C . GLU A 1 319 ? -7.545 -10.075 10.978 1.00 77.56 319 GLU A C 1
ATOM 2520 O O . GLU A 1 319 ? -6.361 -10.268 10.709 1.00 77.56 319 GLU A O 1
ATOM 2525 N N . SER A 1 320 ? -8.485 -10.196 10.037 1.00 70.19 320 SER A N 1
ATOM 2526 C CA . SER A 1 320 ? -8.144 -10.466 8.643 1.00 70.19 320 SER A CA 1
ATOM 2527 C C . SER A 1 320 ? -7.509 -9.244 7.982 1.00 70.19 320 SER A C 1
ATOM 2529 O O . SER A 1 320 ? -7.956 -8.118 8.180 1.00 70.19 320 SER A O 1
ATOM 2531 N N . ASN A 1 321 ? -6.571 -9.469 7.059 1.00 70.69 321 ASN A N 1
ATOM 2532 C CA . ASN A 1 321 ? -6.035 -8.413 6.190 1.00 70.69 321 ASN A CA 1
ATOM 2533 C C . ASN A 1 321 ? -7.123 -7.672 5.385 1.00 70.69 321 ASN A C 1
ATOM 2535 O O . ASN A 1 321 ? -6.882 -6.557 4.910 1.00 70.69 321 ASN A O 1
ATOM 2539 N N . VAL A 1 322 ? -8.288 -8.303 5.192 1.00 81.81 322 VAL A N 1
ATOM 2540 C CA . VAL A 1 322 ? -9.466 -7.716 4.549 1.00 81.81 322 VAL A CA 1
ATOM 2541 C C . VAL A 1 322 ? -10.643 -7.769 5.521 1.00 81.81 322 VAL A C 1
ATOM 2543 O O . VAL A 1 322 ? -11.270 -8.815 5.696 1.00 81.81 322 VAL A O 1
ATOM 2546 N N . GLN A 1 323 ? -10.959 -6.633 6.136 1.00 81.50 323 GLN A N 1
ATOM 2547 C CA . GLN A 1 323 ? -12.050 -6.525 7.102 1.00 81.50 323 GLN A CA 1
ATOM 2548 C C . GLN A 1 323 ? -13.403 -6.523 6.400 1.00 81.50 323 GLN A C 1
ATOM 2550 O O . GLN A 1 323 ? -13.587 -5.860 5.380 1.00 81.50 323 GLN A O 1
ATOM 2555 N N . ARG A 1 324 ? -14.370 -7.260 6.942 1.00 80.62 324 ARG A N 1
ATOM 2556 C CA . ARG A 1 324 ? -15.766 -7.159 6.507 1.00 80.62 324 ARG A CA 1
ATOM 2557 C C . ARG A 1 324 ? -16.480 -6.230 7.467 1.00 80.62 324 ARG A C 1
ATOM 2559 O O . ARG A 1 324 ? -16.449 -6.468 8.668 1.00 80.62 324 ARG A O 1
ATOM 2566 N N . VAL A 1 325 ? -17.082 -5.180 6.928 1.00 86.38 325 VAL A N 1
ATOM 2567 C CA . VAL A 1 325 ? -17.775 -4.161 7.711 1.00 86.38 325 VAL A CA 1
ATOM 2568 C C . VAL A 1 325 ? -19.206 -4.068 7.204 1.00 86.38 325 VAL A C 1
ATOM 2570 O O . VAL A 1 325 ? -19.431 -3.865 6.013 1.00 86.38 325 VAL A O 1
ATOM 2573 N N . ASP A 1 326 ? -20.170 -4.229 8.099 1.00 81.19 326 ASP A N 1
ATOM 2574 C CA . ASP A 1 326 ? -21.587 -4.144 7.753 1.00 81.19 326 ASP A CA 1
ATOM 2575 C C . ASP A 1 326 ? -22.084 -2.699 7.903 1.00 81.19 326 ASP A C 1
ATOM 2577 O O . ASP A 1 326 ? -21.693 -1.978 8.829 1.00 81.19 326 ASP A O 1
ATOM 2581 N N . ALA A 1 327 ? -22.954 -2.254 6.995 1.00 81.81 327 ALA A N 1
ATOM 2582 C CA . ALA A 1 327 ? -23.635 -0.975 7.151 1.00 81.81 327 ALA A CA 1
ATOM 2583 C C . ALA A 1 327 ? -24.689 -1.029 8.279 1.00 81.81 327 ALA A C 1
ATOM 2585 O O . ALA A 1 327 ? -25.305 -2.072 8.511 1.00 81.81 327 ALA A O 1
ATOM 2586 N N . PRO A 1 328 ? -24.966 0.102 8.958 1.00 87.88 328 PRO A N 1
ATOM 2587 C CA . PRO A 1 328 ? -24.424 1.444 8.721 1.00 87.88 328 PRO A CA 1
ATOM 2588 C C . PRO A 1 328 ? -23.005 1.627 9.283 1.00 87.88 328 PRO A C 1
ATOM 2590 O O . PRO A 1 328 ? -22.719 1.225 10.408 1.00 87.88 328 PRO A O 1
ATOM 2593 N N . VAL A 1 329 ? -22.128 2.275 8.507 1.00 89.81 329 VAL A N 1
ATOM 2594 C CA . VAL A 1 329 ? -20.760 2.637 8.914 1.00 89.81 329 VAL A CA 1
ATOM 2595 C C . VAL A 1 329 ? -20.392 4.032 8.414 1.00 89.81 329 VAL A C 1
ATOM 2597 O O . VAL A 1 329 ? -20.648 4.382 7.259 1.00 89.81 329 VAL A O 1
ATOM 2600 N N . THR A 1 330 ? -19.758 4.818 9.278 1.00 91.19 330 THR A N 1
ATOM 2601 C CA . THR A 1 330 ? -19.162 6.108 8.933 1.00 91.19 330 THR A CA 1
ATOM 2602 C C . THR A 1 330 ? -17.742 5.883 8.424 1.00 91.19 330 THR A C 1
ATOM 2604 O O . THR A 1 330 ? -16.888 5.366 9.143 1.00 91.19 330 THR A O 1
ATOM 2607 N N . VAL A 1 331 ? -17.492 6.246 7.164 1.00 90.88 331 VAL A N 1
ATOM 2608 C CA . VAL A 1 331 ? -16.178 6.093 6.522 1.00 90.88 331 VAL A CA 1
ATOM 2609 C C . VAL A 1 331 ? -15.387 7.391 6.641 1.00 90.88 331 VAL A C 1
ATOM 2611 O O . VAL A 1 331 ? -15.870 8.454 6.247 1.00 90.88 331 VAL A O 1
ATOM 2614 N N . CYS A 1 332 ? -14.166 7.290 7.151 1.00 90.88 332 CYS A N 1
ATOM 2615 C CA . CYS A 1 332 ? -13.285 8.411 7.452 1.00 90.88 332 CYS A CA 1
ATOM 2616 C C . CYS A 1 332 ? -11.995 8.295 6.633 1.00 90.88 332 CYS A C 1
ATOM 2618 O O . CYS A 1 332 ? -11.332 7.260 6.673 1.00 90.88 332 CYS A O 1
ATOM 2620 N N . GLY A 1 333 ? -11.664 9.347 5.882 1.00 86.50 333 GLY A N 1
ATOM 2621 C CA . GLY A 1 333 ? -10.396 9.454 5.153 1.00 86.50 333 GLY A CA 1
ATOM 2622 C C . GLY A 1 333 ? -9.251 9.955 6.037 1.00 86.50 333 GLY A C 1
ATOM 2623 O O . GLY A 1 333 ? -9.329 9.868 7.263 1.00 86.50 333 GLY A O 1
ATOM 2624 N N . ASP A 1 334 ? -8.224 10.502 5.391 1.00 87.69 334 ASP A N 1
ATOM 2625 C CA . ASP A 1 334 ? -6.969 10.945 6.006 1.00 87.69 334 ASP A CA 1
ATOM 2626 C C . ASP A 1 334 ? -7.190 11.943 7.154 1.00 87.69 334 ASP A C 1
ATOM 2628 O O . ASP A 1 334 ? -7.995 12.876 7.045 1.00 87.69 334 ASP A O 1
ATOM 2632 N N . ILE A 1 335 ? -6.435 11.771 8.245 1.00 88.44 335 ILE A N 1
ATOM 2633 C CA . ILE A 1 335 ? -6.492 12.657 9.420 1.00 88.44 335 ILE A CA 1
ATOM 2634 C C . ILE A 1 335 ? -5.201 13.460 9.581 1.00 88.44 335 ILE A C 1
ATOM 2636 O O . ILE A 1 335 ? -5.261 14.620 9.979 1.00 88.44 335 ILE A O 1
ATOM 2640 N N . HIS A 1 336 ? -4.034 12.868 9.308 1.00 89.75 336 HIS A N 1
ATOM 2641 C CA . HIS A 1 336 ? -2.731 13.540 9.378 1.00 89.75 336 HIS A CA 1
ATOM 2642 C C . HIS A 1 336 ? -2.499 14.346 10.664 1.00 89.75 336 HIS A C 1
ATOM 2644 O O . HIS A 1 336 ? -2.140 15.523 10.635 1.00 89.75 336 HIS A O 1
ATOM 2650 N N . GLY A 1 337 ? -2.774 13.744 11.823 1.00 83.06 337 GLY A N 1
ATOM 2651 C CA . GLY A 1 337 ? -2.580 14.395 13.120 1.00 83.06 337 GLY A CA 1
ATOM 2652 C C . GLY A 1 337 ? -3.426 15.653 13.352 1.00 83.06 337 GLY A C 1
ATOM 2653 O O . GLY A 1 337 ? -3.101 16.451 14.238 1.00 83.06 337 GLY A O 1
ATOM 2654 N N . GLN A 1 338 ? -4.501 15.858 12.582 1.00 87.88 338 GLN A N 1
ATOM 2655 C CA . GLN A 1 338 ? -5.478 16.931 12.776 1.00 87.88 338 GLN A CA 1
ATOM 2656 C C . GLN A 1 338 ? -6.506 16.549 13.857 1.00 87.88 338 GLN A C 1
ATOM 2658 O O . GLN A 1 338 ? -7.684 16.310 13.599 1.00 87.88 338 GLN A O 1
ATOM 2663 N N . PHE A 1 339 ? -6.052 16.498 15.111 1.00 92.06 339 PHE A N 1
ATOM 2664 C CA . PHE A 1 339 ? -6.841 15.990 16.241 1.00 92.06 339 PHE A CA 1
ATOM 2665 C C . PHE A 1 339 ? -8.191 16.702 16.460 1.00 92.06 339 PHE A C 1
ATOM 2667 O O . PHE A 1 339 ? -9.190 16.074 16.810 1.00 92.06 339 PHE A O 1
ATOM 2674 N N . TYR A 1 340 ? -8.255 18.019 16.250 1.00 89.94 340 TYR A N 1
ATOM 2675 C CA . TYR A 1 340 ? -9.502 18.772 16.423 1.00 89.94 340 TYR A CA 1
ATOM 2676 C C . TYR A 1 340 ? -10.534 18.461 15.334 1.00 89.94 340 TYR A C 1
ATOM 2678 O O . TYR A 1 340 ? -11.728 18.437 15.629 1.00 89.94 340 TYR A O 1
ATOM 2686 N N . ASP A 1 341 ? -10.079 18.134 14.123 1.00 87.38 341 ASP A N 1
ATOM 2687 C CA . ASP A 1 341 ? -10.957 17.684 13.044 1.00 87.38 341 ASP A CA 1
ATOM 2688 C C . ASP A 1 341 ? -11.495 16.279 13.342 1.00 87.38 341 ASP A C 1
ATOM 2690 O O . ASP A 1 341 ? -12.679 16.022 13.135 1.00 87.38 341 ASP A O 1
ATOM 2694 N N . LEU A 1 342 ? -10.683 15.402 13.950 1.00 90.62 342 LEU A N 1
ATOM 2695 C CA . LEU A 1 342 ? -11.150 14.105 14.457 1.00 90.62 342 LEU A CA 1
ATOM 2696 C C . LEU A 1 342 ? -12.236 14.262 15.540 1.00 90.62 342 LEU A C 1
ATOM 2698 O O . LEU A 1 342 ? -13.213 13.512 15.560 1.00 90.62 342 LEU A O 1
ATOM 2702 N N . LYS A 1 343 ? -12.118 15.252 16.434 1.00 90.50 343 LYS A N 1
ATOM 2703 C CA . LYS A 1 343 ? -13.167 15.534 17.432 1.00 90.50 343 LYS A CA 1
ATOM 2704 C C . LYS A 1 343 ? -14.468 15.991 16.787 1.00 90.50 343 LYS A C 1
ATOM 2706 O O . LYS A 1 343 ? -15.542 15.552 17.199 1.00 90.50 343 LYS A O 1
ATOM 2711 N N . GLU A 1 344 ? -14.376 16.868 15.795 1.00 88.94 344 GLU A N 1
ATOM 2712 C CA . GLU A 1 344 ? -15.548 17.348 15.066 1.00 88.94 344 GLU A CA 1
ATOM 2713 C C . GLU A 1 344 ? -16.176 16.226 14.221 1.00 88.94 344 GLU A C 1
ATOM 2715 O O . GLU A 1 344 ? -17.399 16.146 14.107 1.00 88.94 344 GLU A O 1
ATOM 2720 N N . LEU A 1 345 ? -15.364 15.295 13.713 1.00 90.81 345 LEU A N 1
ATOM 2721 C CA . LEU A 1 345 ? -15.824 14.085 13.037 1.00 90.81 345 LEU A CA 1
ATOM 2722 C C . LEU A 1 345 ? -16.686 13.218 13.961 1.00 90.81 345 LEU A C 1
ATOM 2724 O O . LEU A 1 345 ? -17.802 12.881 13.575 1.00 90.81 345 LEU A O 1
ATOM 2728 N N . PHE A 1 346 ? -16.240 12.921 15.187 1.00 91.44 346 PHE A N 1
ATOM 2729 C CA . PHE A 1 346 ? -17.053 12.149 16.142 1.00 91.44 346 PHE A CA 1
ATOM 2730 C C . PHE A 1 346 ? -18.329 12.884 16.561 1.00 91.44 346 PHE A C 1
ATOM 2732 O O . PHE A 1 346 ? -19.385 12.274 16.716 1.00 91.44 346 PHE A O 1
ATOM 2739 N N . LYS A 1 347 ? -18.260 14.209 16.706 1.00 88.50 347 LYS A N 1
ATOM 2740 C CA . LYS A 1 347 ? -19.420 15.029 17.069 1.00 88.50 347 LYS A CA 1
ATOM 2741 C C . LYS A 1 347 ? -20.511 15.016 15.993 1.00 88.50 347 LYS A C 1
ATOM 2743 O O . LYS A 1 347 ? -21.688 15.008 16.337 1.00 88.50 347 LYS A O 1
ATOM 2748 N N . ASN A 1 348 ? -20.128 15.012 14.714 1.00 88.12 348 ASN A N 1
ATOM 2749 C CA . ASN A 1 348 ? -21.074 15.005 13.593 1.00 88.12 348 ASN A CA 1
ATOM 2750 C C . ASN A 1 348 ? -21.494 13.591 13.166 1.00 88.12 348 ASN A C 1
ATOM 2752 O O . ASN A 1 348 ? -22.631 13.397 12.747 1.00 88.12 348 ASN A O 1
ATOM 2756 N N . GLY A 1 349 ? -20.587 12.615 13.253 1.00 83.81 349 GLY A N 1
ATOM 2757 C CA . GLY A 1 349 ? -20.837 11.226 12.868 1.00 83.81 349 GLY A CA 1
ATOM 2758 C C . GLY A 1 349 ? -21.579 10.406 13.925 1.00 83.81 349 GLY A C 1
ATOM 2759 O O . GLY A 1 349 ? -22.164 9.388 13.573 1.00 83.81 349 GLY A O 1
ATOM 2760 N N . GLY A 1 350 ? -21.588 10.858 15.184 1.00 89.00 350 GLY A N 1
ATOM 2761 C CA . GLY A 1 350 ? -22.112 10.121 16.337 1.00 89.00 350 GLY A CA 1
ATOM 2762 C C . GLY A 1 350 ? -20.993 9.429 17.117 1.00 89.00 350 GLY A C 1
ATOM 2763 O O . GLY A 1 350 ? -19.979 9.035 16.544 1.00 89.00 350 GLY A O 1
ATOM 2764 N N . ASP A 1 351 ? -21.133 9.297 18.437 1.00 89.06 351 ASP A N 1
ATOM 2765 C CA . ASP A 1 351 ? -20.077 8.676 19.242 1.00 89.06 351 ASP A CA 1
ATOM 2766 C C . ASP A 1 351 ? -20.130 7.137 19.164 1.00 89.06 351 ASP A C 1
ATOM 2768 O O . ASP A 1 351 ? -21.099 6.536 18.684 1.00 89.06 351 ASP A O 1
ATOM 2772 N N . VAL A 1 352 ? -19.045 6.496 19.593 1.00 89.12 352 VAL A N 1
ATOM 2773 C CA . VAL A 1 352 ? -19.015 5.051 19.855 1.00 89.12 352 VAL A CA 1
ATOM 2774 C C . VAL A 1 352 ? -19.527 4.766 21.270 1.00 89.12 352 VAL A C 1
ATOM 2776 O O . VAL A 1 352 ? -19.170 5.515 22.186 1.00 89.12 352 VAL A O 1
ATOM 2779 N N . PRO A 1 353 ? -20.261 3.658 21.499 1.00 90.25 353 PRO A N 1
ATOM 2780 C CA . PRO A 1 353 ? -20.466 2.496 20.616 1.00 90.25 353 PRO A CA 1
ATOM 2781 C C . PRO A 1 353 ? -21.663 2.563 19.648 1.00 90.25 353 PRO A C 1
ATOM 2783 O O . PRO A 1 353 ? -21.904 1.592 18.928 1.00 90.25 353 PRO A O 1
ATOM 2786 N N . GLU A 1 354 ? -22.428 3.649 19.635 1.00 89.12 354 GLU A N 1
ATOM 2787 C CA . GLU A 1 354 ? -23.676 3.778 18.871 1.00 89.12 354 GLU A CA 1
ATOM 2788 C C . GLU A 1 354 ? -23.440 3.794 17.355 1.00 89.12 354 GLU A C 1
ATOM 2790 O O . GLU A 1 354 ? -24.298 3.355 16.588 1.00 89.12 354 GLU A O 1
ATOM 2795 N N . THR A 1 355 ? -22.266 4.262 16.927 1.00 89.06 355 THR A N 1
ATOM 2796 C CA . THR A 1 355 ? -21.885 4.400 15.515 1.00 89.06 355 THR A CA 1
ATOM 2797 C C . THR A 1 355 ? -20.710 3.487 15.169 1.00 89.06 355 THR A C 1
ATOM 2799 O O . THR A 1 355 ? -19.723 3.437 15.900 1.00 89.06 355 THR A O 1
ATOM 2802 N N . ASN A 1 356 ? -20.775 2.791 14.029 1.00 91.44 356 ASN A N 1
ATOM 2803 C CA . ASN A 1 356 ? -19.629 2.048 13.495 1.00 91.44 356 ASN A CA 1
ATOM 2804 C C . ASN A 1 356 ? -18.733 2.980 12.672 1.00 91.44 356 ASN A C 1
ATOM 2806 O O . ASN A 1 356 ? -19.237 3.766 11.866 1.00 91.44 356 ASN A O 1
ATOM 2810 N N . TYR A 1 357 ? -17.417 2.834 12.797 1.00 95.06 357 TYR A N 1
ATOM 2811 C CA . TYR A 1 357 ? -16.436 3.634 12.072 1.00 95.06 357 TYR A CA 1
ATOM 2812 C C . TYR A 1 357 ? -15.446 2.775 11.292 1.00 95.06 357 TYR A C 1
ATOM 2814 O O . TYR A 1 357 ? -14.889 1.812 11.817 1.00 95.06 357 TYR A O 1
ATOM 2822 N N . LEU A 1 358 ? -15.166 3.197 10.061 1.00 94.88 358 LEU A N 1
ATOM 2823 C CA . LEU A 1 358 ? -14.087 2.683 9.228 1.00 94.88 358 LEU A CA 1
ATOM 2824 C C . LEU A 1 358 ? -13.139 3.829 8.883 1.00 94.88 358 LEU A C 1
ATOM 2826 O O . LEU A 1 358 ? -13.508 4.722 8.123 1.00 94.88 358 LEU A O 1
ATOM 2830 N N . PHE A 1 359 ? -11.912 3.774 9.391 1.00 95.88 359 PHE A N 1
ATOM 2831 C CA . PHE A 1 359 ? -10.870 4.732 9.039 1.00 95.88 359 PHE A CA 1
ATOM 2832 C C . PHE A 1 359 ? -9.917 4.153 7.991 1.00 95.88 359 PHE A C 1
ATOM 2834 O O . PHE A 1 359 ? -9.446 3.023 8.137 1.00 95.88 359 PHE A O 1
ATOM 2841 N N . LEU A 1 360 ? -9.624 4.936 6.951 1.00 91.94 360 LEU A N 1
ATOM 2842 C CA . LEU A 1 360 ? -8.895 4.499 5.754 1.00 91.94 360 LEU A CA 1
ATOM 2843 C C . LEU A 1 360 ? -7.365 4.673 5.825 1.00 91.94 360 LEU A C 1
ATOM 2845 O O . LEU A 1 360 ? -6.690 4.451 4.825 1.00 91.94 360 LEU A O 1
ATOM 2849 N N . GLY A 1 361 ? -6.821 5.002 6.998 1.00 90.94 361 GLY A N 1
ATOM 2850 C CA . GLY A 1 361 ? -5.383 5.183 7.213 1.00 90.94 361 GLY A CA 1
ATOM 2851 C C . GLY A 1 361 ? -4.961 6.646 7.261 1.00 90.94 361 GLY A C 1
ATOM 2852 O O . GLY A 1 361 ? -5.801 7.535 7.406 1.00 90.94 361 GLY A O 1
ATOM 2853 N N . ASP A 1 362 ? -3.651 6.880 7.183 1.00 91.06 362 ASP A N 1
ATOM 2854 C CA . ASP A 1 362 ? -3.038 8.209 7.207 1.00 91.06 362 ASP A CA 1
ATOM 2855 C C . ASP A 1 362 ? -3.440 9.013 8.460 1.00 91.06 362 ASP A C 1
ATOM 2857 O O . ASP A 1 362 ? -3.902 10.158 8.425 1.00 91.06 362 ASP A O 1
ATOM 2861 N N . PHE A 1 363 ? -3.255 8.374 9.617 1.00 92.19 363 PHE A N 1
ATOM 2862 C CA . PHE A 1 363 ? -3.551 8.932 10.937 1.00 92.19 363 PHE A CA 1
ATOM 2863 C C . PHE A 1 363 ? -2.490 9.935 11.386 1.00 92.19 363 PHE A C 1
ATOM 2865 O O . PHE A 1 363 ? -2.788 10.864 12.142 1.00 92.19 363 PHE A O 1
ATOM 2872 N N . VAL A 1 364 ? -1.245 9.708 10.960 1.00 91.19 364 VAL A N 1
ATOM 2873 C CA . VAL A 1 364 ? -0.045 10.391 11.453 1.00 91.19 364 VAL A CA 1
ATOM 2874 C C . VAL A 1 364 ? 0.622 11.268 10.388 1.00 91.19 364 VAL A C 1
ATOM 2876 O O . VAL A 1 364 ? 0.251 11.244 9.213 1.00 91.19 364 VAL A O 1
ATOM 2879 N N . ASP A 1 365 ? 1.623 12.034 10.836 1.00 85.62 365 ASP A N 1
ATOM 2880 C CA . ASP A 1 365 ? 2.418 13.007 10.077 1.00 85.62 365 ASP A CA 1
ATOM 2881 C C . ASP A 1 365 ? 1.645 14.256 9.619 1.00 85.62 365 ASP A C 1
ATOM 2883 O O . ASP A 1 365 ? 0.419 14.291 9.605 1.00 85.62 365 ASP A O 1
ATOM 2887 N N . ARG A 1 366 ? 2.391 15.302 9.225 1.00 80.12 366 ARG A N 1
ATOM 2888 C CA . ARG A 1 366 ? 1.928 16.653 8.819 1.00 80.12 366 ARG A CA 1
ATOM 2889 C C . ARG A 1 366 ? 1.281 17.491 9.931 1.00 80.12 366 ARG A C 1
ATOM 2891 O O . ARG A 1 366 ? 1.572 18.684 10.013 1.00 80.12 366 ARG A O 1
ATOM 2898 N N . GLY A 1 367 ? 0.434 16.905 10.772 1.00 80.38 367 GLY A N 1
ATOM 2899 C CA . GLY A 1 367 ? -0.180 17.563 11.926 1.00 80.38 367 GLY A CA 1
ATOM 2900 C C . GLY A 1 367 ? 0.690 17.535 13.184 1.00 80.38 367 GLY A C 1
ATOM 2901 O O . GLY A 1 367 ? 1.624 16.750 13.311 1.00 80.38 367 GLY A O 1
ATOM 2902 N N . PHE A 1 368 ? 0.361 18.396 14.152 1.00 87.25 368 PHE A N 1
ATOM 2903 C CA . PHE A 1 368 ? 1.093 18.515 15.426 1.00 87.25 368 PHE A CA 1
ATOM 2904 C C . PHE A 1 368 ? 0.625 17.538 16.521 1.00 87.25 368 PHE A C 1
ATOM 2906 O O . PHE A 1 368 ? 1.226 17.496 17.604 1.00 87.25 368 PHE A O 1
ATOM 2913 N N . TYR A 1 369 ? -0.462 16.806 16.261 1.00 93.56 369 TYR A N 1
ATOM 2914 C CA . TYR A 1 369 ? -1.159 15.954 17.225 1.00 93.56 369 TYR A CA 1
ATOM 2915 C C . TYR A 1 369 ? -1.338 14.520 16.706 1.00 93.56 369 TYR A C 1
ATOM 2917 O O . TYR A 1 369 ? -2.371 13.885 16.937 1.00 93.56 369 TYR A O 1
ATOM 2925 N N . SER A 1 370 ? -0.360 14.009 15.955 1.00 94.62 370 SER A N 1
ATOM 2926 C CA . SER A 1 370 ? -0.388 12.650 15.404 1.00 94.62 370 SER A CA 1
ATOM 2927 C C . SER A 1 370 ? -0.413 11.594 16.507 1.00 94.62 370 SER A C 1
ATOM 2929 O O . SER A 1 370 ? -1.107 10.586 16.380 1.00 94.62 370 SER A O 1
ATOM 2931 N N . VAL A 1 371 ? 0.312 11.826 17.608 1.00 95.19 371 VAL A N 1
ATOM 2932 C CA . VAL A 1 371 ? 0.383 10.883 18.731 1.00 95.19 371 VAL A CA 1
ATOM 2933 C C . VAL A 1 371 ? -0.965 10.771 19.437 1.00 95.19 371 VAL A C 1
ATOM 2935 O O . VAL A 1 371 ? -1.462 9.665 19.620 1.00 95.19 371 VAL A O 1
ATOM 2938 N N . GLU A 1 372 ? -1.601 11.890 19.776 1.00 96.12 372 GLU A N 1
ATOM 2939 C CA . GLU A 1 372 ? -2.921 11.911 20.415 1.00 96.12 372 GLU A CA 1
ATOM 2940 C C . GLU A 1 372 ? -3.988 11.324 19.490 1.00 96.12 372 GLU A C 1
ATOM 2942 O O . GLU A 1 372 ? -4.824 10.541 19.936 1.00 96.12 372 GLU A O 1
ATOM 2947 N N . THR A 1 373 ? -3.925 11.659 18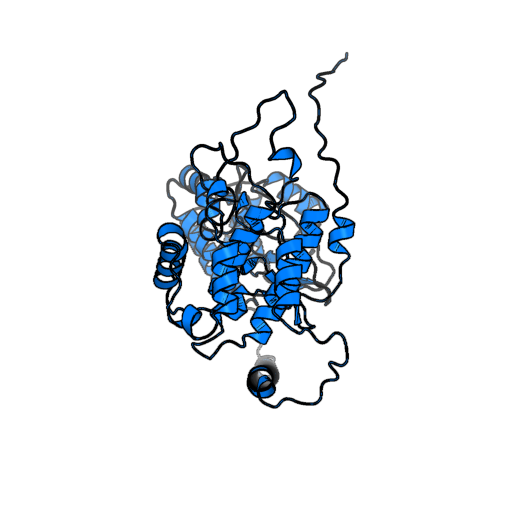.197 1.00 96.06 373 THR A N 1
ATOM 2948 C CA . THR A 1 373 ? -4.843 11.146 17.171 1.00 96.06 373 THR A CA 1
ATOM 2949 C C . THR A 1 373 ? -4.771 9.626 17.085 1.00 96.06 373 THR A C 1
ATOM 2951 O O . THR A 1 373 ? -5.787 8.949 17.252 1.00 96.06 373 THR A O 1
ATOM 2954 N N . PHE A 1 374 ? -3.574 9.071 16.871 1.00 97.56 374 PHE A N 1
ATOM 2955 C CA . PHE A 1 374 ? -3.416 7.629 16.714 1.00 97.56 374 PHE A CA 1
ATOM 2956 C C . PHE A 1 374 ? -3.713 6.871 18.013 1.00 97.56 374 PHE A C 1
ATOM 2958 O O . PHE A 1 374 ? -4.428 5.871 17.983 1.00 97.56 374 PHE A O 1
ATOM 2965 N N . LEU A 1 375 ? -3.230 7.356 19.163 1.00 97.69 375 LEU A N 1
ATOM 2966 C CA . LEU A 1 375 ? -3.488 6.700 20.448 1.00 97.69 375 LEU A CA 1
ATOM 2967 C C . LEU A 1 375 ? -4.973 6.723 20.822 1.00 97.69 375 LEU A C 1
ATOM 2969 O O . LEU A 1 375 ? -5.458 5.742 21.381 1.00 97.69 375 LEU A O 1
ATOM 2973 N N . LEU A 1 376 ? -5.712 7.790 20.490 1.00 97.56 376 LEU A N 1
ATOM 2974 C CA . LEU A 1 376 ? -7.159 7.831 20.702 1.00 97.56 376 LEU A CA 1
ATOM 2975 C C . LEU A 1 376 ? -7.867 6.766 19.860 1.00 97.56 376 LEU A C 1
ATOM 2977 O O . LEU A 1 376 ? -8.660 5.996 20.399 1.00 97.56 376 LEU A O 1
ATOM 2981 N N . LEU A 1 377 ? -7.560 6.683 18.563 1.00 97.44 377 LEU A N 1
ATOM 2982 C CA . LEU A 1 377 ? -8.140 5.669 17.676 1.00 97.44 377 LEU A CA 1
ATOM 2983 C C . LEU A 1 377 ? -7.803 4.249 18.140 1.00 97.44 377 LEU A C 1
ATOM 2985 O O . LEU A 1 377 ? -8.675 3.380 18.149 1.00 97.44 377 LEU A O 1
ATOM 2989 N N . LEU A 1 378 ? -6.567 4.026 18.590 1.00 97.62 378 LEU A N 1
ATOM 2990 C CA . LEU A 1 378 ? -6.125 2.739 19.112 1.00 97.62 378 LEU A CA 1
ATOM 2991 C C . LEU A 1 378 ? -6.844 2.369 20.417 1.00 97.62 378 LEU A C 1
ATOM 2993 O O . LEU A 1 378 ? -7.279 1.232 20.577 1.00 97.62 378 LEU A O 1
ATOM 2997 N N . ALA A 1 379 ? -7.025 3.323 21.334 1.00 97.25 379 ALA A N 1
ATOM 2998 C CA . ALA A 1 379 ? -7.768 3.106 22.574 1.00 97.25 379 ALA A CA 1
ATOM 2999 C C . ALA A 1 379 ? -9.245 2.783 22.311 1.00 97.25 379 ALA A C 1
ATOM 3001 O O . ALA A 1 379 ? -9.787 1.855 22.911 1.00 97.25 379 ALA A O 1
ATOM 3002 N N . LEU A 1 380 ? -9.878 3.483 21.364 1.00 96.25 380 LEU A N 1
ATOM 3003 C CA . LEU A 1 380 ? -11.244 3.177 20.937 1.00 96.25 380 LEU A CA 1
ATOM 3004 C C . LEU A 1 380 ? -11.333 1.808 20.252 1.00 96.25 380 LEU A C 1
ATOM 3006 O O . LEU A 1 380 ? -12.294 1.084 20.496 1.00 96.25 380 LEU A O 1
ATOM 3010 N N . LYS A 1 381 ? -10.321 1.415 19.465 1.00 95.62 381 LYS A N 1
ATOM 3011 C CA . LYS A 1 381 ? -10.228 0.073 18.876 1.00 95.62 381 LYS A CA 1
ATOM 3012 C C . LYS A 1 381 ? -10.150 -1.017 19.941 1.00 95.62 381 LYS A C 1
ATOM 3014 O O . LYS A 1 381 ? -10.861 -2.007 19.838 1.00 95.62 381 LYS A O 1
ATOM 3019 N N . VAL A 1 382 ? -9.330 -0.828 20.974 1.00 94.12 382 VAL A N 1
ATOM 3020 C CA . VAL A 1 382 ? -9.227 -1.790 22.084 1.00 94.12 382 VAL A CA 1
ATOM 3021 C C . VAL A 1 382 ? -10.533 -1.863 22.875 1.00 94.12 382 VAL A C 1
ATOM 3023 O O . VAL A 1 382 ? -10.956 -2.946 23.269 1.00 94.12 382 VAL A O 1
ATOM 3026 N N . ARG A 1 383 ? -11.197 -0.723 23.090 1.00 94.19 383 ARG A N 1
ATOM 3027 C CA . ARG A 1 383 ? -12.440 -0.650 23.868 1.00 94.19 383 ARG A CA 1
ATOM 3028 C C . ARG A 1 383 ? -13.666 -1.179 23.121 1.00 94.19 383 ARG A C 1
ATOM 3030 O O . ARG A 1 383 ? -14.573 -1.717 23.761 1.00 94.19 383 ARG A O 1
ATOM 3037 N N . TYR A 1 384 ? -13.702 -0.987 21.804 1.00 93.88 384 TYR A N 1
ATOM 3038 C CA . TYR A 1 384 ? -14.818 -1.320 20.920 1.00 93.88 384 TYR A CA 1
ATOM 3039 C C . TYR A 1 384 ? -14.315 -1.996 19.627 1.00 93.88 384 TYR A C 1
ATOM 3041 O O . TYR A 1 384 ? -14.452 -1.429 18.535 1.00 93.88 384 TYR A O 1
ATOM 3049 N N . PRO A 1 385 ? -13.740 -3.209 19.723 1.00 88.12 385 PRO A N 1
ATOM 3050 C CA . PRO A 1 385 ? -13.081 -3.876 18.598 1.00 88.12 385 PRO A CA 1
ATOM 3051 C C . PRO A 1 385 ? -14.012 -4.122 17.409 1.00 88.12 385 PRO A C 1
ATOM 3053 O O . PRO A 1 385 ? -13.576 -3.972 16.270 1.00 88.12 385 PRO A O 1
ATOM 3056 N N . ASP A 1 386 ? -15.293 -4.396 17.666 1.00 86.56 386 ASP A N 1
ATOM 3057 C CA . ASP A 1 386 ? -16.307 -4.649 16.633 1.00 86.56 386 ASP A CA 1
ATOM 3058 C C . ASP A 1 386 ? -16.893 -3.367 16.008 1.00 86.56 386 ASP A C 1
ATOM 3060 O O . ASP A 1 386 ? -17.660 -3.440 15.051 1.00 86.56 386 ASP A O 1
ATOM 3064 N N . ARG A 1 387 ? -16.586 -2.184 16.564 1.00 90.75 387 ARG A N 1
ATOM 3065 C CA . ARG A 1 387 ? -17.164 -0.892 16.134 1.00 90.75 387 ARG A CA 1
ATOM 3066 C C . ARG A 1 387 ? -16.164 0.011 15.428 1.00 90.75 387 ARG A C 1
ATOM 3068 O O . ARG A 1 387 ? -16.572 0.850 14.630 1.00 90.75 387 ARG A O 1
ATOM 3075 N N . ILE A 1 388 ? -14.877 -0.133 15.734 1.00 95.25 388 ILE A N 1
ATOM 3076 C CA . ILE A 1 388 ? -13.795 0.639 15.123 1.00 95.25 388 ILE A CA 1
ATOM 3077 C C . ILE A 1 388 ? -12.996 -0.276 14.198 1.00 95.25 388 ILE A C 1
ATOM 3079 O O . ILE A 1 388 ? -12.363 -1.232 14.645 1.00 95.25 388 ILE A O 1
ATOM 3083 N N . THR A 1 389 ? -12.956 0.043 12.911 1.00 94.50 389 THR A N 1
ATOM 3084 C CA . THR A 1 389 ? -12.083 -0.613 11.934 1.00 94.50 389 THR A CA 1
ATOM 3085 C C . THR A 1 389 ? -10.999 0.362 11.489 1.00 94.50 389 THR A C 1
ATOM 3087 O O . THR A 1 389 ? -11.301 1.472 11.049 1.00 94.50 389 THR A O 1
ATOM 3090 N N . LEU A 1 390 ? -9.734 -0.053 11.599 1.00 95.94 390 LEU A N 1
ATOM 3091 C CA . LEU A 1 390 ? -8.569 0.747 11.217 1.00 95.94 390 LEU A CA 1
ATOM 3092 C C . LEU A 1 390 ? -7.848 0.078 10.046 1.00 95.94 390 LEU A C 1
ATOM 3094 O O . LEU A 1 390 ? -7.385 -1.059 10.167 1.00 95.94 390 LEU A O 1
ATOM 3098 N N . ILE A 1 391 ? -7.748 0.788 8.926 1.00 94.25 391 ILE A N 1
ATOM 3099 C CA . ILE A 1 391 ? -6.968 0.371 7.760 1.00 94.25 391 ILE A CA 1
ATOM 3100 C C . ILE A 1 391 ? -5.610 1.070 7.766 1.00 94.25 391 ILE A C 1
ATOM 3102 O O . ILE A 1 391 ? -5.481 2.205 8.217 1.00 94.25 391 ILE A O 1
ATOM 3106 N N . ARG A 1 392 ? -4.582 0.372 7.286 1.00 91.81 392 ARG A N 1
ATOM 3107 C CA . ARG A 1 392 ? -3.221 0.888 7.155 1.00 91.81 392 ARG A CA 1
ATOM 3108 C C . ARG A 1 392 ? -3.107 1.819 5.943 1.00 91.81 392 ARG A C 1
ATOM 3110 O O . ARG A 1 392 ? -3.316 1.369 4.817 1.00 91.81 392 ARG A O 1
ATOM 3117 N N . GLY A 1 393 ? -2.701 3.065 6.168 1.00 89.56 393 GLY A N 1
ATOM 3118 C CA . GLY A 1 393 ? -2.278 4.005 5.130 1.00 89.56 393 GLY A CA 1
ATOM 3119 C C . GLY A 1 393 ? -0.769 3.944 4.873 1.00 89.56 393 GLY A C 1
ATOM 3120 O O . GLY A 1 393 ? -0.030 3.138 5.453 1.00 89.56 393 GLY A O 1
ATOM 3121 N N . ASN A 1 394 ? -0.280 4.784 3.961 1.00 87.94 394 ASN A N 1
ATOM 3122 C CA . ASN A 1 394 ? 1.148 4.835 3.624 1.00 87.94 394 ASN A CA 1
ATOM 3123 C C . ASN A 1 394 ? 1.978 5.544 4.702 1.00 87.94 394 ASN A C 1
ATOM 3125 O O . ASN A 1 394 ? 3.173 5.244 4.848 1.00 87.94 394 ASN A O 1
ATOM 3129 N N . HIS A 1 395 ? 1.358 6.443 5.469 1.00 88.88 395 HIS A N 1
ATOM 3130 C CA . HIS A 1 395 ? 1.999 7.107 6.601 1.00 88.88 395 HIS A CA 1
ATOM 3131 C C . HIS A 1 395 ? 2.216 6.178 7.802 1.00 88.88 395 HIS A C 1
ATOM 3133 O O . HIS A 1 395 ? 3.142 6.391 8.579 1.00 88.88 395 HIS A O 1
ATOM 3139 N N . GLU A 1 396 ? 1.508 5.051 7.895 1.00 91.50 396 GLU A N 1
ATOM 3140 C CA . GLU A 1 396 ? 1.718 4.020 8.921 1.00 91.50 396 GLU A CA 1
ATOM 3141 C C . GLU A 1 396 ? 2.916 3.100 8.587 1.00 91.50 396 GLU A C 1
ATOM 3143 O O . GLU A 1 396 ? 2.832 1.864 8.550 1.00 91.50 396 GLU A O 1
ATOM 3148 N N . SER A 1 397 ? 4.077 3.705 8.320 1.00 86.81 397 SER A N 1
ATOM 3149 C CA . SER A 1 397 ? 5.332 3.011 8.019 1.00 86.81 397 SER A CA 1
ATOM 3150 C C . SER A 1 397 ? 6.539 3.682 8.677 1.00 86.81 397 SER A C 1
ATOM 3152 O O . SER A 1 397 ? 6.593 4.897 8.877 1.00 86.81 397 SER A O 1
ATOM 3154 N N . ARG A 1 398 ? 7.562 2.881 9.004 1.00 87.94 398 ARG A N 1
ATOM 3155 C CA . ARG A 1 398 ? 8.785 3.389 9.651 1.00 87.94 398 ARG A CA 1
ATOM 3156 C C . ARG A 1 398 ? 9.521 4.407 8.779 1.00 87.94 398 ARG A C 1
ATOM 3158 O O . ARG A 1 398 ? 10.051 5.370 9.312 1.00 87.94 398 ARG A O 1
ATOM 3165 N N . GLN A 1 399 ? 9.541 4.212 7.457 1.00 77.81 399 GLN A N 1
ATOM 3166 C CA . GLN A 1 399 ? 10.249 5.125 6.555 1.00 77.81 399 GLN A CA 1
ATOM 3167 C C . GLN A 1 399 ? 9.584 6.500 6.483 1.00 77.81 399 GLN A C 1
ATOM 3169 O O . GLN A 1 399 ? 10.282 7.507 6.518 1.00 77.81 399 GLN A O 1
ATOM 3174 N N . ILE A 1 400 ? 8.253 6.548 6.387 1.00 79.75 400 ILE A N 1
ATOM 3175 C CA . ILE A 1 400 ? 7.526 7.812 6.223 1.00 79.75 400 ILE A CA 1
ATOM 3176 C C . ILE A 1 400 ? 7.506 8.588 7.545 1.00 79.75 400 ILE A C 1
ATOM 3178 O O . ILE A 1 400 ? 7.896 9.754 7.574 1.00 79.75 400 ILE A O 1
ATOM 3182 N N . THR A 1 401 ? 7.214 7.919 8.660 1.00 83.62 401 THR A N 1
ATOM 3183 C CA . THR A 1 401 ? 7.155 8.570 9.983 1.00 83.62 401 THR A CA 1
ATOM 3184 C C . THR A 1 401 ? 8.478 9.167 10.466 1.00 83.62 401 THR A C 1
ATOM 3186 O O . THR A 1 401 ? 8.469 10.091 11.279 1.00 83.62 401 THR A O 1
ATOM 3189 N N . GLN A 1 402 ? 9.621 8.667 9.983 1.00 82.62 402 GLN A N 1
ATOM 3190 C CA . GLN A 1 402 ? 10.936 9.258 10.263 1.00 82.62 402 GLN A CA 1
ATOM 3191 C C . GLN A 1 402 ? 11.193 10.556 9.492 1.00 82.62 402 GLN A C 1
ATOM 3193 O O . GLN A 1 402 ? 11.997 11.368 9.932 1.00 82.62 402 GLN A O 1
ATOM 3198 N N . VAL A 1 403 ? 10.542 10.742 8.344 1.00 75.75 403 VAL A N 1
ATOM 3199 C CA . VAL A 1 403 ? 10.779 11.883 7.449 1.00 75.75 403 VAL A CA 1
ATOM 3200 C C . VAL A 1 403 ? 9.750 12.993 7.669 1.00 75.75 403 VAL A C 1
ATOM 3202 O O . VAL A 1 403 ? 10.088 14.166 7.542 1.00 75.75 403 VAL A O 1
ATOM 3205 N N . TYR A 1 404 ? 8.503 12.642 7.999 1.00 71.69 404 TYR A N 1
ATOM 3206 C CA . TYR A 1 404 ? 7.366 13.574 7.973 1.00 71.69 404 TYR A CA 1
ATOM 3207 C C . TYR A 1 404 ? 6.824 13.986 9.351 1.00 71.69 404 TYR A C 1
ATOM 3209 O O . TYR A 1 404 ? 5.800 14.671 9.432 1.00 71.69 404 TYR A O 1
ATOM 3217 N N . GLY A 1 405 ? 7.563 13.663 10.414 1.00 81.19 405 GLY A N 1
ATOM 3218 C CA . GLY A 1 405 ? 7.451 14.333 11.709 1.00 81.19 405 GLY A CA 1
ATOM 3219 C C . GLY A 1 405 ? 6.888 13.496 12.853 1.00 81.19 405 GLY A C 1
ATOM 3220 O O . GLY A 1 405 ? 7.077 13.897 13.999 1.00 81.19 405 GLY A O 1
ATOM 3221 N N . PHE A 1 406 ? 6.271 12.332 12.617 1.00 91.69 406 PHE A N 1
ATOM 3222 C CA . PHE A 1 406 ? 5.756 11.506 13.719 1.00 91.69 406 PHE A CA 1
ATOM 3223 C C . PHE A 1 406 ? 6.861 11.007 14.666 1.00 91.69 406 PHE A C 1
ATOM 3225 O O . PHE A 1 406 ? 6.678 11.011 15.884 1.00 91.69 406 PHE A O 1
ATOM 3232 N N . TYR A 1 407 ? 8.030 10.630 14.135 1.00 90.69 407 TYR A N 1
ATOM 3233 C CA . TYR A 1 407 ? 9.194 10.259 14.952 1.00 90.69 407 TYR A CA 1
ATOM 3234 C C . TYR A 1 407 ? 9.623 11.403 15.883 1.00 90.69 407 TYR A C 1
ATOM 3236 O O . TYR A 1 407 ? 9.745 11.213 17.098 1.00 90.69 407 TYR A O 1
ATOM 3244 N N . ASP A 1 408 ? 9.795 12.601 15.321 1.00 89.38 408 ASP A N 1
ATOM 3245 C CA . ASP A 1 408 ? 10.201 13.794 16.067 1.00 89.38 408 ASP A CA 1
ATOM 3246 C C . ASP A 1 408 ? 9.128 14.223 17.072 1.00 89.38 408 ASP A C 1
ATOM 3248 O O . ASP A 1 408 ? 9.440 14.664 18.179 1.00 89.38 408 ASP A O 1
ATOM 3252 N N . GLU A 1 409 ? 7.850 14.057 16.722 1.00 92.75 409 GLU A N 1
ATOM 3253 C CA . GLU A 1 409 ? 6.724 14.312 17.611 1.00 92.75 409 GLU A CA 1
ATOM 3254 C C . GLU A 1 409 ? 6.777 13.411 18.849 1.00 92.75 409 GLU A C 1
ATOM 3256 O O . GLU A 1 409 ? 6.690 13.922 19.970 1.00 92.75 409 GLU A O 1
ATOM 3261 N N . CYS A 1 410 ? 6.977 12.100 18.674 1.00 94.50 410 CYS A N 1
ATOM 3262 C CA . CYS A 1 410 ? 7.143 11.167 19.789 1.00 94.50 410 CYS A CA 1
ATOM 3263 C C . CYS A 1 410 ? 8.351 11.538 20.658 1.00 94.50 410 CYS A C 1
ATOM 3265 O O . CYS A 1 410 ? 8.210 11.646 21.878 1.00 94.50 410 CYS A O 1
ATOM 3267 N N . GLN A 1 411 ? 9.510 11.789 20.040 1.00 92.19 411 GLN A N 1
ATOM 3268 C CA . GLN A 1 411 ? 10.739 12.154 20.751 1.00 92.19 411 GLN A CA 1
ATOM 3269 C C . GLN A 1 411 ? 10.562 13.443 21.565 1.00 92.19 411 GLN A C 1
ATOM 3271 O O . GLN A 1 411 ? 10.988 13.510 22.716 1.00 92.19 411 GLN A O 1
ATOM 3276 N N . ARG A 1 412 ? 9.900 14.456 21.002 1.00 94.31 412 ARG A N 1
ATOM 3277 C CA . ARG A 1 412 ? 9.635 15.735 21.672 1.00 94.31 412 ARG A CA 1
ATOM 3278 C C . ARG A 1 412 ? 8.628 15.606 22.815 1.00 94.31 412 ARG A C 1
ATOM 3280 O O . ARG A 1 412 ? 8.796 16.266 23.835 1.00 94.31 412 ARG A O 1
ATOM 3287 N N . LYS A 1 413 ? 7.570 14.808 22.641 1.00 93.62 413 LYS A N 1
ATOM 3288 C CA . LYS A 1 413 ? 6.475 14.684 23.618 1.00 93.62 413 LYS A CA 1
ATOM 3289 C C . LYS A 1 413 ? 6.809 13.751 24.783 1.00 93.62 413 LYS A C 1
ATOM 3291 O O . LYS A 1 413 ? 6.416 14.035 25.909 1.00 93.62 413 LYS A O 1
ATOM 3296 N N . TYR A 1 414 ? 7.542 12.670 24.522 1.00 93.00 414 TYR A N 1
ATOM 3297 C CA . TYR A 1 414 ? 7.868 11.646 25.522 1.00 93.00 414 TYR A CA 1
ATOM 3298 C C . TYR A 1 414 ? 9.330 11.670 25.975 1.00 93.00 414 TYR A C 1
ATOM 3300 O O . TYR A 1 414 ? 9.695 10.952 26.900 1.00 93.00 414 TYR A O 1
ATOM 3308 N N . GLY A 1 415 ? 10.187 12.462 25.327 1.00 88.69 415 GLY A N 1
ATOM 3309 C CA . GLY A 1 415 ? 11.631 12.469 25.582 1.00 88.69 415 GLY A CA 1
ATOM 3310 C C . GLY A 1 415 ? 12.361 11.234 25.037 1.00 88.69 415 GLY A C 1
ATOM 3311 O O . GLY A 1 415 ? 13.584 11.148 25.147 1.00 88.69 415 GLY A O 1
ATOM 3312 N N . SER A 1 416 ? 11.642 10.283 24.432 1.00 89.75 416 SER A N 1
ATOM 3313 C CA . SER A 1 416 ? 12.188 9.040 23.893 1.00 89.75 416 SER A CA 1
ATOM 3314 C C . SER A 1 416 ? 11.456 8.615 22.615 1.00 89.75 416 SER A C 1
ATOM 3316 O O . SER A 1 416 ? 10.253 8.827 22.453 1.00 89.75 416 SER A O 1
ATOM 3318 N N . ALA A 1 417 ? 12.170 7.938 21.715 1.00 88.88 417 ALA A N 1
ATOM 3319 C CA . ALA A 1 417 ? 11.586 7.310 20.531 1.00 88.88 417 ALA A CA 1
ATOM 3320 C C . ALA A 1 417 ? 10.879 5.975 20.851 1.00 88.88 417 ALA A C 1
ATOM 3322 O O . ALA A 1 417 ? 10.503 5.233 19.942 1.00 88.88 417 ALA A O 1
ATOM 3323 N N . THR A 1 418 ? 10.719 5.619 22.129 1.00 93.19 418 THR A N 1
ATOM 3324 C CA . THR A 1 418 ? 10.134 4.338 22.543 1.00 93.19 418 THR A CA 1
ATOM 3325 C C . THR A 1 418 ? 8.656 4.250 22.167 1.00 93.19 418 THR A C 1
ATOM 3327 O O . THR A 1 418 ? 8.228 3.236 21.620 1.00 93.19 418 THR A O 1
ATOM 3330 N N . VAL A 1 419 ? 7.897 5.336 22.349 1.00 94.81 419 VAL A N 1
ATOM 3331 C CA . VAL A 1 419 ? 6.493 5.419 21.904 1.00 94.81 419 VAL A CA 1
ATOM 3332 C C . VAL A 1 419 ? 6.372 5.233 20.392 1.00 94.81 419 VAL A C 1
ATOM 3334 O O . VAL A 1 419 ? 5.529 4.464 19.938 1.00 94.81 419 VAL A O 1
ATOM 3337 N N . TRP A 1 420 ? 7.264 5.847 19.608 1.00 96.12 420 TRP A N 1
ATOM 3338 C CA . TRP A 1 420 ? 7.299 5.650 18.156 1.00 96.12 420 TRP A CA 1
ATOM 3339 C C . TRP A 1 420 ? 7.533 4.177 17.783 1.00 96.12 420 TRP A C 1
ATOM 3341 O O . TRP A 1 420 ? 6.869 3.650 16.888 1.00 96.12 420 TRP A O 1
ATOM 3351 N N . LYS A 1 421 ? 8.428 3.475 18.495 1.00 92.50 421 LYS A N 1
ATOM 3352 C CA . LYS A 1 421 ? 8.657 2.035 18.280 1.00 92.50 421 LYS A CA 1
ATOM 3353 C C . LYS A 1 421 ? 7.397 1.215 18.554 1.00 92.50 421 LYS A C 1
ATOM 335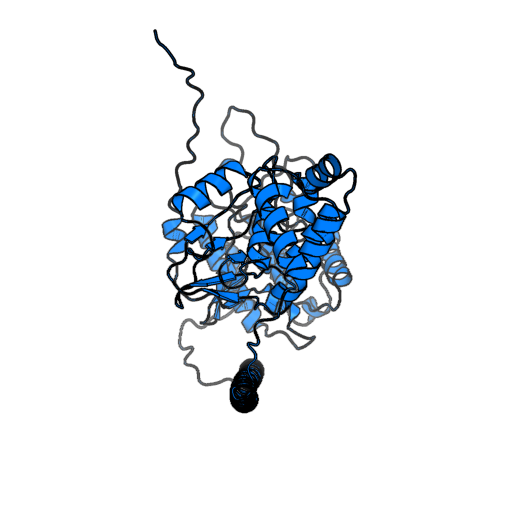5 O O . LYS A 1 421 ? 7.053 0.379 17.726 1.00 92.50 421 LYS A O 1
ATOM 3360 N N . TYR A 1 422 ? 6.694 1.481 19.657 1.00 94.81 422 TYR A N 1
ATOM 3361 C CA . TYR A 1 422 ? 5.443 0.782 19.969 1.00 94.81 422 TYR A CA 1
ATOM 3362 C C . TYR A 1 422 ? 4.369 1.035 18.907 1.00 94.81 422 TYR A C 1
ATOM 3364 O O . TYR A 1 422 ? 3.786 0.085 18.394 1.00 94.81 422 TYR A O 1
ATOM 3372 N N . CYS A 1 423 ? 4.152 2.290 18.505 1.00 95.69 423 CYS A N 1
ATOM 3373 C CA . CYS A 1 423 ? 3.159 2.621 17.481 1.00 95.69 423 CYS A CA 1
ATOM 3374 C C . CYS A 1 423 ? 3.495 1.989 16.121 1.00 95.69 423 CYS A C 1
ATOM 3376 O O . CYS A 1 423 ? 2.626 1.407 15.479 1.00 95.69 423 CYS A O 1
ATOM 3378 N N . THR A 1 424 ? 4.762 2.043 15.698 1.00 91.81 424 THR A N 1
ATOM 3379 C CA . THR A 1 424 ? 5.184 1.450 14.417 1.00 91.81 424 THR A CA 1
ATOM 3380 C C . THR A 1 424 ? 5.153 -0.073 14.404 1.00 91.81 424 THR A C 1
ATOM 3382 O O . THR A 1 424 ? 4.994 -0.651 13.333 1.00 91.81 424 THR A O 1
ATOM 3385 N N . GLU A 1 425 ? 5.281 -0.732 15.557 1.00 88.25 425 GLU A N 1
ATOM 3386 C CA . GLU A 1 425 ? 5.004 -2.165 15.680 1.00 88.25 425 GLU A CA 1
ATOM 3387 C C . GLU A 1 425 ? 3.518 -2.454 15.431 1.00 88.25 425 GLU A C 1
ATOM 3389 O O . GLU A 1 425 ? 3.200 -3.357 14.668 1.00 88.25 425 GLU A O 1
ATOM 3394 N N . ILE A 1 426 ? 2.608 -1.644 15.985 1.00 93.44 426 ILE A N 1
ATOM 3395 C CA . ILE A 1 426 ? 1.159 -1.790 15.763 1.00 93.44 426 ILE A CA 1
ATOM 3396 C C . ILE A 1 426 ? 0.757 -1.546 14.313 1.00 93.44 426 ILE A C 1
ATOM 3398 O O . ILE A 1 426 ? -0.101 -2.260 13.798 1.00 93.44 426 ILE A O 1
ATOM 3402 N N . PHE A 1 427 ? 1.401 -0.603 13.624 1.00 93.94 427 PHE A N 1
ATOM 3403 C CA . PHE A 1 427 ? 1.144 -0.365 12.203 1.00 93.94 427 PHE A CA 1
ATOM 3404 C C . PHE A 1 427 ? 1.312 -1.620 11.339 1.00 93.94 427 PHE A C 1
ATOM 3406 O O . PHE A 1 427 ? 0.657 -1.741 10.306 1.00 93.94 427 PHE A O 1
ATOM 3413 N N . ASP A 1 428 ? 2.160 -2.563 11.754 1.00 84.75 428 ASP A N 1
ATOM 3414 C CA . ASP A 1 428 ? 2.380 -3.809 11.025 1.00 84.75 428 ASP A CA 1
ATOM 3415 C C . ASP A 1 428 ? 1.211 -4.804 11.139 1.00 84.75 428 ASP A C 1
ATOM 3417 O O . ASP A 1 428 ? 1.101 -5.683 10.287 1.00 84.75 428 ASP A O 1
ATOM 3421 N N . TYR A 1 429 ? 0.315 -4.620 12.116 1.00 82.94 429 TYR A N 1
ATOM 3422 C CA . TYR A 1 429 ? -0.883 -5.443 12.336 1.00 82.94 429 TYR A CA 1
ATOM 3423 C C . TYR A 1 429 ? -2.174 -4.799 11.815 1.00 82.94 429 TYR A C 1
ATOM 3425 O O . TYR A 1 429 ? -3.235 -5.410 11.872 1.00 82.94 429 TYR A O 1
ATOM 3433 N N . LEU A 1 430 ? -2.117 -3.559 11.322 1.00 87.75 430 LEU A N 1
ATOM 3434 C CA . LEU A 1 430 ? -3.295 -2.903 10.766 1.00 87.75 430 LEU A CA 1
ATOM 3435 C C . LEU A 1 430 ? -3.759 -3.600 9.482 1.00 87.75 430 LEU A C 1
ATOM 3437 O O . LEU A 1 430 ? -2.957 -3.955 8.613 1.00 87.75 430 LEU A O 1
ATOM 3441 N N . SER A 1 431 ? -5.078 -3.735 9.349 1.00 83.88 431 SER A N 1
ATOM 3442 C CA . SER A 1 431 ? -5.714 -4.339 8.179 1.00 83.88 431 SER A CA 1
ATOM 3443 C C . SER A 1 431 ? -5.405 -3.541 6.908 1.00 83.88 431 SER A C 1
ATOM 3445 O O . SER A 1 431 ? -5.268 -2.323 6.941 1.00 83.88 431 SER A O 1
ATOM 3447 N N . LEU A 1 432 ? -5.305 -4.208 5.757 1.00 83.31 432 LEU A N 1
ATOM 3448 C CA . LEU A 1 432 ? -4.893 -3.562 4.500 1.00 83.31 432 LEU A CA 1
ATOM 3449 C C . LEU A 1 432 ? -6.069 -3.024 3.681 1.00 83.31 432 LEU A C 1
ATOM 3451 O O . LEU A 1 432 ? -5.878 -2.202 2.790 1.00 83.31 432 LEU A O 1
ATOM 3455 N N . SER A 1 433 ? -7.276 -3.534 3.920 1.00 85.31 433 SER A N 1
ATOM 3456 C CA . SER A 1 433 ? -8.487 -3.082 3.232 1.00 85.31 433 SER A CA 1
ATOM 3457 C C . SER A 1 433 ? -9.749 -3.497 3.982 1.00 85.31 433 SER A C 1
ATOM 3459 O O . SER A 1 433 ? -9.705 -4.383 4.836 1.00 85.31 433 SER A O 1
ATOM 3461 N N . ALA A 1 434 ? -10.877 -2.884 3.627 1.00 85.00 434 ALA A N 1
ATOM 3462 C CA . ALA A 1 434 ? -12.198 -3.285 4.090 1.00 85.00 434 ALA A CA 1
ATOM 3463 C C . ALA A 1 434 ? -13.168 -3.495 2.916 1.00 85.00 434 ALA A C 1
ATOM 3465 O O . ALA A 1 434 ? -13.041 -2.889 1.849 1.00 85.00 434 ALA A O 1
ATOM 3466 N N . VAL A 1 435 ? -14.162 -4.355 3.123 1.00 82.69 435 VAL A N 1
ATOM 3467 C CA . VAL A 1 435 ? -15.301 -4.580 2.229 1.00 82.69 435 VAL A CA 1
ATOM 3468 C C . VAL A 1 435 ? -16.566 -4.208 2.988 1.00 82.69 435 VAL A C 1
ATOM 3470 O O . VAL A 1 435 ? -16.812 -4.764 4.055 1.00 82.69 435 VAL A O 1
ATOM 3473 N N . ILE A 1 436 ? -17.363 -3.298 2.422 1.00 83.75 436 ILE A N 1
ATOM 3474 C CA . ILE A 1 436 ? -18.603 -2.808 3.033 1.00 83.75 436 ILE A CA 1
ATOM 3475 C C . ILE A 1 436 ? -19.795 -3.435 2.307 1.00 83.75 436 ILE A C 1
ATOM 3477 O O . ILE A 1 436 ? -19.928 -3.240 1.100 1.00 83.75 436 ILE A O 1
ATOM 3481 N N . ASP A 1 437 ? -20.645 -4.200 2.996 1.00 72.38 437 ASP A N 1
ATOM 3482 C CA . ASP A 1 437 ? -21.831 -4.871 2.415 1.00 72.38 437 ASP A CA 1
ATOM 3483 C C . ASP A 1 437 ? -21.540 -5.672 1.123 1.00 72.38 437 ASP A C 1
ATOM 3485 O O . ASP A 1 437 ? -22.297 -5.650 0.148 1.00 72.38 437 ASP A O 1
ATOM 3489 N N . GLY A 1 438 ? -20.379 -6.329 1.046 1.00 52.34 438 GLY A N 1
ATOM 3490 C CA . GLY A 1 438 ? -19.955 -7.048 -0.166 1.00 52.34 438 GLY A CA 1
ATOM 3491 C C . GLY A 1 438 ? -19.556 -6.149 -1.350 1.00 52.34 438 GLY A C 1
ATOM 3492 O O . GLY A 1 438 ? -19.254 -6.659 -2.431 1.00 52.34 438 GLY A O 1
ATOM 3493 N N . LYS A 1 439 ? -19.501 -4.825 -1.167 1.00 42.78 439 LYS A N 1
ATOM 3494 C CA . LYS A 1 439 ? -18.949 -3.851 -2.116 1.00 42.78 439 LYS A CA 1
ATOM 3495 C C . LYS A 1 439 ? -17.603 -3.345 -1.600 1.00 42.78 439 LYS A C 1
ATOM 3497 O O . LYS A 1 439 ? -17.483 -2.797 -0.508 1.00 42.78 439 LYS A O 1
ATOM 3502 N N . VAL A 1 440 ? -16.560 -3.523 -2.404 1.00 39.44 440 VAL A N 1
ATOM 3503 C CA . VAL A 1 440 ? -15.232 -2.982 -2.089 1.00 39.44 440 VAL A CA 1
ATOM 3504 C C . VAL A 1 440 ? -15.288 -1.460 -2.239 1.00 39.44 440 VAL A C 1
ATOM 3506 O O . VAL A 1 440 ? -15.561 -0.969 -3.336 1.00 39.44 440 VAL A O 1
ATOM 3509 N N . LYS A 1 441 ? -15.013 -0.714 -1.166 1.00 41.59 441 LYS A N 1
ATOM 3510 C CA . LYS A 1 441 ? -14.642 0.703 -1.258 1.00 41.59 441 LYS A CA 1
ATOM 3511 C C . LYS A 1 441 ? -13.155 0.821 -0.940 1.00 41.59 441 LYS A C 1
ATOM 3513 O O . LYS A 1 441 ? -12.715 0.326 0.091 1.00 41.59 441 LYS A O 1
ATOM 3518 N N . ARG A 1 442 ? -12.405 1.392 -1.883 1.00 36.97 442 ARG A N 1
ATOM 3519 C CA . ARG A 1 442 ? -11.014 1.812 -1.702 1.00 36.97 442 ARG A CA 1
ATOM 3520 C C . ARG A 1 442 ? -10.987 3.297 -1.417 1.00 36.97 442 ARG A C 1
ATOM 3522 O O . ARG A 1 442 ? -11.818 3.997 -2.045 1.00 36.97 442 ARG A O 1
#

Organism: NCBI:txid163714

Sequence (442 aa):
MFGNTSQKQKLRFQRFPLQSLLQYHLSPLRFRIWDYLNARGPTQVSDGFNQKILYELLLALNHVHSKGVIHRDLKPQNILFTVDGKVKLGDFGLAAPQVQLTGHGGNSNSSAAYPVGTALYAAPEQIEPSGKSVCTDKSDIYALGIVLLELYEFWTTRMERQKIIQRLRTERRLPDGILRNYPIAASWILSYTCPQPEDRPSAEEALKGLTLTSRFSAGSCSLSGERSDSRVVVVLQKEIQKRDEKILLLEAELKRLKCLVKKEGAFLCSGGCFFASTMTISECSDLDRQISQLRKCELIKESEVKSLCAKAREILVEESNVQRVDAPVTVCGDIHGQFYDLKELFKNGGDVPETNYLFLGDFVDRGFYSVETFLLLLALKVRYPDRITLIRGNHESRQITQVYGFYDECQRKYGSATVWKYCTEIFDYLSLSAVIDGKVKR

Foldseek 3Di:
DDDDDDPPDPPPPPPDPCVVVVPPDPFDWDDFLVVVLVPDDPDAFDPVLLLQQLLLVLVQLLVCVVVQKAQQADDRRQWTAGPVGGIDGHDSVVMDGLVLQPDDDDDDDDDQLAQDYDVLLFALLSHPPVSPRGDHSLRNLSSSLLNLLSSRDHDDDPVVSSVQSVCCQPVVDHDVSCCVPPVVSSVSSSQSNDNDSVSHDHSVRVSVVSCVVDVPPPDDPPPDDDDPVCVVVVVVVVVVVVVVVVVVVVVVVVVVVVVVVVVVQVVCVVVHDDPDPDDDPVRLVVLVVCLVCLLVLHDDALVVLLVLLVLLCVLLQPDALEAEAEPPEDEAEACAQVSVVVNVCCVVQDHPPVHAYAYAANQHFPHLRSLSSLSNLSSCCSNRVNRRAYAYDPCLAPVNCVPRCVQVSCCVPRVDSSSVVSSSVSSVSHRHAYAYPNHGDD

pLDDT: mean 74.02, std 22.05, range [24.45, 97.69]

Radius of gyration: 26.42 Å; chains: 1; bounding box: 55×78×72 Å

InterPro domains:
  IPR000719 Protein kinase domain [PF00069] (45-208)
  IPR000719 Protein kinase domain [PS50011] (1-212)
  IPR000719 Protein kinase domain [SM00220] (3-217)
  IPR004843 Calcineurin-like, phosphoesterase domain [PF00149] (328-440)
  IPR006186 Serine/threonine-specific protein phosphatase/bis(5-nucleosyl)-tetraphosphatase [PR00114] (328-355)
  IPR006186 Serine/threonine-specific protein phosphatase/bis(5-nucleosyl)-tetraphosphatase [PR00114] (357-384)
  IPR006186 Serine/threonine-specific protein phosphatase/bis(5-nucleosyl)-tetraphosphatase [PR00114] (390-414)
  IPR006186 Serine/threonine-specific protein phosphatase/bis(5-nucleosyl)-tetraphosphatase [PR00114] (425-442)
  IPR006186 Serine/threonine-specific protein phosphatase/bis(5-nucleosyl)-tetraphosphatase [PS00125] (391-396)
  IPR006186 Serine/threonine-specific protein phosphatase/bis(5-nucleosyl)-tetraphosphatase [SM00156] (300-441)
  IPR008271 Serine/threonine-protein kinase, active site [PS00108] (69-81)
  IPR011009 Protein kinase-like domain superfamily [SSF56112] (34-213)
  IPR029052 Metallo-dependent phosphatase-like [G3DSA:3.60.21.10] (273-441)
  IPR029052 Metallo-dependent phosphatase-like [SSF56300] (282-440)
  IPR047129 Serine/Threonine protein phosphatase PP2A-like [PTHR45619] (285-440)